Protein AF-0000000078757217 (afdb_homodimer)

Organism: Turneriella parva (strain ATCC BAA-1111 / DSM 21527 / NCTC 11395 / H) (NCBI:txid869212)

Radius of gyration: 24.9 Å; Cα contacts (8 Å, |Δi|>4): 1033; chains: 2; bounding box: 66×59×60 Å

InterPro domains:
  IPR000847 LysR, HTH, N-terminal domain [PF00126] (3-62)
  IPR000847 LysR, HTH, N-terminal domain [PR00039] (18-29)
  IPR000847 LysR, HTH, N-terminal domain [PR00039] (29-39)
  IPR000847 LysR, HTH, N-terminal domain [PR00039] (39-50)
  IPR000847 LysR, HTH, N-terminal domain [PS50931] (1-58)
  IPR005119 LysR, substrate-binding [PF03466] (87-271)
  IPR036388 Winged helix-like DNA-binding domain superfamily [G3DSA:1.10.10.10] (1-87)
  IPR036390 Winged helix DNA-binding domain superfamily [SSF46785] (1-83)

Foldseek 3Di:
DDLVLLVLLQLCAVVLALCVSCVVVVHHSVVSVVSQVVVCVVVVHHQWDQDPSGTDGDPVVVVCNVVSVVVNVVVVLVCLLVVDDDDVQEAEEEEEQLCVPQPVVVLVVQCCVVRVSHHYHYHYDAQVVRLVCQVSVSHQKYWFQDDDPDPQKDKAFAAKWKKFKKAFPPPPCLVPPDPVVQLPKEEAEEDPSHPNNVVQVVLCCQVPVPGDHNYPHYHHHLVVSQVCRLVGRTMYIDIPSSDDPRMHTDDDPSGMDMITIIIMGGPPSPVCVVVRVSSRVCSPPPNSPPPD/DDLVLLVLLQLCAVVLALCVSCVVVVHHSVVSVVSQVVVCVVVVHHQWDQDPVGTDGDPVVVVCNVVSVVVNVVVCLVCLLVVDDDDVAEAEEEEEDLCVPQPVVVLVVQCCVVRVRHHYHYDYDAQVVRLVCQVSVSHQKYWFQDDDPDPQKDKAFAAKWKKFKKAFPPPPCLVPPDPVVQLPKEEAEEDPSHPNNVVQVVLCCQVPVPGDHNYPHYHHHLVVSQVCRLVGRTMYIDIPSSDDPRMHTDDDPSGMDMITIIIMGGPPSPVCVVVRVSSRVCSPPPNSPPVD

pLDDT: mean 82.75, std 15.13, range [28.22, 97.44]

Structure (mmCIF, N/CA/C/O backbone):
data_AF-0000000078757217-model_v1
#
loop_
_entity.id
_entity.type
_entity.pdbx_description
1 polymer 'Transcriptional regulator, LysR family'
#
loop_
_atom_site.group_PDB
_atom_site.id
_atom_site.type_symbol
_atom_site.label_atom_id
_atom_site.label_alt_id
_atom_site.label_comp_id
_atom_site.label_asym_id
_atom_site.label_entity_id
_atom_site.label_seq_id
_atom_site.pdbx_PDB_ins_code
_atom_site.Cartn_x
_atom_site.Cartn_y
_atom_site.Cartn_z
_atom_site.occupancy
_atom_site.B_iso_or_equiv
_atom_site.auth_seq_id
_atom_site.auth_comp_id
_atom_site.auth_asym_id
_atom_site.auth_atom_id
_atom_site.pdbx_PDB_model_num
ATOM 1 N N . MET A 1 1 ? 4.246 -20.891 25.094 1 53.34 1 MET A N 1
ATOM 2 C CA . MET A 1 1 ? 3.188 -20.312 24.281 1 53.34 1 MET A CA 1
ATOM 3 C C . MET A 1 1 ? 3.205 -20.906 22.875 1 53.34 1 MET A C 1
ATOM 5 O O . MET A 1 1 ? 4.27 -21.031 22.266 1 53.34 1 MET A O 1
ATOM 9 N N . GLU A 1 2 ? 2.156 -21.547 22.547 1 60.56 2 GLU A N 1
ATOM 10 C CA . GLU A 1 2 ? 2.002 -22.219 21.266 1 60.56 2 GLU A CA 1
ATOM 11 C C . GLU A 1 2 ? 1.123 -21.406 20.312 1 60.56 2 GLU A C 1
ATOM 13 O O . GLU A 1 2 ? 0.221 -20.688 20.75 1 60.56 2 GLU A O 1
ATOM 18 N N . ILE A 1 3 ? 1.379 -21.609 19.094 1 61.88 3 ILE A N 1
ATOM 19 C CA . ILE A 1 3 ? 0.658 -20.891 18.047 1 61.88 3 ILE A CA 1
ATOM 20 C C . ILE A 1 3 ? -0.843 -21.125 18.203 1 61.88 3 ILE A C 1
ATOM 22 O O . ILE A 1 3 ? -1.646 -20.203 18.016 1 61.88 3 ILE A O 1
ATOM 26 N N . ARG A 1 4 ? -1.171 -22.328 18.453 1 67.62 4 ARG A N 1
ATOM 27 C CA . ARG A 1 4 ? -2.588 -22.656 18.562 1 67.62 4 ARG A CA 1
ATOM 28 C C . ARG A 1 4 ? -3.268 -21.828 19.641 1 67.62 4 ARG A C 1
ATOM 30 O O . ARG A 1 4 ? -4.457 -21.531 19.547 1 67.62 4 ARG A O 1
ATOM 37 N N . GLN A 1 5 ? -2.504 -21.406 20.641 1 76.06 5 GLN A N 1
ATOM 38 C CA . GLN A 1 5 ? -3.08 -20.641 21.734 1 76.06 5 GLN A CA 1
ATOM 39 C C . GLN A 1 5 ? -3.463 -19.234 21.281 1 76.06 5 GLN A C 1
ATOM 41 O O . GLN A 1 5 ? -4.41 -18.656 21.812 1 76.06 5 GLN A O 1
ATOM 46 N N . PHE A 1 6 ? -2.752 -18.797 20.391 1 74.69 6 PHE A N 1
ATOM 47 C CA . PHE A 1 6 ? -3.107 -17.5 19.828 1 74.69 6 PHE A CA 1
ATOM 48 C C . PHE A 1 6 ? -4.41 -17.578 19.047 1 74.69 6 PHE A C 1
ATOM 50 O O . PHE A 1 6 ? -5.238 -16.672 19.094 1 74.69 6 PHE A O 1
ATOM 57 N N . ARG A 1 7 ? -4.531 -18.656 18.312 1 75.81 7 ARG A N 1
ATOM 58 C CA . ARG A 1 7 ? -5.773 -18.906 17.594 1 75.81 7 ARG A CA 1
ATOM 59 C C . ARG A 1 7 ? -6.949 -19.031 18.547 1 75.81 7 ARG A C 1
ATOM 61 O O . ARG A 1 7 ? -8.031 -18.516 18.297 1 75.81 7 ARG A O 1
ATOM 68 N N . TYR A 1 8 ? -6.707 -19.672 19.609 1 83.06 8 TYR A N 1
ATOM 69 C CA . TYR A 1 8 ? -7.734 -19.875 20.625 1 83.06 8 TYR A CA 1
ATOM 70 C C . TYR A 1 8 ? -8.148 -18.547 21.25 1 83.06 8 TYR A C 1
ATOM 72 O O . TYR A 1 8 ? -9.344 -18.266 21.375 1 83.06 8 TYR A O 1
ATOM 80 N N . PHE A 1 9 ? -7.164 -17.812 21.609 1 86.06 9 PHE A N 1
ATOM 81 C CA . PHE A 1 9 ? -7.426 -16.484 22.172 1 86.06 9 PHE A CA 1
ATOM 82 C C . PHE A 1 9 ? -8.258 -15.641 21.219 1 86.06 9 PHE A C 1
ATOM 84 O O . PHE A 1 9 ? -9.25 -15.039 21.609 1 86.06 9 PHE A O 1
ATOM 91 N N . ALA A 1 10 ? -7.797 -15.688 20 1 80.75 10 ALA A N 1
ATOM 92 C CA . ALA A 1 10 ? -8.438 -14.836 19 1 80.75 10 ALA A CA 1
ATOM 93 C C . ALA A 1 10 ? -9.906 -15.227 18.828 1 80.75 10 ALA A C 1
ATOM 95 O O . ALA A 1 10 ? -10.766 -14.352 18.672 1 80.75 10 ALA A O 1
ATOM 96 N N . GLU A 1 11 ? -10.242 -16.469 18.812 1 81.94 11 GLU A N 1
ATOM 97 C CA . GLU A 1 11 ? -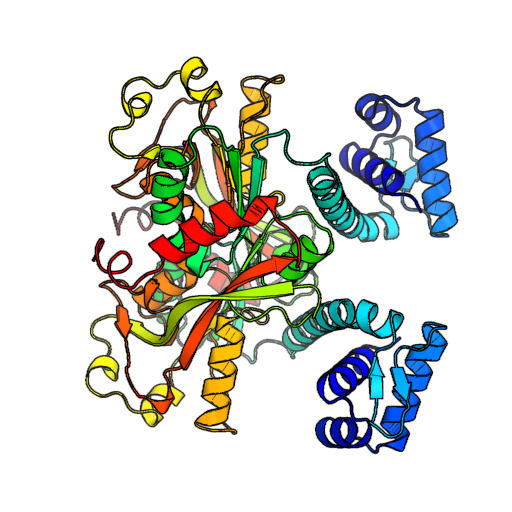11.617 -16.938 18.641 1 81.94 11 GLU A CA 1
ATOM 98 C C . GLU A 1 11 ? -12.477 -16.578 19.844 1 81.94 11 GLU A C 1
ATOM 100 O O . GLU A 1 11 ? -13.625 -16.156 19.688 1 81.94 11 GLU A O 1
ATOM 105 N N . VAL A 1 12 ? -11.93 -16.641 20.938 1 88.5 12 VAL A N 1
ATOM 106 C CA . VAL A 1 12 ? -12.664 -16.266 22.141 1 88.5 12 VAL A CA 1
ATOM 107 C C . VAL A 1 12 ? -12.898 -14.766 22.172 1 88.5 12 VAL A C 1
ATOM 109 O O . VAL A 1 12 ? -13.984 -14.305 22.547 1 88.5 12 VAL A O 1
ATOM 112 N N . TYR A 1 13 ? -11.883 -14.125 21.812 1 84.06 13 TYR A N 1
ATOM 113 C CA . TYR A 1 13 ? -11.977 -12.672 21.75 1 84.06 13 TYR A CA 1
ATOM 114 C C . TYR A 1 13 ? -13.047 -12.227 20.766 1 84.06 13 TYR A C 1
ATOM 116 O O . TYR A 1 13 ? -13.82 -11.312 21.047 1 84.06 13 TYR A O 1
ATOM 124 N N . ARG A 1 14 ? -13.078 -12.867 19.734 1 78.12 14 ARG A N 1
ATOM 125 C CA . ARG A 1 14 ? -14.008 -12.547 18.656 1 78.12 14 ARG A CA 1
ATOM 126 C C . ARG A 1 14 ? -15.438 -12.891 19.047 1 78.12 14 ARG A C 1
ATOM 128 O O . ARG A 1 14 ? -16.359 -12.094 18.828 1 78.12 14 ARG A O 1
ATOM 135 N N . THR A 1 15 ? -15.68 -14.039 19.656 1 79.56 15 THR A N 1
ATOM 136 C CA . THR A 1 15 ? -17.016 -14.547 19.922 1 79.56 15 THR A CA 1
ATOM 137 C C . THR A 1 15 ? -17.531 -14.047 21.266 1 79.56 15 THR A C 1
ATOM 139 O O . THR A 1 15 ? -18.734 -14.023 21.516 1 79.56 15 THR A O 1
ATOM 142 N N . GLY A 1 16 ? -16.562 -13.742 22.094 1 85.19 16 GLY A N 1
ATOM 143 C CA . GLY A 1 16 ? -16.938 -13.367 23.438 1 85.19 16 GLY A CA 1
ATOM 144 C C . GLY A 1 16 ? -17.5 -14.516 24.25 1 85.19 16 GLY A C 1
ATOM 145 O O . GLY A 1 16 ? -18.156 -14.297 25.281 1 85.19 16 GLY A O 1
ATOM 146 N N . SER A 1 17 ? -17.453 -15.617 23.719 1 87.5 17 SER A N 1
ATOM 147 C CA . SER A 1 17 ? -18 -16.812 24.344 1 87.5 17 SER A CA 1
ATOM 148 C C . SER A 1 17 ? -17.047 -18 24.219 1 87.5 17 SER A C 1
ATOM 150 O O . SER A 1 17 ? -16.547 -18.281 23.141 1 87.5 17 SER A O 1
ATOM 152 N N . LEU A 1 18 ? -16.766 -18.625 25.359 1 88.5 18 LEU A N 1
ATOM 153 C CA . LEU A 1 18 ? -15.898 -19.797 25.359 1 88.5 18 LEU A CA 1
ATOM 154 C C . LEU A 1 18 ? -16.562 -20.969 24.641 1 88.5 18 LEU A C 1
ATOM 156 O O . LEU A 1 18 ? -15.906 -21.688 23.906 1 88.5 18 LEU A O 1
ATOM 160 N N . SER A 1 19 ? -17.875 -21.109 24.906 1 88.62 19 SER A N 1
ATOM 161 C CA . SER A 1 19 ? -18.594 -22.219 24.312 1 88.62 19 SER A CA 1
ATOM 162 C C . SER A 1 19 ? -18.688 -22.078 22.797 1 88.62 19 SER A C 1
ATOM 164 O O . SER A 1 19 ? -18.422 -23.016 22.047 1 88.62 19 SER A O 1
ATOM 166 N N . LEU A 1 20 ? -19.031 -20.969 22.391 1 83.31 20 LEU A N 1
ATOM 167 C CA . LEU A 1 20 ? -19.125 -20.719 20.953 1 83.31 20 LEU A CA 1
ATOM 168 C C . LEU A 1 20 ? -17.766 -20.828 20.281 1 83.31 20 LEU A C 1
ATOM 170 O O . LEU A 1 20 ? -17.656 -21.375 19.188 1 83.31 20 LEU A O 1
ATOM 174 N N . ALA A 1 21 ? -16.797 -20.344 20.906 1 86.06 21 ALA A N 1
ATOM 175 C CA . ALA A 1 21 ? -15.445 -20.438 20.375 1 86.06 21 ALA A CA 1
ATOM 176 C C . ALA A 1 21 ? -15 -21.891 20.266 1 86.06 21 ALA A C 1
ATOM 178 O O . ALA A 1 21 ? -14.391 -22.281 19.266 1 86.06 21 ALA A O 1
ATOM 179 N N . ALA A 1 22 ? -15.281 -22.609 21.188 1 88 22 ALA A N 1
ATOM 180 C CA . ALA A 1 22 ? -14.922 -24.031 21.188 1 88 22 ALA A CA 1
ATOM 181 C C . ALA A 1 22 ? -15.594 -24.75 20.016 1 88 22 ALA A C 1
ATOM 183 O O . ALA A 1 22 ? -14.961 -25.547 19.328 1 88 22 ALA A O 1
ATOM 184 N N . GLU A 1 23 ? -16.781 -24.422 19.844 1 82.06 23 GLU A N 1
ATOM 185 C CA . GLU A 1 23 ? -17.516 -25.016 18.719 1 82.06 23 GLU A CA 1
ATOM 186 C C . GLU A 1 23 ? -16.875 -24.641 17.391 1 82.06 23 GLU A C 1
ATOM 188 O O . GLU A 1 23 ? -16.656 -25.5 16.531 1 82.06 23 GLU A O 1
ATOM 193 N N . ASN A 1 24 ? -16.516 -23.5 17.297 1 77.69 24 ASN A N 1
ATOM 194 C CA . ASN A 1 24 ? -15.914 -23 16.062 1 77.69 24 ASN A CA 1
ATOM 195 C C . ASN A 1 24 ? -14.547 -23.625 15.812 1 77.69 24 ASN A C 1
ATOM 197 O O . ASN A 1 24 ? -14.141 -23.797 14.656 1 77.69 24 ASN A O 1
ATOM 201 N N . LEU A 1 25 ? -13.898 -23.969 16.812 1 77.62 25 LEU A N 1
ATOM 202 C CA . LEU A 1 25 ? -12.547 -24.484 16.734 1 77.62 25 LEU A CA 1
ATOM 203 C C . LEU A 1 25 ? -12.547 -26.016 16.781 1 77.62 25 LEU A C 1
ATOM 205 O O . LEU A 1 25 ? -11.484 -26.641 16.797 1 77.62 25 LEU A O 1
ATOM 209 N N . SER A 1 26 ? -13.75 -26.578 16.875 1 81.75 26 SER A N 1
ATOM 210 C CA . SER A 1 26 ? -13.93 -28.016 16.969 1 81.75 26 SER A CA 1
ATOM 211 C C . SER A 1 26 ? -13.188 -28.594 18.156 1 81.75 26 SER A C 1
ATOM 213 O O . SER A 1 26 ? -12.484 -29.609 18.031 1 81.75 26 SER A O 1
ATOM 215 N N . MET A 1 27 ? -13.359 -27.828 19.203 1 82.75 27 MET A N 1
ATOM 216 C CA . MET A 1 27 ? -12.789 -28.25 20.469 1 82.75 27 MET A CA 1
ATOM 217 C C . MET A 1 27 ? -13.875 -28.328 21.547 1 82.75 27 MET A C 1
ATOM 219 O O . MET A 1 27 ? -14.969 -27.797 21.375 1 82.75 27 MET A O 1
ATOM 223 N N . THR A 1 28 ? -13.656 -29.109 22.547 1 84.88 28 THR A N 1
ATOM 224 C CA . THR A 1 28 ? -14.539 -29.062 23.719 1 84.88 28 THR A CA 1
ATOM 225 C C . THR A 1 28 ? -14.273 -27.812 24.547 1 84.88 28 THR A C 1
ATOM 227 O O . THR A 1 28 ? -13.156 -27.297 24.562 1 84.88 28 THR A O 1
ATOM 230 N N . GLN A 1 29 ? -15.297 -27.344 25.062 1 88.56 29 GLN A N 1
ATOM 231 C CA . GLN A 1 29 ? -15.188 -26.125 25.875 1 88.56 29 GLN A CA 1
ATOM 232 C C . GLN A 1 29 ? -14.156 -26.297 26.984 1 88.56 29 GLN A C 1
ATOM 234 O O . GLN A 1 29 ? -13.344 -25.406 27.234 1 88.56 29 GLN A O 1
ATOM 239 N N . PRO A 1 30 ? -14.086 -27.469 27.734 1 88.88 30 PRO A N 1
ATOM 240 C CA . PRO A 1 30 ? -13.055 -27.609 28.75 1 88.88 30 PRO A CA 1
ATOM 241 C C . PRO A 1 30 ? -11.641 -27.562 28.188 1 88.88 30 PRO A C 1
ATOM 243 O O . PRO A 1 30 ? -10.742 -26.969 28.797 1 88.88 30 PRO A O 1
ATOM 246 N N . ALA A 1 31 ? -11.453 -28.141 27.078 1 84 31 ALA A N 1
ATOM 247 C CA . ALA A 1 31 ? -10.148 -28.125 26.422 1 84 31 ALA A CA 1
ATOM 248 C C . ALA A 1 31 ? -9.727 -26.703 26.062 1 84 31 ALA A C 1
ATOM 250 O O . ALA A 1 31 ? -8.586 -26.312 26.297 1 84 31 ALA A O 1
ATOM 251 N N . LEU A 1 32 ? -10.641 -26 25.484 1 89.81 32 LEU A N 1
ATOM 252 C CA . LEU A 1 32 ? -10.352 -24.609 25.125 1 89.81 32 LEU A CA 1
ATOM 253 C C . LEU A 1 32 ? -10.086 -23.766 26.359 1 89.81 32 LEU A C 1
ATOM 255 O O . LEU A 1 32 ? -9.164 -22.953 26.375 1 89.81 32 LEU A O 1
ATOM 259 N N . SER A 1 33 ? -10.898 -23.938 27.359 1 88.94 33 SER A N 1
ATOM 260 C CA . SER A 1 33 ? -10.719 -23.234 28.625 1 88.94 33 SER A CA 1
ATOM 261 C C . SER A 1 33 ? -9.336 -23.484 29.203 1 88.94 33 SER A C 1
ATOM 263 O O . SER A 1 33 ? -8.664 -22.562 29.672 1 88.94 33 SER A O 1
ATOM 265 N N . GLN A 1 34 ? -8.945 -24.703 29.156 1 87.31 34 GLN A N 1
ATOM 266 C CA . GLN A 1 34 ? -7.633 -25.078 29.656 1 87.31 34 GLN A CA 1
ATOM 267 C C . GLN A 1 34 ? -6.523 -24.391 28.875 1 87.31 34 GLN A C 1
ATOM 269 O O . GLN A 1 34 ? -5.523 -23.953 29.438 1 87.31 34 GLN A O 1
ATOM 274 N N . GLN A 1 35 ? -6.695 -24.375 27.609 1 85.69 35 GLN A N 1
ATOM 275 C CA . GLN A 1 35 ? -5.688 -23.75 26.766 1 85.69 35 GLN A CA 1
ATOM 276 C C . GLN A 1 35 ? -5.586 -22.25 27.031 1 85.69 35 GLN A C 1
ATOM 278 O O . GLN A 1 35 ? -4.484 -21.703 27.031 1 85.69 35 GLN A O 1
ATOM 283 N N . ILE A 1 36 ? -6.664 -21.625 27.219 1 88.94 36 ILE A N 1
ATOM 284 C CA . ILE A 1 36 ? -6.676 -20.203 27.531 1 88.94 36 ILE A CA 1
ATOM 285 C C . ILE A 1 36 ? -6.008 -19.969 28.891 1 88.94 36 ILE A C 1
ATOM 287 O O . ILE A 1 36 ? -5.211 -19.047 29.047 1 88.94 36 ILE A O 1
ATOM 291 N N . ALA A 1 37 ? -6.379 -20.797 29.828 1 87.06 37 ALA A N 1
ATOM 292 C CA . ALA A 1 37 ? -5.773 -20.719 31.156 1 87.06 37 ALA A CA 1
ATOM 293 C C . ALA A 1 37 ? -4.262 -20.906 31.078 1 87.06 37 ALA A C 1
ATOM 295 O O . ALA A 1 37 ? -3.508 -20.219 31.766 1 87.06 37 ALA A O 1
ATOM 296 N N . LEU A 1 38 ? -3.867 -21.859 30.312 1 80.62 38 LEU A N 1
ATOM 297 C CA . LEU A 1 38 ? -2.441 -22.094 30.109 1 80.62 38 LEU A CA 1
ATOM 298 C C . LEU A 1 38 ? -1.754 -20.875 29.531 1 80.62 38 LEU A C 1
ATOM 300 O O . LEU A 1 38 ? -0.656 -20.5 29.953 1 80.62 38 LEU A O 1
ATOM 304 N N . LEU A 1 39 ? -2.334 -20.312 28.516 1 80.56 39 LEU A N 1
ATOM 305 C CA . LEU A 1 39 ? -1.81 -19.109 27.906 1 80.56 39 LEU A CA 1
ATOM 306 C C . LEU A 1 39 ? -1.688 -17.984 28.938 1 80.56 39 LEU A C 1
ATOM 308 O O . LEU A 1 39 ? -0.66 -17.312 29 1 80.56 39 LEU A O 1
ATOM 312 N N . GLU A 1 40 ? -2.725 -17.797 29.734 1 84.5 40 GLU A N 1
ATOM 313 C CA . GLU A 1 40 ? -2.734 -16.781 30.781 1 84.5 40 GLU A CA 1
ATOM 314 C C . GLU A 1 40 ? -1.667 -17.047 31.844 1 84.5 40 GLU A C 1
ATOM 316 O O . GLU A 1 40 ? -1.013 -16.125 32.312 1 84.5 40 GLU A O 1
ATOM 321 N N . ARG A 1 41 ? -1.496 -18.266 32.188 1 80 41 ARG A N 1
ATOM 322 C CA . ARG A 1 41 ? -0.464 -18.656 33.156 1 80 41 ARG A CA 1
ATOM 323 C C . ARG A 1 41 ? 0.928 -18.344 32.594 1 80 41 ARG A C 1
ATOM 325 O O . ARG A 1 41 ? 1.779 -17.812 33.312 1 80 41 ARG A O 1
ATOM 332 N N . GLU A 1 42 ? 1.066 -18.719 31.391 1 75.88 42 GLU A N 1
ATOM 333 C CA . GLU A 1 42 ? 2.363 -18.484 30.766 1 75.88 42 GLU A CA 1
ATOM 334 C C . GLU A 1 42 ? 2.67 -16.984 30.703 1 75.88 42 GLU A C 1
ATOM 336 O O . GLU A 1 42 ? 3.822 -16.578 30.859 1 75.88 42 GLU A O 1
ATOM 341 N N . LEU A 1 43 ? 1.617 -16.266 30.516 1 74.56 43 LEU A N 1
ATOM 342 C CA . LEU A 1 43 ? 1.749 -14.82 30.391 1 74.56 43 LEU A CA 1
ATOM 343 C C . LEU A 1 43 ? 1.677 -14.148 31.766 1 74.56 43 LEU A C 1
ATOM 345 O O . LEU A 1 43 ? 1.927 -12.953 31.875 1 74.56 43 LEU A O 1
ATOM 349 N N . LYS A 1 44 ? 1.345 -14.938 32.719 1 76.88 44 LYS A N 1
ATOM 350 C CA . LYS A 1 44 ? 1.192 -14.492 34.125 1 76.88 44 LYS A CA 1
ATOM 351 C C . LYS A 1 44 ? 0.2 -13.336 34.219 1 76.88 44 LYS A C 1
ATOM 353 O O . LYS A 1 44 ? 0.399 -12.406 35 1 76.88 44 LYS A O 1
ATOM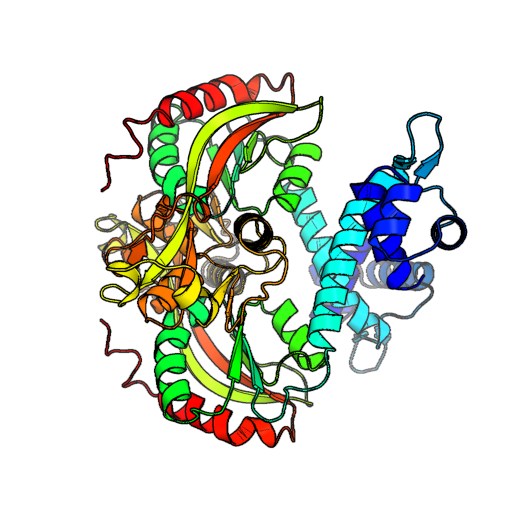 358 N N . THR A 1 45 ? -0.747 -13.312 33.344 1 80.31 45 THR A N 1
ATOM 359 C CA . THR A 1 45 ? -1.804 -12.312 33.344 1 80.31 45 THR A CA 1
ATOM 360 C C . THR A 1 45 ? -3.113 -12.898 32.844 1 80.31 45 THR A C 1
ATOM 362 O O . THR A 1 45 ? -3.105 -13.805 32 1 80.31 45 THR A O 1
ATOM 365 N N . ARG A 1 46 ? -4.188 -12.359 33.312 1 87.19 46 ARG A N 1
ATOM 366 C CA . ARG A 1 46 ? -5.5 -12.75 32.812 1 87.19 46 ARG A CA 1
ATOM 367 C C . ARG A 1 46 ? -5.863 -11.953 31.562 1 87.19 46 ARG A C 1
ATOM 369 O O . ARG A 1 46 ? -5.699 -10.734 31.531 1 87.19 46 ARG A O 1
ATOM 376 N N . LEU A 1 47 ? -6.203 -12.711 30.594 1 87.69 47 LEU A N 1
ATOM 377 C CA . LEU A 1 47 ? -6.559 -12.07 29.328 1 87.69 47 LEU A CA 1
ATOM 378 C C . LEU A 1 47 ? -8.07 -11.883 29.234 1 87.69 47 LEU A C 1
ATOM 380 O O . LEU A 1 47 ? -8.539 -11.016 28.5 1 87.69 47 LEU A O 1
ATOM 384 N N . PHE A 1 48 ? -8.789 -12.711 29.906 1 90.62 48 PHE A N 1
ATOM 385 C CA . PHE A 1 48 ? -10.242 -12.648 29.875 1 90.62 48 PHE A CA 1
ATOM 386 C C . PHE A 1 48 ? -10.82 -12.633 31.281 1 90.62 48 PHE A C 1
ATOM 388 O O . PHE A 1 48 ? -10.258 -13.25 32.188 1 90.62 48 PHE A O 1
ATOM 395 N N . ASP A 1 49 ? -11.906 -11.836 31.391 1 88.75 49 ASP A N 1
ATOM 396 C CA . ASP A 1 49 ? -12.758 -11.922 32.562 1 88.75 49 ASP A CA 1
ATOM 397 C C . ASP A 1 49 ? -14.016 -12.742 32.281 1 88.75 49 ASP A C 1
ATOM 399 O O . ASP A 1 49 ? -14.664 -12.539 31.266 1 88.75 49 ASP A O 1
ATOM 403 N N . ARG A 1 50 ? -14.18 -13.711 33.094 1 81.31 50 ARG A N 1
ATOM 404 C CA . ARG A 1 50 ? -15.367 -14.555 32.969 1 81.31 50 ARG A CA 1
ATOM 405 C C . ARG A 1 50 ? -16.516 -14.008 33.812 1 81.31 50 ARG A C 1
ATOM 407 O O . ARG A 1 50 ? -16.344 -13.688 35 1 81.31 50 ARG A O 1
ATOM 414 N N . SER A 1 51 ? -17.578 -13.57 33.094 1 78.19 51 SER A N 1
ATOM 415 C CA . SER A 1 51 ? -18.781 -13.125 33.781 1 78.19 51 SER A CA 1
ATOM 416 C C . SER A 1 51 ? -20.031 -13.836 33.25 1 78.19 51 SER A C 1
ATOM 418 O O . SER A 1 51 ? -19.938 -14.672 32.344 1 78.19 51 SER A O 1
ATOM 420 N N . ARG A 1 52 ? -21.234 -13.562 33.875 1 71.88 52 ARG A N 1
ATOM 421 C CA . ARG A 1 52 ? -22.516 -14.086 33.406 1 71.88 52 ARG A CA 1
ATOM 422 C C . ARG A 1 52 ? -22.781 -13.688 31.969 1 71.88 52 ARG A C 1
ATOM 424 O O . ARG A 1 52 ? -23.516 -14.375 31.25 1 71.88 52 ARG A O 1
ATOM 431 N N . LYS A 1 53 ? -22.094 -12.734 31.453 1 67.88 53 LYS A N 1
ATOM 432 C CA . LYS A 1 53 ? -22.297 -12.188 30.125 1 67.88 53 LYS A CA 1
ATOM 433 C C . LYS A 1 53 ? -21.359 -12.836 29.109 1 67.88 53 LYS A C 1
ATOM 435 O O . LYS A 1 53 ? -21.484 -12.602 27.906 1 67.88 53 LYS A O 1
ATOM 440 N N . GLY A 1 54 ? -20.516 -13.664 29.641 1 81.31 54 GLY A N 1
ATOM 441 C CA . GLY A 1 54 ? -19.578 -14.352 28.766 1 81.31 54 GLY A CA 1
ATOM 442 C C . GLY A 1 54 ? -18.125 -14.016 29.062 1 81.31 54 GLY A C 1
ATOM 443 O O . GLY A 1 54 ? -17.75 -13.82 30.219 1 81.31 54 GLY A O 1
ATOM 444 N N . MET A 1 55 ? -17.328 -14.086 28.047 1 83.31 55 MET A N 1
ATOM 445 C CA . MET A 1 55 ? -15.898 -13.797 28.141 1 83.31 55 MET A CA 1
ATOM 446 C C . MET A 1 55 ? -15.602 -12.383 27.656 1 83.31 55 MET A C 1
ATOM 448 O O . MET A 1 55 ? -15.836 -12.07 26.484 1 83.31 55 MET A O 1
ATOM 452 N N . THR A 1 56 ? -15.148 -11.555 28.594 1 84.69 56 THR A N 1
ATOM 453 C CA . THR A 1 56 ? -14.766 -10.195 28.219 1 84.69 56 THR A CA 1
ATOM 454 C C . THR A 1 56 ? -13.258 -10 28.375 1 84.69 56 THR A C 1
ATOM 456 O O . THR A 1 56 ? -12.664 -10.453 29.359 1 84.69 56 THR A O 1
ATOM 459 N N . ALA A 1 57 ? -12.688 -9.391 27.359 1 82.88 57 ALA A N 1
ATOM 460 C CA . ALA A 1 57 ? -11.242 -9.164 27.391 1 82.88 57 ALA A CA 1
ATOM 461 C C . ALA A 1 57 ? -10.867 -8.211 28.516 1 82.88 57 ALA A C 1
ATOM 463 O O . ALA A 1 57 ? -11.555 -7.211 28.75 1 82.88 57 ALA A O 1
ATOM 464 N N . THR A 1 58 ? -9.859 -8.562 29.344 1 82.31 58 THR A N 1
ATOM 465 C CA . THR A 1 58 ? -9.242 -7.637 30.281 1 82.31 58 THR A CA 1
ATOM 466 C C . THR A 1 58 ? -8.461 -6.555 29.547 1 82.31 58 THR A C 1
ATOM 468 O O . THR A 1 58 ? -8.375 -6.574 28.312 1 82.31 58 THR A O 1
ATOM 471 N N . GLU A 1 59 ? -7.934 -5.699 30.344 1 75.38 59 GLU A N 1
ATOM 472 C CA . GLU A 1 59 ? -7.051 -4.707 29.734 1 75.38 59 GLU A CA 1
ATOM 473 C C . GLU A 1 59 ? -5.887 -5.371 29.016 1 75.38 59 GLU A C 1
ATOM 475 O O . GLU A 1 59 ? -5.527 -4.969 27.906 1 75.38 59 GLU A O 1
ATOM 480 N N . ALA A 1 60 ? -5.449 -6.34 29.688 1 77.5 60 ALA A N 1
ATOM 481 C CA . ALA A 1 60 ? -4.363 -7.109 29.094 1 77.5 60 ALA A CA 1
ATOM 482 C C . ALA A 1 60 ? -4.836 -7.852 27.844 1 77.5 60 ALA A C 1
ATOM 484 O O . ALA A 1 60 ? -4.105 -7.953 26.859 1 77.5 60 ALA A O 1
ATOM 485 N N . GLY A 1 61 ? -6.047 -8.344 27.938 1 80.31 61 GLY A N 1
ATOM 486 C CA . GLY A 1 61 ? -6.613 -9.023 26.781 1 80.31 61 GLY A CA 1
ATOM 487 C C . GLY A 1 61 ? -6.789 -8.117 25.578 1 80.31 61 GLY A C 1
ATOM 488 O O . GLY A 1 61 ? -6.488 -8.508 24.453 1 80.31 61 GLY A O 1
ATOM 489 N N . GLU A 1 62 ? -7.164 -7.004 25.891 1 74.5 62 GLU A N 1
ATOM 490 C CA . GLU A 1 62 ? -7.367 -6.016 24.828 1 74.5 62 GLU A CA 1
ATOM 491 C C . GLU A 1 62 ? -6.043 -5.621 24.188 1 74.5 62 GLU A C 1
ATOM 493 O O . GLU A 1 62 ? -5.977 -5.402 22.969 1 74.5 62 GLU A O 1
ATOM 498 N N . ALA A 1 63 ? -5.117 -5.59 25 1 68.88 63 ALA A N 1
ATOM 499 C CA . ALA A 1 63 ? -3.781 -5.262 24.516 1 68.88 63 ALA A CA 1
ATOM 500 C C . ALA A 1 63 ? -3.184 -6.422 23.734 1 68.88 63 ALA A C 1
ATOM 502 O O . ALA A 1 63 ? -2.43 -6.215 22.781 1 68.88 63 ALA A O 1
ATOM 503 N N . PHE A 1 64 ? -3.537 -7.566 24.125 1 72.62 64 PHE A N 1
ATOM 504 C CA . PHE A 1 64 ? -2.994 -8.789 23.547 1 72.62 64 PHE A CA 1
ATOM 505 C C . PHE A 1 64 ? -3.621 -9.07 22.188 1 72.62 64 PHE A C 1
ATOM 507 O O . PHE A 1 64 ? -2.957 -9.586 21.281 1 72.62 64 PHE A O 1
ATOM 514 N N . ALA A 1 65 ? -4.773 -8.641 21.969 1 74.69 65 ALA A N 1
ATOM 515 C CA . ALA A 1 65 ? -5.578 -9.047 20.828 1 74.69 65 ALA A CA 1
ATOM 516 C C . ALA A 1 65 ? -4.93 -8.586 19.516 1 74.69 65 ALA A C 1
ATOM 518 O O . ALA A 1 65 ? -4.723 -9.391 18.609 1 74.69 65 ALA A O 1
ATOM 519 N N . PRO A 1 66 ? -4.629 -7.43 19.453 1 61.12 66 PRO A N 1
ATOM 520 C CA . PRO A 1 66 ? -4.012 -7.023 18.188 1 61.12 66 PRO A CA 1
ATOM 521 C C . PRO A 1 66 ? -2.674 -7.715 17.938 1 61.12 66 PRO A C 1
ATOM 523 O O . PRO A 1 66 ? -2.35 -8.039 16.797 1 61.12 66 PRO A O 1
ATOM 526 N N . ARG A 1 67 ? -1.988 -7.984 18.906 1 58.84 67 ARG A N 1
ATOM 527 C CA . ARG A 1 67 ? -0.711 -8.68 18.797 1 58.84 67 ARG A CA 1
ATOM 528 C C . ARG A 1 67 ? -0.917 -10.141 18.406 1 58.84 67 ARG A C 1
ATOM 530 O O . ARG A 1 67 ? -0.183 -10.672 17.562 1 58.84 67 ARG A O 1
ATOM 537 N N . ALA A 1 68 ? -1.838 -10.695 19.016 1 64.81 68 ALA A N 1
ATOM 538 C CA . ALA A 1 68 ? -2.18 -12.07 18.656 1 64.81 68 ALA A CA 1
ATOM 539 C C . ALA A 1 68 ? -2.605 -12.18 17.203 1 64.81 68 ALA A C 1
ATOM 541 O O . ALA A 1 68 ? -2.195 -13.102 16.5 1 64.81 68 ALA A O 1
ATOM 542 N N . ALA A 1 69 ? -3.32 -11.242 16.812 1 62 69 ALA A N 1
ATOM 543 C CA . ALA A 1 69 ? -3.775 -11.234 15.43 1 62 69 ALA A CA 1
ATOM 544 C C . ALA A 1 69 ? -2.598 -11.102 14.469 1 62 69 ALA A C 1
ATOM 546 O O . ALA A 1 69 ? -2.543 -11.781 13.445 1 62 69 ALA A O 1
ATOM 547 N N . LEU A 1 70 ? -1.77 -10.328 14.781 1 55.12 70 LEU A N 1
ATOM 548 C CA . LEU A 1 70 ? -0.576 -10.141 13.961 1 55.12 70 LEU A CA 1
ATOM 549 C C . LEU A 1 70 ? 0.262 -11.414 13.922 1 55.12 70 LEU A C 1
ATOM 551 O O . LEU A 1 70 ? 0.751 -11.805 12.859 1 55.12 70 LEU A O 1
ATOM 555 N N . ILE A 1 71 ? 0.367 -11.984 15.031 1 55.09 71 ILE A N 1
ATOM 556 C CA . ILE A 1 71 ? 1.123 -13.234 15.133 1 55.09 71 ILE A CA 1
ATOM 557 C C . ILE A 1 71 ? 0.413 -14.328 14.344 1 55.09 71 ILE A C 1
ATOM 559 O O . ILE A 1 71 ? 1.048 -15.07 13.586 1 55.09 71 ILE A O 1
ATOM 563 N N . LEU A 1 72 ? -0.83 -14.367 14.5 1 59 72 LEU A N 1
ATOM 564 C CA . LEU A 1 72 ? -1.584 -15.391 13.781 1 59 72 LEU A CA 1
ATOM 565 C C . LEU A 1 72 ? -1.55 -15.133 12.273 1 59 72 LEU A C 1
ATOM 567 O O . LEU A 1 72 ? -1.448 -16.078 11.484 1 59 72 LEU A O 1
ATOM 571 N N . ALA A 1 73 ? -1.67 -13.906 12.023 1 53.28 73 ALA A N 1
ATOM 572 C CA . ALA A 1 73 ? -1.533 -13.57 10.609 1 53.28 73 ALA A CA 1
ATOM 573 C C . ALA A 1 73 ? -0.164 -13.984 10.078 1 53.28 73 ALA A C 1
ATOM 575 O O . ALA A 1 73 ? -0.057 -14.508 8.969 1 53.28 73 ALA A O 1
ATOM 576 N N . GLN A 1 74 ? 0.723 -13.836 10.891 1 46.44 74 GLN A N 1
ATOM 577 C CA . GLN A 1 74 ? 2.072 -14.258 10.523 1 46.44 74 GLN A CA 1
ATOM 578 C C . GLN A 1 74 ? 2.184 -15.773 10.477 1 46.44 74 GLN A C 1
ATOM 580 O O . GLN A 1 74 ? 2.863 -16.328 9.602 1 46.44 74 GLN A O 1
ATOM 585 N N . ILE A 1 75 ? 1.555 -16.406 11.367 1 45.56 75 ILE A N 1
ATOM 586 C CA . ILE A 1 75 ? 1.548 -17.859 11.391 1 45.56 75 ILE A CA 1
ATOM 587 C C . ILE A 1 75 ? 0.742 -18.391 10.211 1 45.56 75 ILE A C 1
ATOM 589 O O . ILE A 1 75 ? 1.16 -19.344 9.547 1 45.56 75 ILE A O 1
ATOM 593 N N . THR A 1 76 ? -0.4 -17.844 10.141 1 46.78 76 THR A N 1
ATOM 594 C CA . THR A 1 76 ? -1.177 -18.25 8.977 1 46.78 76 THR A CA 1
ATOM 595 C C . THR A 1 76 ? -0.374 -18.031 7.695 1 46.78 76 THR A C 1
ATOM 597 O O . THR A 1 76 ? -0.382 -18.875 6.801 1 46.78 76 THR A O 1
ATOM 600 N N . ASP A 1 77 ? 0.151 -16.906 7.762 1 43.12 77 ASP A N 1
ATOM 601 C CA . ASP A 1 77 ? 1.061 -16.656 6.652 1 43.12 77 ASP A CA 1
ATOM 602 C C . ASP A 1 77 ? 2.164 -17.703 6.586 1 43.12 77 ASP A C 1
ATOM 604 O O . ASP A 1 77 ? 2.516 -18.172 5.5 1 43.12 77 ASP A O 1
ATOM 608 N N . LEU A 1 78 ? 2.629 -17.969 7.738 1 39.78 78 LEU A N 1
ATOM 609 C CA . LEU A 1 78 ? 3.627 -19.031 7.84 1 39.78 78 LEU A CA 1
ATOM 610 C C . LEU A 1 78 ? 3.041 -20.375 7.414 1 39.78 78 LEU A C 1
ATOM 612 O O . LEU A 1 78 ? 3.691 -21.141 6.707 1 39.78 78 LEU A O 1
ATOM 616 N N . GLU A 1 79 ? 1.945 -20.672 8.047 1 40.5 79 GLU A N 1
ATOM 617 C CA . GLU A 1 79 ? 1.289 -21.938 7.695 1 40.5 79 GLU A CA 1
ATOM 618 C C . GLU A 1 79 ? 0.929 -21.969 6.211 1 40.5 79 GLU A C 1
ATOM 620 O O . GLU A 1 79 ? 1.055 -23 5.562 1 40.5 79 GLU A O 1
ATOM 625 N N . THR A 1 80 ? 0.323 -20.938 5.898 1 38.91 80 THR A N 1
ATOM 626 C CA . THR A 1 80 ? 0.068 -20.844 4.465 1 38.91 80 THR A CA 1
ATOM 627 C C . THR A 1 80 ? 1.371 -20.953 3.678 1 38.91 80 THR A C 1
ATOM 629 O O . THR A 1 80 ? 1.404 -21.547 2.598 1 38.91 80 THR A O 1
ATOM 632 N N . THR A 1 81 ? 2.225 -20.25 4.375 1 35.97 81 THR A N 1
ATOM 633 C CA . THR A 1 81 ? 3.547 -20.344 3.766 1 35.97 81 THR A CA 1
ATOM 634 C C . THR A 1 81 ? 4.105 -21.75 3.92 1 35.97 81 THR A C 1
ATOM 636 O O . THR A 1 81 ? 4.848 -22.234 3.059 1 35.97 81 THR A O 1
ATOM 639 N N . LEU A 1 82 ? 3.906 -22.25 5.199 1 33.72 82 LEU A N 1
ATOM 640 C CA . LEU A 1 82 ? 4.398 -23.609 5.387 1 33.72 82 LEU A CA 1
ATOM 641 C C . LEU A 1 82 ? 3.492 -24.609 4.688 1 33.72 82 LEU A C 1
ATOM 643 O O . LEU A 1 82 ? 3.662 -25.828 4.848 1 33.72 82 LEU A O 1
ATOM 647 N N . ARG A 1 83 ? 2.355 -24.266 4.363 1 37.5 83 ARG A N 1
ATOM 648 C CA . ARG A 1 83 ? 1.72 -25.297 3.543 1 37.5 83 ARG A CA 1
ATOM 649 C C . ARG A 1 83 ? 2.74 -26 2.65 1 37.5 83 ARG A C 1
ATOM 651 O O . ARG A 1 83 ? 3.67 -25.359 2.146 1 37.5 83 ARG A O 1
ATOM 658 N N . PRO A 1 84 ? 2.66 -27.312 2.795 1 35.72 84 PRO A N 1
ATOM 659 C CA . PRO A 1 84 ? 3.568 -28.094 1.96 1 35.72 84 PRO A CA 1
ATOM 660 C C . PRO A 1 84 ? 3.873 -27.422 0.622 1 35.72 84 PRO A C 1
ATOM 662 O O . PRO A 1 84 ? 3.084 -26.609 0.147 1 35.72 84 PRO A O 1
ATOM 665 N N . LYS A 1 85 ? 5.105 -27.609 0.216 1 37.81 85 LYS A N 1
ATOM 666 C CA . LYS A 1 85 ? 5.652 -27.391 -1.118 1 37.81 85 LYS A CA 1
ATOM 667 C C . LYS A 1 85 ? 4.551 -27.391 -2.174 1 37.81 85 LYS A C 1
ATOM 669 O O . LYS A 1 85 ? 3.551 -28.094 -2.037 1 37.81 85 LYS A O 1
ATOM 674 N N . ALA A 1 86 ? 4.621 -26.25 -3.053 1 41.12 86 ALA A N 1
ATOM 675 C CA . ALA A 1 86 ? 3.902 -26.203 -4.324 1 41.12 86 ALA A CA 1
ATOM 676 C C . ALA A 1 86 ? 3.602 -27.594 -4.848 1 41.12 86 ALA A C 1
ATOM 678 O O . ALA A 1 86 ? 4.422 -28.516 -4.711 1 41.12 86 ALA A O 1
ATOM 679 N N . GLU A 1 87 ? 2.373 -28.016 -4.656 1 45.41 87 GLU A N 1
ATOM 680 C CA . GLU A 1 87 ? 2.105 -29.125 -5.566 1 45.41 87 GLU A CA 1
ATOM 681 C C . GLU A 1 87 ? 3.041 -29.078 -6.77 1 45.41 87 GLU A C 1
ATOM 683 O O . GLU A 1 87 ? 3.541 -28.016 -7.145 1 45.41 87 GLU A O 1
ATOM 688 N N . PRO A 1 88 ? 3.475 -30.172 -7.168 1 53.81 88 PRO A N 1
ATOM 689 C CA . PRO A 1 88 ? 4.172 -30.203 -8.453 1 53.81 88 PRO A CA 1
ATOM 690 C C . PRO A 1 88 ? 3.527 -29.297 -9.5 1 53.81 88 PRO A C 1
ATOM 692 O O . PRO A 1 88 ? 2.307 -29.328 -9.672 1 53.81 88 PRO A O 1
ATOM 695 N N . GLY A 1 89 ? 4.117 -27.984 -9.68 1 76.88 89 GLY A N 1
ATOM 696 C CA . GLY A 1 89 ? 3.637 -27.109 -10.727 1 76.88 89 GLY A CA 1
ATOM 697 C C . GLY A 1 89 ? 3.32 -25.703 -10.227 1 76.88 89 GLY A C 1
ATOM 698 O O . GLY A 1 89 ? 2.926 -24.844 -11.016 1 76.88 89 GLY A O 1
ATOM 699 N N . GLU A 1 90 ? 3.574 -25.562 -8.789 1 85.25 90 GLU A N 1
ATOM 700 C CA . GLU A 1 90 ? 3.285 -24.203 -8.305 1 85.25 90 GLU A CA 1
ATOM 701 C C . GLU A 1 90 ? 4.57 -23.438 -8.031 1 85.25 90 GLU A C 1
ATOM 703 O O . GLU A 1 90 ? 5.531 -23.984 -7.492 1 85.25 90 GLU A O 1
ATOM 708 N N . VAL A 1 91 ? 4.602 -22.203 -8.422 1 88.88 91 VAL A N 1
ATOM 709 C CA . VAL A 1 91 ? 5.719 -21.297 -8.172 1 88.88 91 VAL A CA 1
ATOM 710 C C . VAL A 1 91 ? 5.211 -20.016 -7.52 1 88.88 91 VAL A C 1
ATOM 712 O O . VAL A 1 91 ? 4.309 -19.359 -8.047 1 88.88 91 VAL A O 1
ATOM 715 N N . THR A 1 92 ? 5.77 -19.688 -6.332 1 92.12 92 THR A N 1
ATOM 716 C CA . THR A 1 92 ? 5.402 -18.484 -5.602 1 92.12 92 THR A CA 1
ATOM 717 C C . THR A 1 92 ? 6.57 -17.5 -5.555 1 92.12 92 THR A C 1
ATOM 719 O O . THR A 1 92 ? 7.707 -17.891 -5.289 1 92.12 92 THR A O 1
ATOM 722 N N . PHE A 1 93 ? 6.242 -16.219 -5.879 1 93.69 93 PHE A N 1
ATOM 723 C CA . PHE A 1 93 ? 7.336 -15.266 -5.754 1 93.69 93 PHE A CA 1
ATOM 724 C C . PHE A 1 93 ? 6.844 -13.945 -5.164 1 93.69 93 PHE A C 1
ATOM 726 O O . PHE A 1 93 ? 5.66 -13.617 -5.273 1 93.69 93 PHE A O 1
ATOM 733 N N . ALA A 1 94 ? 7.785 -13.25 -4.488 1 95.25 94 ALA A N 1
ATOM 734 C CA . ALA A 1 94 ? 7.52 -11.953 -3.863 1 95.25 94 ALA A CA 1
ATOM 735 C C . ALA A 1 94 ? 7.965 -10.812 -4.77 1 95.25 94 ALA A C 1
ATOM 737 O O . ALA A 1 94 ? 8.961 -10.93 -5.488 1 95.25 94 ALA A O 1
ATOM 738 N N . VAL A 1 95 ? 7.152 -9.75 -4.688 1 94.94 95 VAL A N 1
ATOM 739 C CA . VAL A 1 95 ? 7.469 -8.594 -5.516 1 94.94 95 VAL A CA 1
ATOM 740 C C . VAL A 1 95 ? 7.074 -7.309 -4.785 1 94.94 95 VAL A C 1
ATOM 742 O O . VAL A 1 95 ? 6.133 -7.309 -3.986 1 94.94 95 VAL A O 1
ATOM 745 N N . GLY A 1 96 ? 7.855 -6.293 -5.02 1 91.5 96 GLY A N 1
ATOM 746 C CA . GLY A 1 96 ? 7.488 -5 -4.469 1 91.5 96 GLY A CA 1
ATOM 747 C C . GLY A 1 96 ? 6.359 -4.324 -5.23 1 91.5 96 GLY A C 1
ATOM 748 O O . GLY A 1 96 ? 6.008 -4.746 -6.332 1 91.5 96 GLY A O 1
ATOM 749 N N . GLU A 1 97 ? 5.895 -3.217 -4.668 1 89.12 97 GLU A N 1
ATOM 750 C CA . GLU A 1 97 ? 4.719 -2.543 -5.207 1 89.12 97 GLU A CA 1
ATOM 751 C C . GLU A 1 97 ? 4.977 -2.016 -6.613 1 89.12 97 GLU A C 1
ATOM 753 O O . GLU A 1 97 ? 4.141 -2.172 -7.504 1 89.12 97 GLU A O 1
ATOM 758 N N . THR A 1 98 ? 6.125 -1.375 -6.777 1 89.38 98 THR A N 1
ATOM 759 C CA . THR A 1 98 ? 6.422 -0.771 -8.07 1 89.38 98 THR A CA 1
ATOM 760 C C . THR A 1 98 ? 6.395 -1.821 -9.18 1 89.38 98 THR A C 1
ATOM 762 O O . THR A 1 98 ? 5.727 -1.641 -10.195 1 89.38 98 THR A O 1
ATOM 765 N N . LEU A 1 99 ? 7.012 -2.91 -8.969 1 92.19 99 LEU A N 1
ATOM 766 C CA . LEU A 1 99 ? 7.09 -3.943 -9.992 1 92.19 99 LEU A CA 1
ATOM 767 C C . LEU A 1 99 ? 5.758 -4.676 -10.133 1 92.19 99 LEU A C 1
ATOM 769 O O . LEU A 1 99 ? 5.387 -5.094 -11.234 1 92.19 99 LEU A O 1
ATOM 773 N N . ALA A 1 100 ? 5.082 -4.816 -9.039 1 92.62 100 ALA A N 1
ATOM 774 C CA . ALA A 1 100 ? 3.771 -5.457 -9.102 1 92.62 100 ALA A CA 1
ATOM 775 C C . ALA A 1 100 ? 2.838 -4.703 -10.047 1 92.62 100 ALA A C 1
ATOM 777 O O . ALA A 1 100 ? 2.051 -5.312 -10.773 1 92.62 100 ALA A O 1
ATOM 778 N N . ALA A 1 101 ? 3.002 -3.441 -10.047 1 89.75 101 ALA A N 1
ATOM 779 C CA . ALA A 1 101 ? 2.086 -2.615 -10.828 1 89.75 101 ALA A CA 1
ATOM 780 C C . ALA A 1 101 ? 2.584 -2.449 -12.266 1 89.75 101 ALA A C 1
ATOM 782 O O . ALA A 1 101 ? 1.784 -2.352 -13.195 1 89.75 101 ALA A O 1
ATOM 783 N N . HIS A 1 102 ? 3.867 -2.51 -12.469 1 90.12 102 HIS A N 1
ATOM 784 C CA . HIS A 1 102 ? 4.328 -1.986 -13.75 1 90.12 102 HIS A CA 1
ATOM 785 C C . HIS A 1 102 ? 5.113 -3.041 -14.523 1 90.12 102 HIS A C 1
ATOM 787 O O . HIS A 1 102 ? 5.391 -2.867 -15.711 1 90.12 102 HIS A O 1
ATOM 793 N N . PHE A 1 103 ? 5.469 -4.043 -13.898 1 91.62 103 PHE A N 1
ATOM 794 C CA . PHE A 1 103 ? 6.277 -5.062 -14.555 1 91.62 103 PHE A CA 1
ATOM 795 C C . PHE A 1 103 ? 5.555 -6.406 -14.562 1 91.62 103 PHE A C 1
ATOM 797 O O . PHE A 1 103 ? 5.516 -7.086 -15.586 1 91.62 103 PHE A O 1
ATOM 804 N N . VAL A 1 104 ? 4.941 -6.758 -13.508 1 94.06 104 VAL A N 1
ATOM 805 C CA . VAL A 1 104 ? 4.395 -8.086 -13.273 1 94.06 104 VAL A CA 1
ATOM 806 C C . VAL A 1 104 ? 3.248 -8.359 -14.242 1 94.06 104 VAL A C 1
ATOM 808 O O . VAL A 1 104 ? 3.117 -9.461 -14.773 1 94.06 104 VAL A O 1
ATOM 811 N N . PRO A 1 105 ? 2.4 -7.395 -14.539 1 93.06 105 PRO A N 1
ATOM 812 C CA . PRO A 1 105 ? 1.292 -7.691 -15.453 1 93.06 105 PRO A CA 1
ATOM 813 C C . PRO A 1 105 ? 1.765 -8.25 -16.797 1 93.06 105 PRO A C 1
ATOM 815 O O . PRO A 1 105 ? 1.297 -9.312 -17.219 1 93.06 105 PRO A O 1
ATOM 818 N N . ALA A 1 106 ? 2.684 -7.633 -17.406 1 91.81 106 ALA A N 1
ATOM 819 C CA . ALA A 1 106 ? 3.207 -8.109 -18.688 1 91.81 106 ALA A CA 1
ATOM 820 C C . ALA A 1 106 ? 3.986 -9.414 -18.5 1 91.81 106 ALA A C 1
ATOM 822 O O . ALA A 1 106 ? 3.895 -10.32 -19.328 1 91.81 106 ALA A O 1
ATOM 823 N N . LEU A 1 107 ? 4.723 -9.508 -17.469 1 93.69 107 LEU A N 1
ATOM 824 C CA . LEU A 1 107 ? 5.516 -10.695 -17.188 1 93.69 107 LEU A CA 1
ATOM 825 C C . LEU A 1 107 ? 4.617 -11.922 -17.047 1 93.69 107 LEU A C 1
ATOM 827 O O . LEU A 1 107 ? 4.914 -12.977 -17.609 1 93.69 107 LEU A O 1
ATOM 831 N N . MET A 1 108 ? 3.57 -11.789 -16.297 1 93.5 108 MET A N 1
ATOM 832 C CA . MET A 1 108 ? 2.693 -12.922 -16.016 1 93.5 108 MET A CA 1
ATOM 833 C C . MET A 1 108 ? 2.02 -13.422 -17.281 1 93.5 108 MET A C 1
ATOM 835 O O . MET A 1 108 ? 1.79 -14.625 -17.438 1 93.5 108 MET A O 1
ATOM 839 N N . LYS A 1 109 ? 1.665 -12.539 -18.172 1 90.31 109 LYS A N 1
ATOM 840 C CA . LYS A 1 109 ? 1.103 -12.953 -19.453 1 90.31 109 LYS A CA 1
ATOM 841 C C . LYS A 1 109 ? 2.066 -13.867 -20.203 1 90.31 109 LYS A C 1
ATOM 843 O O . LYS A 1 109 ? 1.66 -14.898 -20.75 1 90.31 109 LYS A O 1
ATOM 848 N N . LYS A 1 110 ? 3.291 -13.5 -20.172 1 89.62 110 LYS A N 1
ATOM 849 C CA . LYS A 1 110 ? 4.312 -14.266 -20.875 1 89.62 110 LYS A CA 1
ATOM 850 C C . LYS A 1 110 ? 4.594 -15.586 -20.156 1 89.62 110 LYS A C 1
ATOM 852 O O . LYS A 1 110 ? 4.758 -16.625 -20.812 1 89.62 110 LYS A O 1
ATOM 857 N N . LEU A 1 111 ? 4.656 -15.555 -18.875 1 91 111 LEU A N 1
ATOM 858 C CA . LEU A 1 111 ? 4.957 -16.766 -18.109 1 91 111 LEU A CA 1
ATOM 859 C C . LEU A 1 111 ? 3.834 -17.781 -18.25 1 91 111 LEU A C 1
ATOM 861 O O . LEU A 1 111 ? 4.09 -18.984 -18.312 1 91 111 LEU A O 1
ATOM 865 N N . LYS A 1 112 ? 2.645 -17.344 -18.266 1 88.25 112 LYS A N 1
ATOM 866 C CA . LYS A 1 112 ? 1.502 -18.234 -18.391 1 88.25 112 LYS A CA 1
ATOM 867 C C . LYS A 1 112 ? 1.512 -18.969 -19.734 1 88.25 112 LYS A C 1
ATOM 869 O O . LYS A 1 112 ? 1.084 -20.125 -19.812 1 88.25 112 LYS A O 1
ATOM 874 N N . VAL A 1 113 ? 1.958 -18.344 -20.766 1 87.19 113 VAL A N 1
ATOM 875 C CA . VAL A 1 113 ? 2.059 -18.953 -22.078 1 87.19 113 VAL A CA 1
ATOM 876 C C . VAL A 1 113 ? 3.213 -19.953 -22.109 1 87.19 113 VAL A C 1
ATOM 878 O O . VAL A 1 113 ? 3.062 -21.062 -22.609 1 87.19 113 VAL A O 1
ATOM 881 N N . ARG A 1 114 ? 4.297 -19.562 -21.547 1 86.62 114 ARG A N 1
ATOM 882 C CA . ARG A 1 114 ? 5.508 -20.375 -21.594 1 86.62 114 ARG A CA 1
ATOM 883 C C . ARG A 1 114 ? 5.406 -21.578 -20.672 1 86.62 114 ARG A C 1
ATOM 885 O O . ARG A 1 114 ? 5.941 -22.656 -20.969 1 86.62 114 ARG A O 1
ATOM 892 N N . PHE A 1 115 ? 4.762 -21.359 -19.578 1 87.75 115 PHE A N 1
ATOM 893 C CA . PHE A 1 115 ? 4.605 -22.406 -18.578 1 87.75 115 PHE A CA 1
ATOM 894 C C . PHE A 1 115 ? 3.133 -22.625 -18.234 1 87.75 115 PHE A C 1
ATOM 896 O O . PHE A 1 115 ? 2.711 -22.406 -17.109 1 87.75 115 PHE A O 1
ATOM 903 N N . PRO A 1 116 ? 2.385 -23.219 -19.094 1 85.38 116 PRO A N 1
ATOM 904 C CA . PRO A 1 116 ? 0.93 -23.312 -18.953 1 85.38 116 PRO A CA 1
ATOM 905 C C . PRO A 1 116 ? 0.509 -24.234 -17.797 1 85.38 116 PRO A C 1
ATOM 907 O O . PRO A 1 116 ? -0.601 -24.109 -17.281 1 85.38 116 PRO A O 1
ATOM 910 N N . GLU A 1 117 ? 1.417 -25.062 -17.375 1 82.81 117 GLU A N 1
ATOM 911 C CA . GLU A 1 117 ? 1.054 -26.016 -16.328 1 82.81 117 GLU A CA 1
ATOM 912 C C . GLU A 1 117 ? 1.478 -25.516 -14.953 1 82.81 117 GLU A C 1
ATOM 914 O O . GLU A 1 117 ? 1.174 -26.141 -13.93 1 82.81 117 GLU A O 1
ATOM 919 N N . THR A 1 118 ? 2.186 -24.469 -15.008 1 84.31 118 THR A N 1
ATOM 920 C CA . THR A 1 118 ? 2.674 -23.922 -13.742 1 84.31 118 THR A CA 1
ATOM 921 C C . THR A 1 118 ? 1.648 -22.969 -13.125 1 84.31 118 THR A C 1
ATOM 923 O O . THR A 1 118 ? 1.094 -22.125 -13.82 1 84.31 118 THR A O 1
ATOM 926 N N . ARG A 1 119 ? 1.398 -23.234 -11.906 1 86.38 119 ARG A N 1
ATOM 927 C CA . ARG A 1 119 ? 0.555 -22.312 -11.156 1 86.38 119 ARG A CA 1
ATOM 928 C C . ARG A 1 119 ? 1.397 -21.25 -10.445 1 86.38 119 ARG A C 1
ATOM 930 O O . ARG A 1 119 ? 2.115 -21.562 -9.492 1 86.38 119 ARG A O 1
ATOM 937 N N . PHE A 1 120 ? 1.25 -20.016 -10.906 1 88.81 120 PHE A N 1
ATOM 938 C CA . PHE A 1 120 ? 2.021 -18.922 -10.328 1 88.81 120 PHE A CA 1
ATOM 939 C C . PHE A 1 120 ? 1.227 -18.219 -9.234 1 88.81 120 PHE A C 1
ATOM 941 O O . PHE A 1 120 ? 0.026 -17.984 -9.391 1 88.81 120 PHE A O 1
ATOM 948 N N . ARG A 1 121 ? 1.952 -17.953 -8.172 1 90.94 121 ARG A N 1
ATOM 949 C CA . ARG A 1 121 ? 1.401 -17.141 -7.102 1 90.94 121 ARG A CA 1
ATOM 950 C C . ARG A 1 121 ? 2.299 -15.938 -6.812 1 90.94 121 ARG A C 1
ATOM 952 O O . ARG A 1 121 ? 3.508 -16.094 -6.625 1 90.94 121 ARG A O 1
ATOM 959 N N . VAL A 1 122 ? 1.651 -14.773 -6.816 1 94.44 122 VAL A N 1
ATOM 960 C CA . VAL A 1 122 ? 2.387 -13.531 -6.594 1 94.44 122 VAL A CA 1
ATOM 961 C C . VAL A 1 122 ? 2.004 -12.945 -5.238 1 94.44 122 VAL A C 1
ATOM 963 O O . VAL A 1 122 ? 0.819 -12.82 -4.922 1 94.44 122 VAL A O 1
ATOM 966 N N . ARG A 1 123 ? 3.012 -12.562 -4.566 1 92.94 123 ARG A N 1
ATOM 967 C CA . ARG A 1 123 ? 2.807 -11.898 -3.279 1 92.94 123 ARG A CA 1
ATOM 968 C C . ARG A 1 123 ? 3.504 -10.547 -3.242 1 92.94 123 ARG A C 1
ATOM 970 O O . ARG A 1 123 ? 4.734 -10.477 -3.26 1 92.94 123 ARG A O 1
ATOM 977 N N . GLU A 1 124 ? 2.686 -9.547 -3.188 1 91.75 124 GLU A N 1
ATOM 978 C CA . GLU A 1 124 ? 3.281 -8.234 -2.998 1 91.75 124 GLU A CA 1
ATOM 979 C C . GLU A 1 124 ? 3.768 -8.047 -1.563 1 91.75 124 GLU A C 1
ATOM 981 O O . GLU A 1 124 ? 3.072 -8.414 -0.615 1 91.75 124 GLU A O 1
ATOM 986 N N . SER A 1 125 ? 4.992 -7.527 -1.515 1 86.56 125 SER A N 1
ATOM 987 C CA . SER A 1 125 ? 5.633 -7.434 -0.207 1 86.56 125 SER A CA 1
ATOM 988 C C . SER A 1 125 ? 6.57 -6.234 -0.138 1 86.56 125 SER A C 1
ATOM 990 O O . SER A 1 125 ? 7.121 -5.809 -1.157 1 86.56 125 SER A O 1
ATOM 992 N N . ASN A 1 126 ? 6.652 -5.684 1.118 1 78.81 126 ASN A N 1
ATOM 993 C CA . ASN A 1 126 ? 7.785 -4.781 1.317 1 78.81 126 ASN A CA 1
ATOM 994 C C . ASN A 1 126 ? 9.094 -5.555 1.469 1 78.81 126 ASN A C 1
ATOM 996 O O . ASN A 1 126 ? 9.094 -6.785 1.468 1 78.81 126 ASN A O 1
ATOM 1000 N N . LEU A 1 127 ? 10.156 -4.836 1.583 1 79.44 127 LEU A N 1
ATOM 1001 C CA . LEU A 1 127 ? 11.469 -5.465 1.558 1 79.44 127 LEU A CA 1
ATOM 1002 C C . LEU A 1 127 ? 11.641 -6.414 2.738 1 79.44 127 LEU A C 1
ATOM 1004 O O . LEU A 1 127 ? 12.156 -7.523 2.58 1 79.44 127 LEU A O 1
ATOM 1008 N N . THR A 1 128 ? 11.234 -5.996 3.877 1 75.31 128 THR A N 1
ATOM 1009 C CA . THR A 1 128 ? 11.375 -6.816 5.074 1 75.31 128 THR A CA 1
ATOM 1010 C C . THR A 1 128 ? 10.578 -8.109 4.938 1 75.31 128 THR A C 1
ATOM 1012 O O . THR A 1 128 ? 11.086 -9.195 5.227 1 75.31 128 THR A O 1
ATOM 1015 N N . GLU A 1 129 ? 9.391 -7.98 4.543 1 76.81 129 GLU A N 1
ATOM 1016 C CA . GLU A 1 129 ? 8.531 -9.141 4.324 1 76.81 129 GLU A CA 1
ATOM 1017 C C . GLU A 1 129 ? 9.125 -10.07 3.271 1 76.81 129 GLU A C 1
ATOM 1019 O O . GLU A 1 129 ? 9.062 -11.297 3.408 1 76.81 129 GLU A O 1
ATOM 1024 N N . MET A 1 130 ? 9.641 -9.477 2.283 1 87.25 130 MET A N 1
ATOM 1025 C CA . MET A 1 130 ? 10.242 -10.227 1.18 1 87.25 130 MET A CA 1
ATOM 1026 C C . MET A 1 130 ? 11.414 -11.07 1.67 1 87.25 130 MET A C 1
ATOM 1028 O O . MET A 1 130 ? 11.508 -12.25 1.341 1 87.25 130 MET A O 1
ATOM 1032 N N . LYS A 1 131 ? 12.281 -10.492 2.426 1 83.19 131 LYS A N 1
ATOM 1033 C CA . LYS A 1 131 ? 13.445 -11.195 2.961 1 83.19 131 LYS A CA 1
ATOM 1034 C C . LYS A 1 131 ? 13.016 -12.344 3.871 1 83.19 131 LYS A C 1
ATOM 1036 O O . LYS A 1 131 ? 13.57 -13.445 3.791 1 83.19 131 LYS A O 1
ATOM 1041 N N . THR A 1 132 ? 12.086 -12.047 4.652 1 79.31 132 THR A N 1
ATOM 1042 C CA . THR A 1 132 ? 11.562 -13.07 5.551 1 79.31 132 THR A CA 1
ATOM 1043 C C . THR A 1 132 ? 10.961 -14.234 4.762 1 79.31 132 THR A C 1
ATOM 1045 O O . THR A 1 132 ? 11.227 -15.398 5.059 1 79.31 132 THR A O 1
ATOM 1048 N N . ALA A 1 133 ? 10.188 -13.922 3.775 1 83.56 133 ALA A N 1
ATOM 1049 C CA . ALA A 1 133 ? 9.547 -14.945 2.951 1 83.56 133 ALA A CA 1
ATOM 1050 C C . ALA A 1 133 ? 10.586 -15.812 2.252 1 83.56 133 ALA A C 1
ATOM 1052 O O . ALA A 1 133 ? 10.414 -17.031 2.143 1 83.56 133 ALA A O 1
ATOM 1053 N N . LEU A 1 134 ? 11.609 -15.219 1.805 1 85.94 134 LEU A N 1
ATOM 1054 C CA . LEU A 1 134 ? 12.703 -15.953 1.174 1 85.94 134 LEU A CA 1
ATOM 1055 C C . LEU A 1 134 ? 13.391 -16.875 2.178 1 85.94 134 LEU A C 1
ATOM 1057 O O . LEU A 1 134 ? 13.578 -18.062 1.912 1 85.94 134 LEU A O 1
ATOM 1061 N N . ARG A 1 135 ? 13.688 -16.312 3.262 1 80.5 135 ARG A N 1
ATOM 1062 C CA . ARG A 1 135 ? 14.414 -17.062 4.293 1 80.5 135 ARG A CA 1
ATOM 1063 C C . ARG A 1 135 ? 13.609 -18.266 4.766 1 80.5 135 ARG A C 1
ATOM 1065 O O . ARG A 1 135 ? 14.172 -19.328 5.012 1 80.5 135 ARG A O 1
ATOM 1072 N N . GLU A 1 136 ? 12.391 -18.047 4.871 1 76.75 136 GLU A N 1
ATOM 1073 C CA . GLU A 1 136 ? 11.523 -19.094 5.398 1 76.75 136 GLU A CA 1
ATOM 1074 C C . GLU A 1 136 ? 11.039 -20.031 4.289 1 76.75 136 GLU A C 1
ATOM 1076 O O . GLU A 1 136 ? 10.297 -20.969 4.547 1 76.75 136 GLU A O 1
ATOM 1081 N N . GLY A 1 137 ? 11.391 -19.75 3.156 1 81.81 137 GLY A N 1
ATOM 1082 C CA . GLY A 1 137 ? 11.031 -20.594 2.037 1 81.81 137 GLY A CA 1
ATOM 1083 C C . GLY A 1 137 ? 9.578 -20.484 1.631 1 81.81 137 GLY A C 1
ATOM 1084 O O . GLY A 1 137 ? 9 -21.406 1.07 1 81.81 137 GLY A O 1
ATOM 1085 N N . GLN A 1 138 ? 9.023 -19.359 1.922 1 83.38 138 GLN A N 1
ATOM 1086 C CA . GLN A 1 138 ? 7.625 -19.109 1.59 1 83.38 138 GLN A CA 1
ATOM 1087 C C . GLN A 1 138 ? 7.465 -18.719 0.125 1 83.38 138 GLN A C 1
ATOM 1089 O O . GLN A 1 138 ? 6.371 -18.797 -0.432 1 83.38 138 GLN A O 1
ATOM 1094 N N . VAL A 1 139 ? 8.508 -18.266 -0.396 1 90.75 139 VAL A N 1
ATOM 1095 C CA . VAL A 1 139 ? 8.539 -17.938 -1.816 1 90.75 139 VAL A CA 1
ATOM 1096 C C . VAL A 1 139 ? 9.758 -18.578 -2.473 1 90.75 139 VAL A C 1
ATOM 1098 O O . VAL A 1 139 ? 10.773 -18.828 -1.81 1 90.75 139 VAL A O 1
ATOM 1101 N N . ASP A 1 140 ? 9.555 -18.859 -3.748 1 89.5 140 ASP A N 1
ATOM 1102 C CA . ASP A 1 140 ? 10.633 -19.5 -4.504 1 89.5 140 ASP A CA 1
ATOM 1103 C C . ASP A 1 140 ? 11.695 -18.484 -4.898 1 89.5 140 ASP A C 1
ATOM 1105 O O . ASP A 1 140 ? 12.883 -18.812 -4.973 1 89.5 140 ASP A O 1
ATOM 1109 N N . PHE A 1 141 ? 11.312 -17.297 -5.203 1 93.44 141 PHE A N 1
ATOM 1110 C CA . PHE A 1 141 ? 12.219 -16.203 -5.512 1 93.44 141 PHE A CA 1
ATOM 1111 C C . PHE A 1 141 ? 11.531 -14.859 -5.293 1 93.44 141 PHE A C 1
ATOM 1113 O O . PHE A 1 141 ? 10.344 -14.812 -4.965 1 93.44 141 PHE A O 1
ATOM 1120 N N . ALA A 1 142 ? 12.352 -13.82 -5.375 1 95.75 142 ALA A N 1
ATOM 1121 C CA . ALA A 1 142 ? 11.82 -12.469 -5.195 1 95.75 142 ALA A CA 1
ATOM 1122 C C . ALA A 1 142 ? 12.344 -11.523 -6.277 1 95.75 142 ALA A C 1
ATOM 1124 O O . ALA A 1 142 ? 13.469 -11.672 -6.75 1 95.75 142 ALA A O 1
ATOM 1125 N N . LEU A 1 143 ? 11.438 -10.672 -6.719 1 95.62 143 LEU A N 1
ATOM 1126 C CA . LEU A 1 143 ? 11.875 -9.508 -7.477 1 95.62 143 LEU A CA 1
ATOM 1127 C C . LEU A 1 143 ? 12.133 -8.328 -6.551 1 95.62 143 LEU A C 1
ATOM 1129 O O . LEU A 1 143 ? 11.211 -7.586 -6.203 1 95.62 143 LEU A O 1
ATOM 1133 N N . SER A 1 144 ? 13.383 -8.156 -6.215 1 92.19 144 SER A N 1
ATOM 1134 C CA . SER A 1 144 ? 13.766 -7.309 -5.09 1 92.19 144 SER A CA 1
ATOM 1135 C C . SER A 1 144 ? 14.359 -5.988 -5.57 1 92.19 144 SER A C 1
ATOM 1137 O O . SER A 1 144 ? 15.078 -5.953 -6.57 1 92.19 144 SER A O 1
ATOM 1139 N N . PRO A 1 145 ? 14.055 -4.922 -4.754 1 89.12 145 PRO A N 1
ATOM 1140 C CA . PRO A 1 145 ? 14.609 -3.617 -5.125 1 89.12 145 PRO A CA 1
ATOM 1141 C C . PRO A 1 145 ? 16.062 -3.443 -4.684 1 89.12 145 PRO A C 1
ATOM 1143 O O . PRO A 1 145 ? 16.656 -2.379 -4.891 1 89.12 145 PRO A O 1
ATOM 1146 N N . GLU A 1 146 ? 16.578 -4.32 -4.043 1 86.88 146 GLU A N 1
ATOM 1147 C CA . GLU A 1 146 ? 18 -4.371 -3.676 1 86.88 146 GLU A CA 1
ATOM 1148 C C . GLU A 1 146 ? 18.5 -5.812 -3.605 1 86.88 146 GLU A C 1
ATOM 1150 O O . GLU A 1 146 ? 17.703 -6.754 -3.607 1 86.88 146 GLU A O 1
ATOM 1155 N N . MET A 1 147 ? 19.797 -5.938 -3.557 1 89.94 147 MET A N 1
ATOM 1156 C CA . MET A 1 147 ? 20.375 -7.27 -3.389 1 89.94 147 MET A CA 1
ATOM 1157 C C . MET A 1 147 ? 20.078 -7.816 -1.996 1 89.94 147 MET A C 1
ATOM 1159 O O . MET A 1 147 ? 20.141 -7.082 -1.01 1 89.94 147 MET A O 1
ATOM 1163 N N . ILE A 1 148 ? 19.719 -9.055 -2.008 1 87.19 148 ILE A N 1
ATOM 1164 C CA . ILE A 1 148 ? 19.625 -9.758 -0.729 1 87.19 148 ILE A CA 1
ATOM 1165 C C . ILE A 1 148 ? 21.031 -10.117 -0.238 1 87.19 148 ILE A C 1
ATOM 1167 O O . ILE A 1 148 ? 21.703 -10.938 -0.848 1 87.19 148 ILE A O 1
ATOM 1171 N N . ASP A 1 149 ? 21.312 -9.43 0.841 1 83.06 149 ASP A N 1
ATOM 1172 C CA . ASP A 1 149 ? 22.672 -9.57 1.348 1 83.06 149 ASP A CA 1
ATOM 1173 C C . ASP A 1 149 ? 22.812 -10.82 2.207 1 83.06 149 ASP A C 1
ATOM 1175 O O . ASP A 1 149 ? 22.922 -10.734 3.432 1 83.06 149 ASP A O 1
ATOM 1179 N N . ASP A 1 150 ? 22.812 -11.844 1.726 1 81.31 150 ASP A N 1
ATOM 1180 C CA . ASP A 1 150 ? 22.969 -13.164 2.334 1 81.31 150 ASP A CA 1
ATOM 1181 C C . ASP A 1 150 ? 23.594 -14.156 1.354 1 81.31 150 ASP A C 1
ATOM 1183 O O . ASP A 1 150 ? 23.156 -14.25 0.202 1 81.31 150 ASP A O 1
ATOM 1187 N N . ARG A 1 151 ? 24.609 -14.82 1.788 1 82.19 151 ARG A N 1
ATOM 1188 C CA . ARG A 1 151 ? 25.391 -15.727 0.949 1 82.19 151 ARG A CA 1
ATOM 1189 C C . ARG A 1 151 ? 24.547 -16.891 0.467 1 82.19 151 ARG A C 1
ATOM 1191 O O . ARG A 1 151 ? 24.891 -17.562 -0.508 1 82.19 151 ARG A O 1
ATOM 1198 N N . ALA A 1 152 ? 23.547 -17.109 1.121 1 86.81 152 ALA A N 1
ATOM 1199 C CA . ALA A 1 152 ? 22.672 -18.234 0.759 1 86.81 152 ALA A CA 1
ATOM 1200 C C . ALA A 1 152 ? 21.844 -17.891 -0.475 1 86.81 152 ALA A C 1
ATOM 1202 O O . ALA A 1 152 ? 21.219 -18.781 -1.066 1 86.81 152 ALA A O 1
ATOM 1203 N N . TYR A 1 153 ? 21.984 -16.641 -0.886 1 91.44 153 TYR A N 1
ATOM 1204 C CA . TYR A 1 153 ? 21.094 -16.234 -1.977 1 91.44 153 TYR A CA 1
ATOM 1205 C C . TYR A 1 153 ? 21.906 -15.734 -3.168 1 91.44 153 TYR A C 1
ATOM 1207 O O . TYR A 1 153 ? 23.016 -15.195 -2.998 1 91.44 153 TYR A O 1
ATOM 1215 N N . THR A 1 154 ? 21.391 -16.016 -4.363 1 91.75 154 THR A N 1
ATOM 1216 C CA . THR A 1 154 ? 21.875 -15.469 -5.621 1 91.75 154 THR A CA 1
ATOM 1217 C C . THR A 1 154 ? 21.031 -14.281 -6.059 1 91.75 154 THR A C 1
ATOM 1219 O O . THR A 1 154 ? 19.797 -14.312 -5.953 1 91.75 154 THR A O 1
ATOM 1222 N N . ASN A 1 155 ? 21.641 -13.273 -6.43 1 94.81 155 ASN A N 1
ATOM 1223 C CA . ASN A 1 155 ? 20.984 -12.086 -6.984 1 94.81 155 ASN A CA 1
ATOM 1224 C C . ASN A 1 155 ? 21.344 -11.891 -8.453 1 94.81 155 ASN A C 1
ATOM 1226 O O . ASN A 1 155 ? 22.531 -11.742 -8.797 1 94.81 155 ASN A O 1
ATOM 1230 N N . ARG A 1 156 ? 20.359 -11.867 -9.32 1 93.69 156 ARG A N 1
ATOM 1231 C CA . ARG A 1 156 ? 20.578 -11.586 -10.734 1 93.69 156 ARG A CA 1
ATOM 1232 C C . ARG A 1 156 ? 19.906 -10.273 -11.141 1 93.69 156 ARG A C 1
ATOM 1234 O O . ARG A 1 156 ? 18.734 -10.039 -10.82 1 93.69 156 ARG A O 1
ATOM 1241 N N . TYR A 1 157 ? 20.672 -9.531 -11.844 1 94.12 157 TYR A N 1
ATOM 1242 C CA . TYR A 1 157 ? 20.172 -8.234 -12.289 1 94.12 157 TYR A CA 1
ATOM 1243 C C . TYR A 1 157 ? 18.938 -8.398 -13.164 1 94.12 157 TYR A C 1
ATOM 1245 O O . TYR A 1 157 ? 18.938 -9.211 -14.094 1 94.12 157 TYR A O 1
ATOM 1253 N N . LEU A 1 158 ? 17.922 -7.656 -12.836 1 94.56 158 LEU A N 1
ATOM 1254 C CA . LEU A 1 158 ? 16.672 -7.734 -13.578 1 94.56 158 LEU A CA 1
ATOM 1255 C C . LEU A 1 158 ? 16.484 -6.504 -14.461 1 94.56 158 LEU A C 1
ATOM 1257 O O . LEU A 1 158 ? 16.5 -6.605 -15.695 1 94.56 158 LEU A O 1
ATOM 1261 N N . LEU A 1 159 ? 16.344 -5.355 -13.844 1 92.69 159 LEU A N 1
ATOM 1262 C CA . LEU A 1 159 ? 16.141 -4.109 -14.57 1 92.69 159 LEU A CA 1
ATOM 1263 C C . LEU A 1 159 ? 16.5 -2.904 -13.711 1 92.69 159 LEU A C 1
ATOM 1265 O O . LEU A 1 159 ? 16.812 -3.055 -12.523 1 92.69 159 LEU A O 1
ATOM 1269 N N . GLU A 1 160 ? 16.516 -1.771 -14.336 1 92.94 160 GLU A N 1
ATOM 1270 C CA . GLU A 1 160 ? 16.844 -0.516 -13.664 1 92.94 160 GLU A CA 1
ATOM 1271 C C . GLU A 1 160 ? 15.68 0.464 -13.734 1 92.94 160 GLU A C 1
ATOM 1273 O O . GLU A 1 160 ? 14.906 0.457 -14.695 1 92.94 160 GLU A O 1
ATOM 1278 N N . ASP A 1 161 ? 15.562 1.206 -12.711 1 92.38 161 ASP A N 1
ATOM 1279 C CA . ASP A 1 161 ? 14.547 2.24 -12.562 1 92.38 161 ASP A CA 1
ATOM 1280 C C . ASP A 1 161 ? 15.164 3.547 -12.062 1 92.38 161 ASP A C 1
ATOM 1282 O O . ASP A 1 161 ? 16.344 3.59 -11.703 1 92.38 161 ASP A O 1
ATOM 1286 N N . GLU A 1 162 ? 14.406 4.605 -12.297 1 95.19 162 GLU A N 1
ATOM 1287 C CA . GLU A 1 162 ? 14.82 5.902 -11.773 1 95.19 162 GLU A CA 1
ATOM 1288 C C . GLU A 1 162 ? 13.797 6.453 -10.789 1 95.19 162 GLU A C 1
ATOM 1290 O O . GLU A 1 162 ? 12.594 6.344 -11.008 1 95.19 162 GLU A O 1
ATOM 1295 N N . ILE A 1 163 ? 14.359 6.906 -9.734 1 96.25 163 ILE A N 1
ATOM 1296 C CA . ILE A 1 163 ? 13.57 7.68 -8.789 1 96.25 163 ILE A CA 1
ATOM 1297 C C . ILE A 1 163 ? 13.859 9.172 -8.961 1 96.25 163 ILE A C 1
ATOM 1299 O O . ILE A 1 163 ? 15.023 9.586 -8.938 1 96.25 163 ILE A O 1
ATOM 1303 N N . LEU A 1 164 ? 12.781 9.961 -9.156 1 95.94 164 LEU A N 1
ATOM 1304 C CA . LEU A 1 164 ? 12.984 11.367 -9.484 1 95.94 164 LEU A CA 1
ATOM 1305 C C . LEU A 1 164 ? 11.852 12.227 -8.922 1 95.94 164 LEU A C 1
ATOM 1307 O O . LEU A 1 164 ? 10.75 11.719 -8.68 1 95.94 164 LEU A O 1
ATOM 1311 N N . PRO A 1 165 ? 12.172 13.477 -8.664 1 96.88 165 PRO A N 1
ATOM 1312 C CA . PRO A 1 165 ? 11.086 14.375 -8.242 1 96.88 165 PRO A CA 1
ATOM 1313 C C . PRO A 1 165 ? 10.125 14.711 -9.383 1 96.88 165 PRO A C 1
ATOM 1315 O O . PRO A 1 165 ? 10.547 14.812 -10.539 1 96.88 165 PRO A O 1
ATOM 1318 N N . VAL A 1 166 ? 8.836 14.867 -8.977 1 97.31 166 VAL A N 1
ATOM 1319 C CA . VAL A 1 166 ? 7.824 15.219 -9.961 1 97.31 166 VAL A CA 1
ATOM 1320 C C . VAL A 1 166 ? 6.922 16.312 -9.398 1 97.31 166 VAL A C 1
ATOM 1322 O O . VAL A 1 166 ? 6.785 16.453 -8.18 1 97.31 166 VAL A O 1
ATOM 1325 N N . VAL A 1 167 ? 6.41 17.062 -10.289 1 96.19 167 VAL A N 1
ATOM 1326 C CA . VAL A 1 167 ? 5.41 18.078 -9.992 1 96.19 167 VAL A CA 1
ATOM 1327 C C . VAL A 1 167 ? 4.242 17.969 -10.961 1 96.19 167 VAL A C 1
ATOM 1329 O O . VAL A 1 167 ? 4.316 17.219 -11.945 1 96.19 167 VAL A O 1
ATOM 1332 N N . GLN A 1 168 ? 3.096 18.578 -10.547 1 95.75 168 GLN A N 1
ATOM 1333 C CA . GLN A 1 168 ? 1.961 18.625 -11.461 1 95.75 168 GLN A CA 1
ATOM 1334 C C . GLN A 1 168 ? 2.367 19.219 -12.812 1 95.75 168 GLN A C 1
ATOM 1336 O O . GLN A 1 168 ? 3.277 20.047 -12.883 1 95.75 168 GLN A O 1
ATOM 1341 N N . ALA A 1 169 ? 1.479 18.797 -13.75 1 90.88 169 ALA A N 1
ATOM 1342 C CA . ALA A 1 169 ? 1.717 19.344 -15.078 1 90.88 169 ALA A CA 1
ATOM 1343 C C . ALA A 1 169 ? 1.583 20.859 -15.078 1 90.88 169 ALA A C 1
ATOM 1345 O O . ALA A 1 169 ? 0.714 21.406 -14.398 1 90.88 169 ALA A O 1
ATOM 1346 N N . ASN A 1 170 ? 2.451 21.641 -15.523 1 87.06 170 ASN A N 1
ATOM 1347 C CA . ASN A 1 170 ? 2.412 23.094 -15.703 1 87.06 170 ASN A CA 1
ATOM 1348 C C . ASN A 1 170 ? 2.988 23.812 -14.492 1 87.06 170 ASN A C 1
ATOM 1350 O O . ASN A 1 170 ? 2.91 25.047 -14.398 1 87.06 170 ASN A O 1
ATOM 1354 N N . ASP A 1 171 ? 3.332 23.062 -13.516 1 92.62 171 ASP A N 1
ATOM 1355 C CA . ASP A 1 171 ? 4.023 23.688 -12.391 1 92.62 171 ASP A CA 1
ATOM 1356 C C . ASP A 1 171 ? 5.23 24.5 -12.875 1 92.62 171 ASP A C 1
ATOM 1358 O O . ASP A 1 171 ? 5.945 24.062 -13.781 1 92.62 171 ASP A O 1
ATOM 1362 N N . ALA A 1 172 ? 5.484 25.594 -12.312 1 88.94 172 ALA A N 1
ATOM 1363 C CA . ALA A 1 172 ? 6.574 26.484 -12.695 1 88.94 172 ALA A CA 1
ATOM 1364 C C . ALA A 1 172 ? 7.922 25.766 -12.586 1 88.94 172 ALA A C 1
ATOM 1366 O O . ALA A 1 172 ? 8.852 26.062 -13.344 1 88.94 172 ALA A O 1
ATOM 1367 N N . LEU A 1 173 ? 8.023 24.891 -11.703 1 90.75 173 LEU A N 1
ATOM 1368 C CA . LEU A 1 173 ? 9.273 24.172 -11.5 1 90.75 173 LEU A CA 1
ATOM 1369 C C . LEU A 1 173 ? 9.609 23.281 -12.695 1 90.75 173 LEU A C 1
ATOM 1371 O O . LEU A 1 173 ? 10.75 22.875 -12.867 1 90.75 173 LEU A O 1
ATOM 1375 N N . ALA A 1 174 ? 8.641 22.938 -13.445 1 85.12 174 ALA A N 1
ATOM 1376 C CA . ALA A 1 174 ? 8.859 22.078 -14.617 1 85.12 174 ALA A CA 1
ATOM 1377 C C . ALA A 1 174 ? 9.711 22.812 -15.664 1 85.12 174 ALA A C 1
ATOM 1379 O O . ALA A 1 174 ? 10.508 22.172 -16.359 1 85.12 174 ALA A O 1
ATOM 1380 N N . THR A 1 175 ? 9.586 24.047 -15.75 1 84.69 175 THR A N 1
ATOM 1381 C CA . THR A 1 175 ? 10.281 24.844 -16.75 1 84.69 175 THR A CA 1
ATOM 1382 C C . THR A 1 175 ? 11.633 25.328 -16.219 1 84.69 175 THR A C 1
ATOM 1384 O O . THR A 1 175 ? 12.594 25.438 -16.984 1 84.69 175 THR A O 1
ATOM 1387 N N . ARG A 1 176 ? 11.688 25.641 -14.961 1 85.62 176 ARG A N 1
ATOM 1388 C CA . ARG A 1 176 ? 12.906 26.125 -14.328 1 85.62 176 ARG A CA 1
ATOM 1389 C C . ARG A 1 176 ? 13.188 25.375 -13.023 1 85.62 176 ARG A C 1
ATOM 1391 O O . ARG A 1 176 ? 12.977 25.922 -11.938 1 85.62 176 ARG A O 1
ATOM 1398 N N . PRO A 1 177 ? 13.781 24.203 -13.227 1 86.38 177 PRO A N 1
ATOM 1399 C CA . PRO A 1 177 ? 14.039 23.422 -12.016 1 86.38 177 PRO A CA 1
ATOM 1400 C C . PRO A 1 177 ? 15.242 23.938 -11.227 1 86.38 177 PRO A C 1
ATOM 1402 O O . PRO A 1 177 ? 16.359 23.984 -11.75 1 86.38 177 PRO A O 1
ATOM 1405 N N . GLU A 1 178 ? 14.992 24.547 -10.094 1 87.5 178 GLU A N 1
ATOM 1406 C CA . GLU A 1 178 ? 16.016 25.047 -9.172 1 87.5 178 GLU A CA 1
ATOM 1407 C C . GLU A 1 178 ? 15.789 24.516 -7.762 1 87.5 178 GLU A C 1
ATOM 1409 O O . GLU A 1 178 ? 14.68 24.609 -7.227 1 87.5 178 GLU A O 1
ATOM 1414 N N . TRP A 1 179 ? 16.828 24.031 -7.223 1 88.38 179 TRP A N 1
ATOM 1415 C CA . TRP A 1 179 ? 16.75 23.469 -5.879 1 88.38 179 TRP A CA 1
ATOM 1416 C C . TRP A 1 179 ? 16.234 24.5 -4.887 1 88.38 179 TRP A C 1
ATOM 1418 O O . TRP A 1 179 ? 15.406 24.188 -4.027 1 88.38 179 TRP A O 1
ATOM 1428 N N . GLU A 1 180 ? 16.656 25.719 -5.074 1 88 180 GLU A N 1
ATOM 1429 C CA . GLU A 1 180 ? 16.297 26.781 -4.141 1 88 180 GLU A CA 1
ATOM 1430 C C . GLU A 1 180 ? 14.789 27.031 -4.141 1 88 180 GLU A C 1
ATOM 1432 O O . GLU A 1 180 ? 14.211 27.375 -3.111 1 88 180 GLU A O 1
ATOM 1437 N N . LYS A 1 181 ? 14.227 26.797 -5.246 1 89.25 181 LYS A N 1
ATOM 1438 C CA . LYS A 1 181 ? 12.773 26.953 -5.34 1 89.25 181 LYS A CA 1
ATOM 1439 C C . LYS A 1 181 ? 12.062 25.719 -4.773 1 89.25 181 LYS A C 1
ATOM 1441 O O . LYS A 1 181 ? 10.984 25.844 -4.191 1 89.25 181 LYS A O 1
ATOM 1446 N N . MET A 1 182 ? 12.672 24.594 -4.863 1 92.38 182 MET A N 1
ATOM 1447 C CA . MET A 1 182 ? 12.078 23.344 -4.434 1 92.38 182 MET A CA 1
ATOM 1448 C C . MET A 1 182 ? 12.086 23.219 -2.91 1 92.38 182 MET A C 1
ATOM 1450 O O . MET A 1 182 ? 11.172 22.641 -2.32 1 92.38 182 MET A O 1
ATOM 1454 N N . ARG A 1 183 ? 13.062 23.797 -2.33 1 90.31 183 ARG A N 1
ATOM 1455 C CA . ARG A 1 183 ? 13.266 23.625 -0.896 1 90.31 183 ARG A CA 1
ATOM 1456 C C . ARG A 1 183 ? 12.117 24.234 -0.099 1 90.31 183 ARG A C 1
ATOM 1458 O O . ARG A 1 183 ? 11.883 23.859 1.048 1 90.31 183 ARG A O 1
ATOM 1465 N N . HIS A 1 184 ? 11.352 25.156 -0.655 1 89.75 184 HIS A N 1
ATOM 1466 C CA . HIS A 1 184 ? 10.281 25.844 0.057 1 89.75 184 HIS A CA 1
ATOM 1467 C C . HIS A 1 184 ? 8.922 25.25 -0.281 1 89.75 184 HIS A C 1
ATOM 1469 O O . HIS A 1 184 ? 7.895 25.703 0.24 1 89.75 184 HIS A O 1
ATOM 1475 N N . ARG A 1 185 ? 8.969 24.219 -1.019 1 93.31 185 ARG A N 1
ATOM 1476 C CA . ARG A 1 185 ? 7.715 23.609 -1.438 1 93.31 185 ARG A CA 1
ATOM 1477 C C . ARG A 1 185 ? 7.23 22.594 -0.402 1 93.31 185 ARG A C 1
ATOM 1479 O O . ARG A 1 185 ? 7.996 22.172 0.467 1 93.31 185 ARG A O 1
ATOM 1486 N N . ASP A 1 186 ? 5.91 22.281 -0.472 1 94 186 ASP A N 1
ATOM 1487 C CA . ASP A 1 186 ? 5.344 21.156 0.271 1 94 186 ASP A CA 1
ATOM 1488 C C . ASP A 1 186 ? 5.754 19.828 -0.35 1 94 186 ASP A C 1
ATOM 1490 O O . ASP A 1 186 ? 5.727 19.672 -1.572 1 94 186 ASP A O 1
ATOM 1494 N N . TRP A 1 187 ? 6.156 18.938 0.545 1 96.44 187 TRP A N 1
ATOM 1495 C CA . TRP A 1 187 ? 6.629 17.641 0.042 1 96.44 187 TRP A CA 1
ATOM 1496 C C . TRP A 1 187 ? 5.641 16.531 0.371 1 96.44 187 TRP A C 1
ATOM 1498 O O . TRP A 1 187 ? 5.121 16.469 1.488 1 96.44 187 TRP A O 1
ATOM 1508 N N . ILE A 1 188 ? 5.344 15.781 -0.613 1 96.44 188 ILE A N 1
ATOM 1509 C CA . ILE A 1 188 ? 4.602 14.531 -0.494 1 96.44 188 ILE A CA 1
ATOM 1510 C C . ILE A 1 188 ? 5.566 13.352 -0.579 1 96.44 188 ILE A C 1
ATOM 1512 O O . ILE A 1 188 ? 6.113 13.062 -1.646 1 96.44 188 ILE A O 1
ATOM 1516 N N . LEU A 1 189 ? 5.73 12.672 0.555 1 95.5 189 LEU A N 1
ATOM 1517 C CA . LEU A 1 189 ? 6.723 11.609 0.621 1 95.5 189 LEU A CA 1
ATOM 1518 C C . LEU A 1 189 ? 6.082 10.289 1.039 1 95.5 189 LEU A C 1
ATOM 1520 O O . LEU A 1 189 ? 4.969 10.273 1.567 1 95.5 189 LEU A O 1
ATOM 1524 N N . PHE A 1 190 ? 6.758 9.234 0.698 1 91.38 190 PHE A N 1
ATOM 1525 C CA . PHE A 1 190 ? 6.34 7.93 1.194 1 91.38 190 PHE A CA 1
ATOM 1526 C C . PHE A 1 190 ? 6.684 7.773 2.67 1 91.38 190 PHE A C 1
ATOM 1528 O O . PHE A 1 190 ? 7.52 8.508 3.197 1 91.38 190 PHE A O 1
ATOM 1535 N N . GLN A 1 191 ? 6.031 6.844 3.219 1 85.06 191 GLN A N 1
ATOM 1536 C CA . GLN A 1 191 ? 6.246 6.59 4.637 1 85.06 191 GLN A CA 1
ATOM 1537 C C . GLN A 1 191 ? 7.637 6.016 4.891 1 85.06 191 GLN A C 1
ATOM 1539 O O . GLN A 1 191 ? 8.219 5.371 4.016 1 85.06 191 GLN A O 1
ATOM 1544 N N . PRO A 1 192 ? 8.094 6.293 6.082 1 76.94 192 PRO A N 1
ATOM 1545 C CA . PRO A 1 192 ? 9.359 5.652 6.453 1 76.94 192 PRO A CA 1
ATOM 1546 C C . PRO A 1 192 ? 9.312 4.133 6.309 1 76.94 192 PRO A C 1
ATOM 1548 O O . PRO A 1 192 ? 8.289 3.512 6.605 1 76.94 192 PRO A O 1
ATOM 1551 N N . GLY A 1 193 ? 10.445 3.578 5.875 1 70.25 193 GLY A N 1
ATOM 1552 C CA . GLY A 1 193 ? 10.508 2.145 5.633 1 70.25 193 GLY A CA 1
ATOM 1553 C C . GLY A 1 193 ? 10.344 1.775 4.172 1 70.25 193 GLY A C 1
ATOM 1554 O O . GLY A 1 193 ? 10.719 0.679 3.756 1 70.25 193 GLY A O 1
ATOM 1555 N N . SER A 1 194 ? 9.766 2.689 3.508 1 79 194 SER A N 1
ATOM 1556 C CA . SER A 1 194 ? 9.648 2.482 2.066 1 79 194 SER A CA 1
ATOM 1557 C C . SER A 1 194 ? 11 2.648 1.375 1 79 194 SER A C 1
ATOM 1559 O O . SER A 1 194 ? 11.82 3.463 1.797 1 79 194 SER A O 1
ATOM 1561 N N . ALA A 1 195 ? 11.203 1.888 0.292 1 82.94 195 ALA A N 1
ATOM 1562 C CA . ALA A 1 195 ? 12.43 2.006 -0.496 1 82.94 195 ALA A CA 1
ATOM 1563 C C . ALA A 1 195 ? 12.555 3.4 -1.103 1 82.94 195 ALA A C 1
ATOM 1565 O O . ALA A 1 195 ? 13.648 3.975 -1.125 1 82.94 195 ALA A O 1
ATOM 1566 N N . ILE A 1 196 ? 11.438 3.947 -1.519 1 90.31 196 ILE A N 1
ATOM 1567 C CA . ILE A 1 196 ? 11.484 5.258 -2.158 1 90.31 196 ILE A CA 1
ATOM 1568 C C . ILE A 1 196 ? 11.75 6.336 -1.108 1 90.31 196 ILE A C 1
ATOM 1570 O O . ILE A 1 196 ? 12.453 7.312 -1.379 1 90.31 196 ILE A O 1
ATOM 1574 N N . ARG A 1 197 ? 11.156 6.152 0.052 1 89 197 ARG A N 1
ATOM 1575 C CA . ARG A 1 197 ? 11.453 7.09 1.131 1 89 197 ARG A CA 1
ATOM 1576 C C . ARG A 1 197 ? 12.938 7.102 1.462 1 89 197 ARG A C 1
ATOM 1578 O O . ARG A 1 197 ? 13.531 8.164 1.646 1 89 197 ARG A O 1
ATOM 1585 N N . LYS A 1 198 ? 13.539 5.945 1.534 1 85 198 LYS A N 1
ATOM 1586 C CA . LYS A 1 198 ? 14.977 5.84 1.8 1 85 198 LYS A CA 1
ATOM 1587 C C . LYS A 1 198 ? 15.781 6.594 0.751 1 85 198 LYS A C 1
ATOM 1589 O O . LYS A 1 198 ? 16.719 7.324 1.089 1 85 198 LYS A O 1
ATOM 1594 N N . ILE A 1 199 ? 15.422 6.445 -0.393 1 91.81 199 ILE A N 1
ATOM 1595 C CA . ILE A 1 199 ? 16.125 7.09 -1.498 1 91.81 199 ILE A CA 1
ATOM 1596 C C . ILE A 1 199 ? 15.93 8.602 -1.423 1 91.81 199 ILE A C 1
ATOM 1598 O O . ILE A 1 199 ? 16.891 9.367 -1.59 1 91.81 199 ILE A O 1
ATOM 1602 N N . SER A 1 200 ? 14.695 9.039 -1.193 1 95 200 SER A N 1
ATOM 1603 C CA . SER A 1 200 ? 14.43 10.469 -1.094 1 95 200 SER A CA 1
ATOM 1604 C C . SER A 1 200 ? 15.242 11.109 0.029 1 95 200 SER A C 1
ATOM 1606 O O . SER A 1 200 ? 15.805 12.188 -0.142 1 95 200 SER A O 1
ATOM 1608 N N . ASP A 1 201 ? 15.273 10.406 1.126 1 91.69 201 ASP A N 1
ATOM 1609 C CA . ASP A 1 201 ? 16.047 10.914 2.252 1 91.69 201 ASP A CA 1
ATOM 1610 C C . ASP A 1 201 ? 17.531 11.031 1.893 1 91.69 201 ASP A C 1
ATOM 1612 O O . ASP A 1 201 ? 18.188 12.016 2.258 1 91.69 201 ASP A O 1
ATOM 1616 N N . ALA A 1 202 ? 18.031 10.062 1.229 1 91.62 202 ALA A N 1
ATOM 1617 C CA . ALA A 1 202 ? 19.422 10.086 0.792 1 91.62 202 ALA A CA 1
ATOM 1618 C C . ALA A 1 202 ? 19.672 11.25 -0.168 1 91.62 202 ALA A C 1
ATOM 1620 O O . ALA A 1 202 ? 20.719 11.891 -0.116 1 91.62 202 ALA A O 1
ATOM 1621 N N . ILE A 1 203 ? 18.75 11.508 -0.995 1 93.5 203 ILE A N 1
ATOM 1622 C CA . ILE A 1 203 ? 18.859 12.617 -1.942 1 93.5 203 ILE A CA 1
ATOM 1623 C C . ILE A 1 203 ? 18.922 13.938 -1.187 1 93.5 203 ILE A C 1
ATOM 1625 O O . ILE A 1 203 ? 19.797 14.773 -1.442 1 93.5 203 ILE A O 1
ATOM 1629 N N . PHE A 1 204 ? 18.016 14.102 -0.242 1 93.69 204 PHE A N 1
ATOM 1630 C CA . PHE A 1 204 ? 17.984 15.328 0.543 1 93.69 204 PHE A CA 1
ATOM 1631 C C . PHE A 1 204 ? 19.328 15.547 1.252 1 93.69 204 PHE A C 1
ATOM 1633 O O . PHE A 1 204 ? 19.891 16.641 1.206 1 93.69 204 PHE A O 1
ATOM 1640 N N . SER A 1 205 ? 19.781 14.492 1.838 1 92.06 205 SER A N 1
ATOM 1641 C CA . SER A 1 205 ? 21.031 14.586 2.59 1 92.06 205 SER A CA 1
ATOM 1642 C C . SER A 1 205 ? 22.203 14.883 1.67 1 92.06 205 SER A C 1
ATOM 1644 O O . SER A 1 205 ? 23.172 15.539 2.078 1 92.06 205 SER A O 1
ATOM 1646 N N . GLY A 1 206 ? 22.188 14.391 0.487 1 90.88 206 GLY A N 1
ATOM 1647 C CA . GLY A 1 206 ? 23.25 14.602 -0.487 1 90.88 206 GLY A CA 1
ATOM 1648 C C . GLY A 1 206 ? 23.281 16.016 -1.048 1 90.88 206 GLY A C 1
ATOM 1649 O O . GLY A 1 206 ? 24.359 16.547 -1.343 1 90.88 206 GLY A O 1
ATOM 1650 N N . VAL A 1 207 ? 22.188 16.609 -1.223 1 90 207 VAL A N 1
ATOM 1651 C CA . VAL A 1 207 ? 22.109 17.938 -1.826 1 90 207 VAL A CA 1
ATOM 1652 C C . VAL A 1 207 ? 22.344 19 -0.762 1 90 207 VAL A C 1
ATOM 1654 O O . VAL A 1 207 ? 23.031 20 -1.018 1 90 207 VAL A O 1
ATOM 1657 N N . ASP A 1 208 ? 21.734 18.828 0.372 1 89.31 208 ASP A N 1
ATOM 1658 C CA . ASP A 1 208 ? 21.859 19.766 1.49 1 89.31 208 ASP A CA 1
ATOM 1659 C C . ASP A 1 208 ? 21.656 19.047 2.824 1 89.31 208 ASP A C 1
ATOM 1661 O O . ASP A 1 208 ? 20.516 18.781 3.213 1 89.31 208 ASP A O 1
ATOM 1665 N N . ARG A 1 209 ? 22.594 18.938 3.582 1 85.69 209 ARG A N 1
ATOM 1666 C CA . ARG A 1 209 ? 22.578 18.172 4.832 1 85.69 209 ARG A CA 1
ATOM 1667 C C . ARG A 1 209 ? 21.703 18.859 5.875 1 85.69 209 ARG A C 1
ATOM 1669 O O . ARG A 1 209 ? 21.219 18.219 6.809 1 85.69 209 ARG A O 1
ATOM 1676 N N . LYS A 1 210 ? 21.484 20.109 5.703 1 88.12 210 LYS A N 1
ATOM 1677 C CA . LYS A 1 210 ? 20.719 20.859 6.695 1 88.12 210 LYS A CA 1
ATOM 1678 C C . LYS A 1 210 ? 19.25 20.984 6.293 1 88.12 210 LYS A C 1
ATOM 1680 O O . LYS A 1 210 ? 18.438 21.484 7.055 1 88.12 210 LYS A O 1
ATOM 1685 N N . PHE A 1 211 ? 18.969 20.469 5.152 1 90.38 211 PHE A N 1
ATOM 1686 C CA . PHE A 1 211 ? 17.609 20.609 4.645 1 90.38 211 PHE A CA 1
ATOM 1687 C C . PHE A 1 211 ? 16.656 19.656 5.352 1 90.38 211 PHE A C 1
ATOM 1689 O O . PHE A 1 211 ? 16.953 18.469 5.48 1 90.38 211 PHE A O 1
ATOM 1696 N N . THR A 1 212 ? 15.547 20.25 5.762 1 88.56 212 THR A N 1
ATOM 1697 C CA . THR A 1 212 ? 14.422 19.469 6.254 1 88.56 212 THR A CA 1
ATOM 1698 C C . THR A 1 212 ? 13.172 19.734 5.422 1 88.56 212 THR A C 1
ATOM 1700 O O . THR A 1 212 ? 12.633 20.844 5.43 1 88.56 212 THR A O 1
ATOM 1703 N N . PRO A 1 213 ? 12.695 18.719 4.805 1 91.81 213 PRO A N 1
ATOM 1704 C CA . PRO A 1 213 ? 11.516 18.953 3.967 1 91.81 213 PRO A CA 1
ATOM 1705 C C . PRO A 1 213 ? 10.258 19.25 4.781 1 91.81 213 PRO A C 1
ATOM 1707 O O . PRO A 1 213 ? 10.062 18.656 5.852 1 91.81 213 PRO A O 1
ATOM 1710 N N . ARG A 1 214 ? 9.5 20.156 4.312 1 90 214 ARG A N 1
ATOM 1711 C CA . ARG A 1 214 ? 8.148 20.344 4.84 1 90 214 ARG A CA 1
ATOM 1712 C C . ARG A 1 214 ? 7.207 19.266 4.32 1 90 214 ARG A C 1
ATOM 1714 O O . ARG A 1 214 ? 6.613 19.422 3.252 1 90 214 ARG A O 1
ATOM 1721 N N . ILE A 1 215 ? 7.023 18.25 5.113 1 91 215 ILE A N 1
ATOM 1722 C CA . ILE A 1 215 ? 6.23 17.109 4.688 1 91 215 ILE A CA 1
ATOM 1723 C C . ILE A 1 215 ? 4.758 17.344 5.008 1 91 215 ILE A C 1
ATOM 1725 O O . ILE A 1 215 ? 4.379 17.438 6.18 1 91 215 ILE A O 1
ATOM 1729 N N . VAL A 1 216 ? 3.936 17.359 3.951 1 90.88 216 VAL A N 1
ATOM 1730 C CA . VAL A 1 216 ? 2.52 17.641 4.16 1 90.88 216 VAL A CA 1
ATOM 1731 C C . VAL A 1 216 ? 1.717 16.344 4.047 1 90.88 216 VAL A C 1
ATOM 1733 O O . VAL A 1 216 ? 0.583 16.266 4.527 1 90.88 216 VAL A O 1
ATOM 1736 N N . MET A 1 217 ? 2.316 15.398 3.369 1 92.81 217 MET A N 1
ATOM 1737 C CA . MET A 1 217 ? 1.684 14.094 3.242 1 92.81 217 MET A CA 1
ATOM 1738 C C . MET A 1 217 ? 2.721 12.977 3.316 1 92.81 217 MET A C 1
ATOM 1740 O O . MET A 1 217 ? 3.787 13.07 2.705 1 92.81 217 MET A O 1
ATOM 1744 N N . GLU A 1 218 ? 2.375 11.992 4.051 1 92.06 218 GLU A N 1
ATOM 1745 C CA . GLU A 1 218 ? 3.119 10.742 4.074 1 92.06 218 GLU A CA 1
ATOM 1746 C C . GLU A 1 218 ? 2.234 9.57 3.66 1 92.06 218 GLU A C 1
ATOM 1748 O O . GLU A 1 218 ? 1.303 9.195 4.379 1 92.06 218 GLU A O 1
ATOM 1753 N N . LEU A 1 219 ? 2.611 9.062 2.582 1 90.94 219 LEU A N 1
ATOM 1754 C CA . LEU A 1 219 ? 1.729 8.07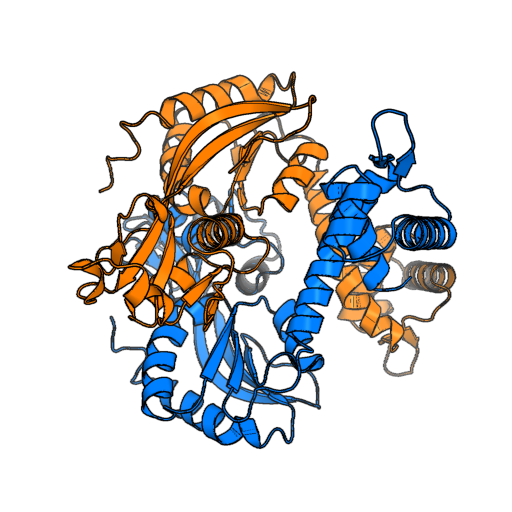8 1.959 1 90.94 219 LEU A CA 1
ATOM 1755 C C . LEU A 1 219 ? 2.426 6.727 1.828 1 90.94 219 LEU A C 1
ATOM 1757 O O . LEU A 1 219 ? 3.656 6.66 1.811 1 90.94 219 LEU A O 1
ATOM 1761 N N . SER A 1 220 ? 1.618 5.707 1.74 1 85.88 220 SER A N 1
ATOM 1762 C CA . SER A 1 220 ? 2.168 4.359 1.651 1 85.88 220 SER A CA 1
ATOM 1763 C C . SER A 1 220 ? 1.951 3.764 0.264 1 85.88 220 SER A C 1
ATOM 1765 O O . SER A 1 220 ? 2.596 2.779 -0.103 1 85.88 220 SER A O 1
ATOM 1767 N N . SER A 1 221 ? 1.095 4.328 -0.454 1 88.81 221 SER A N 1
ATOM 1768 C CA . SER A 1 221 ? 0.739 3.742 -1.741 1 88.81 221 SER A CA 1
ATOM 1769 C C . SER A 1 221 ? 1.2 4.625 -2.898 1 88.81 221 SER A C 1
ATOM 1771 O O . SER A 1 221 ? 1.177 5.852 -2.797 1 88.81 221 SER A O 1
ATOM 1773 N N . VAL A 1 222 ? 1.556 3.982 -3.939 1 88.75 222 VAL A N 1
ATOM 1774 C CA . VAL A 1 222 ? 1.957 4.684 -5.152 1 88.75 222 VAL A CA 1
ATOM 1775 C C . VAL A 1 222 ? 0.761 5.43 -5.742 1 88.75 222 VAL A C 1
ATOM 1777 O O . VAL A 1 222 ? 0.888 6.578 -6.172 1 88.75 222 VAL A O 1
ATOM 1780 N N . ALA A 1 223 ? -0.376 4.82 -5.715 1 88.12 223 ALA A N 1
ATOM 1781 C CA . ALA A 1 223 ? -1.575 5.461 -6.25 1 88.12 223 ALA A CA 1
ATOM 1782 C C . ALA A 1 223 ? -1.879 6.758 -5.504 1 88.12 223 ALA A C 1
ATOM 1784 O O . ALA A 1 223 ? -2.158 7.789 -6.125 1 88.12 223 ALA A O 1
ATOM 1785 N N . GLY A 1 224 ? -1.839 6.664 -4.223 1 91.31 224 GLY A N 1
ATOM 1786 C CA . GLY A 1 224 ? -2.055 7.867 -3.436 1 91.31 224 GLY A CA 1
ATOM 1787 C C . GLY A 1 224 ? -1.062 8.969 -3.752 1 91.31 224 GLY A C 1
ATOM 1788 O O . GLY A 1 224 ? -1.45 10.125 -3.939 1 91.31 224 GLY A O 1
ATOM 1789 N N . ALA A 1 225 ? 0.164 8.609 -3.828 1 93.88 225 ALA A N 1
ATOM 1790 C CA . ALA A 1 225 ? 1.21 9.594 -4.113 1 93.88 225 ALA A CA 1
ATOM 1791 C C . ALA A 1 225 ? 0.999 10.234 -5.48 1 93.88 225 ALA A C 1
ATOM 1793 O O . ALA A 1 225 ? 1.012 11.461 -5.605 1 93.88 225 ALA A O 1
ATOM 1794 N N . VAL A 1 226 ? 0.742 9.484 -6.434 1 93.25 226 VAL A N 1
ATOM 1795 C CA . VAL A 1 226 ? 0.607 9.961 -7.805 1 93.25 226 VAL A CA 1
ATOM 1796 C C . VAL A 1 226 ? -0.608 10.883 -7.914 1 93.25 226 VAL A C 1
ATOM 1798 O O . VAL A 1 226 ? -0.517 11.977 -8.469 1 93.25 226 VAL A O 1
ATOM 1801 N N . HIS A 1 227 ? -1.694 10.492 -7.359 1 93 227 HIS A N 1
ATOM 1802 C CA . HIS A 1 227 ? -2.916 11.281 -7.477 1 93 227 HIS A CA 1
ATOM 1803 C C . HIS A 1 227 ? -2.789 12.609 -6.734 1 93 227 HIS A C 1
ATOM 1805 O O . HIS A 1 227 ? -3.27 13.641 -7.211 1 93 227 HIS A O 1
ATOM 1811 N N . CYS A 1 228 ? -2.168 12.562 -5.629 1 94.62 228 CYS A N 1
ATOM 1812 C CA . CYS A 1 228 ? -1.978 13.789 -4.867 1 94.62 228 CYS A CA 1
ATOM 1813 C C . CYS A 1 228 ? -1.02 14.734 -5.586 1 94.62 228 CYS A C 1
ATOM 1815 O O . CYS A 1 228 ? -1.229 15.945 -5.602 1 94.62 228 CYS A O 1
ATOM 1817 N N . LEU A 1 229 ? -0.024 14.195 -6.168 1 96.25 229 LEU A N 1
ATOM 1818 C CA . LEU A 1 229 ? 0.926 15 -6.93 1 96.25 229 LEU A CA 1
ATOM 1819 C C . LEU A 1 229 ? 0.267 15.578 -8.172 1 96.25 229 LEU A C 1
ATOM 1821 O O . LEU A 1 229 ? 0.481 16.75 -8.508 1 96.25 229 LEU A O 1
ATOM 1825 N N . GLU A 1 230 ? -0.559 14.766 -8.828 1 94.94 230 GLU A N 1
ATOM 1826 C CA . GLU A 1 230 ? -1.28 15.234 -10.008 1 94.94 230 GLU A CA 1
ATOM 1827 C C . GLU A 1 230 ? -2.223 16.391 -9.656 1 94.94 230 GLU A C 1
ATOM 1829 O O . GLU A 1 230 ? -2.484 17.25 -10.492 1 94.94 230 GLU A O 1
ATOM 1834 N N . ALA A 1 231 ? -2.658 16.359 -8.477 1 92.75 231 ALA A N 1
ATOM 1835 C CA . ALA A 1 231 ? -3.588 17.391 -8.016 1 92.75 231 ALA A CA 1
ATOM 1836 C C . ALA A 1 231 ? -2.85 18.672 -7.656 1 92.75 231 ALA A C 1
ATOM 1838 O O . ALA A 1 231 ? -3.473 19.672 -7.305 1 92.75 231 ALA A O 1
ATOM 1839 N N . GLY A 1 232 ? -1.549 18.609 -7.688 1 93.81 232 GLY A N 1
ATOM 1840 C CA . GLY A 1 232 ? -0.755 19.812 -7.453 1 93.81 232 GLY A CA 1
ATOM 1841 C C . GLY A 1 232 ? -0.585 20.125 -5.98 1 93.81 232 GLY A C 1
ATOM 1842 O O . GLY A 1 232 ? -0.427 21.297 -5.609 1 93.81 232 GLY A O 1
ATOM 1843 N N . LEU A 1 233 ? -0.565 19.125 -5.156 1 94.06 233 LEU A N 1
ATOM 1844 C CA . LEU A 1 233 ? -0.563 19.359 -3.715 1 94.06 233 LEU A CA 1
ATOM 1845 C C . LEU A 1 233 ? 0.861 19.5 -3.188 1 94.06 233 LEU A C 1
ATOM 1847 O O . LEU A 1 233 ? 1.064 19.828 -2.018 1 94.06 233 LEU A O 1
ATOM 1851 N N . GLY A 1 234 ? 1.806 19.234 -4.027 1 95.69 234 GLY A N 1
ATOM 1852 C CA . GLY A 1 234 ? 3.201 19.344 -3.633 1 95.69 234 GLY A CA 1
ATOM 1853 C C . GLY A 1 234 ? 4.156 18.734 -4.637 1 95.69 234 GLY A C 1
ATOM 1854 O O . GLY A 1 234 ? 3.793 18.516 -5.797 1 95.69 234 GLY A O 1
ATOM 1855 N N . ILE A 1 235 ? 5.406 18.594 -4.18 1 97 235 ILE A N 1
ATOM 1856 C CA . ILE A 1 235 ? 6.465 17.906 -4.914 1 97 235 ILE A CA 1
ATOM 1857 C C . ILE A 1 235 ? 6.828 16.609 -4.199 1 97 235 ILE A C 1
ATOM 1859 O O . ILE A 1 235 ? 6.727 16.516 -2.975 1 97 235 ILE A O 1
ATOM 1863 N N . GLY A 1 236 ? 7.125 15.594 -4.926 1 97.44 236 GLY A N 1
ATOM 1864 C CA . GLY A 1 236 ? 7.508 14.312 -4.348 1 97.44 236 GLY A CA 1
ATOM 1865 C C . GLY A 1 236 ? 8.336 13.453 -5.285 1 97.44 236 GLY A C 1
ATOM 1866 O O . GLY A 1 236 ? 8.539 13.82 -6.445 1 97.44 236 GLY A O 1
ATOM 1867 N N . PHE A 1 237 ? 8.867 12.383 -4.758 1 97.44 237 PHE A N 1
ATOM 1868 C CA . PHE A 1 237 ? 9.656 11.438 -5.539 1 97.44 237 PHE A CA 1
ATOM 1869 C C . PHE A 1 237 ? 8.836 10.203 -5.891 1 97.44 237 PHE A C 1
ATOM 1871 O O . PHE A 1 237 ? 8.156 9.633 -5.031 1 97.44 237 PHE A O 1
ATOM 1878 N N . ILE A 1 238 ? 8.922 9.82 -7.125 1 96.38 238 ILE A N 1
ATOM 1879 C CA . ILE A 1 238 ? 8.289 8.578 -7.539 1 96.38 238 ILE A CA 1
ATOM 1880 C C . ILE A 1 238 ? 9.203 7.824 -8.508 1 96.38 238 ILE A C 1
ATOM 1882 O O . ILE A 1 238 ? 10.234 8.352 -8.93 1 96.38 238 ILE A O 1
ATOM 1886 N N . SER A 1 239 ? 8.859 6.574 -8.758 1 94.94 239 SER A N 1
ATOM 1887 C CA . SER A 1 239 ? 9.484 5.801 -9.82 1 94.94 239 SER A CA 1
ATOM 1888 C C . SER A 1 239 ? 9.133 6.359 -11.195 1 94.94 239 SER A C 1
ATOM 1890 O O . SER A 1 239 ? 7.988 6.734 -11.445 1 94.94 239 SER A O 1
ATOM 1892 N N . ALA A 1 240 ? 10.102 6.344 -12.109 1 94.75 240 ALA A N 1
ATOM 1893 C CA . ALA A 1 240 ? 9.836 6.746 -13.492 1 94.75 240 ALA A CA 1
ATOM 1894 C C . ALA A 1 240 ? 8.75 5.875 -14.117 1 94.75 240 ALA A C 1
ATOM 1896 O O . ALA A 1 240 ? 7.996 6.336 -14.977 1 94.75 240 ALA A O 1
ATOM 1897 N N . LEU A 1 241 ? 8.625 4.699 -13.625 1 90.88 241 LEU A N 1
ATOM 1898 C CA . LEU A 1 241 ? 7.629 3.76 -14.141 1 90.88 241 LEU A CA 1
ATOM 1899 C C . LEU A 1 241 ? 6.219 4.203 -13.773 1 90.88 241 LEU A C 1
ATOM 1901 O O . LEU A 1 241 ? 5.242 3.734 -14.359 1 90.88 241 LEU A O 1
ATOM 1905 N N . SER A 1 242 ? 6.113 5.105 -12.82 1 92.44 242 SER A N 1
ATOM 1906 C CA . SER A 1 242 ? 4.805 5.535 -12.336 1 92.44 242 SER A CA 1
ATOM 1907 C C . SER A 1 242 ? 4.418 6.891 -12.914 1 92.44 242 SER A C 1
ATOM 1909 O O . SER A 1 242 ? 3.402 7.469 -12.531 1 92.44 242 SER A O 1
ATOM 1911 N N . LEU A 1 243 ? 5.199 7.383 -13.812 1 93.69 243 LEU A N 1
ATOM 1912 C CA . LEU A 1 243 ? 4.914 8.688 -14.398 1 93.69 243 LEU A CA 1
ATOM 1913 C C . LEU A 1 243 ? 3.605 8.656 -15.188 1 93.69 243 LEU A C 1
ATOM 1915 O O . LEU A 1 243 ? 3.324 7.68 -15.891 1 93.69 243 LEU A O 1
ATOM 1919 N N . LYS A 1 244 ? 2.857 9.656 -15.031 1 91.25 244 LYS A N 1
ATOM 1920 C CA . LYS A 1 244 ? 1.603 9.883 -15.742 1 91.25 244 LYS A CA 1
ATOM 1921 C C . LYS A 1 244 ? 1.616 11.227 -16.469 1 91.25 244 LYS A C 1
ATOM 1923 O O . LYS A 1 244 ? 2.41 12.109 -16.125 1 91.25 244 LYS A O 1
ATOM 1928 N N . PRO A 1 245 ? 0.691 11.375 -17.453 1 90.88 245 PRO A N 1
ATOM 1929 C CA . PRO A 1 245 ? 0.66 12.625 -18.203 1 90.88 245 PRO A CA 1
ATOM 1930 C C . PRO A 1 245 ? 0.424 13.852 -17.328 1 90.88 245 PRO A C 1
ATOM 1932 O O . PRO A 1 245 ? 0.872 14.953 -17.656 1 90.88 245 PRO A O 1
ATOM 1935 N N . GLY A 1 246 ? -0.198 13.672 -16.234 1 93.81 246 GLY A N 1
ATOM 1936 C CA . GLY A 1 246 ? -0.482 14.789 -15.352 1 93.81 246 GLY A CA 1
ATOM 1937 C C . GLY A 1 246 ? 0.696 15.172 -14.477 1 93.81 246 GLY A C 1
ATOM 1938 O O . GLY A 1 246 ? 0.606 16.109 -13.68 1 93.81 246 GLY A O 1
ATOM 1939 N N . LEU A 1 247 ? 1.803 14.484 -14.688 1 96.12 247 LEU A N 1
ATOM 1940 C CA . LEU A 1 247 ? 3 14.734 -13.898 1 96.12 247 LEU A CA 1
ATOM 1941 C C . LEU A 1 247 ? 4.176 15.109 -14.797 1 96.12 247 LEU A C 1
ATOM 1943 O O . LEU A 1 247 ? 4.312 14.578 -15.898 1 96.12 247 LEU A O 1
ATOM 1947 N N . THR A 1 248 ? 4.98 16.031 -14.359 1 95.94 248 THR A N 1
ATOM 1948 C CA . THR A 1 248 ? 6.215 16.406 -15.039 1 95.94 248 THR A CA 1
ATOM 1949 C C . THR A 1 248 ? 7.434 16.062 -14.18 1 95.94 248 THR A C 1
ATOM 1951 O O . THR A 1 248 ? 7.555 16.547 -13.055 1 95.94 248 THR A O 1
ATOM 1954 N N . PRO A 1 249 ? 8.32 15.289 -14.727 1 95.62 249 PRO A N 1
ATOM 1955 C CA . PRO A 1 249 ? 9.539 14.977 -13.977 1 95.62 249 PRO A CA 1
ATOM 1956 C C . PRO A 1 249 ? 10.547 16.125 -13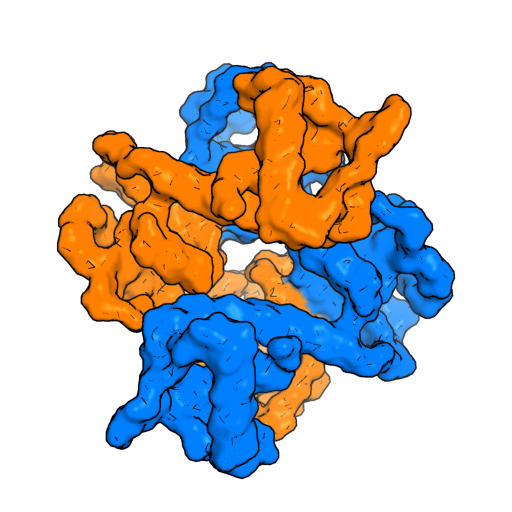.984 1 95.62 249 PRO A C 1
ATOM 1958 O O . PRO A 1 249 ? 10.68 16.828 -14.992 1 95.62 249 PRO A O 1
ATOM 1961 N N . ILE A 1 250 ? 11.203 16.312 -12.891 1 94.12 250 ILE A N 1
ATOM 1962 C CA . ILE A 1 250 ? 12.336 17.234 -12.781 1 94.12 250 ILE A CA 1
ATOM 1963 C C . ILE A 1 250 ? 13.641 16.453 -12.891 1 94.12 250 ILE A C 1
ATOM 1965 O O . ILE A 1 250 ? 14.008 15.711 -11.977 1 94.12 250 ILE A O 1
ATOM 1969 N N . ARG A 1 251 ? 14.281 16.672 -13.984 1 90.12 251 ARG A N 1
ATOM 1970 C CA . ARG A 1 251 ? 15.461 15.859 -14.25 1 90.12 251 ARG A CA 1
ATOM 1971 C C . ARG A 1 251 ? 16.734 16.625 -13.93 1 90.12 251 ARG A C 1
ATOM 1973 O O . ARG A 1 251 ? 17.516 16.953 -14.82 1 90.12 251 ARG A O 1
ATOM 1980 N N . VAL A 1 252 ? 16.984 16.938 -12.734 1 90.25 252 VAL A N 1
ATOM 1981 C CA . VAL A 1 252 ? 18.234 17.453 -12.188 1 90.25 252 VAL A CA 1
ATOM 1982 C C . VAL A 1 252 ? 19.078 16.297 -11.656 1 90.25 252 VAL A C 1
ATOM 1984 O O . VAL A 1 252 ? 18.656 15.562 -10.766 1 90.25 252 VAL A O 1
ATOM 1987 N N . PRO A 1 253 ? 20.203 16.141 -12.211 1 90.56 253 PRO A N 1
ATOM 1988 C CA . PRO A 1 253 ? 21 14.945 -11.906 1 90.56 253 PRO A CA 1
ATOM 1989 C C . PRO A 1 253 ? 21.188 14.727 -10.406 1 90.56 253 PRO A C 1
ATOM 1991 O O . PRO A 1 253 ? 21.109 13.594 -9.93 1 90.56 253 PRO A O 1
ATOM 1994 N N . ALA A 1 254 ? 21.312 15.781 -9.656 1 92.31 254 ALA A N 1
ATOM 1995 C CA . ALA A 1 254 ? 21.547 15.664 -8.219 1 92.31 254 ALA A CA 1
ATOM 1996 C C . ALA A 1 254 ? 20.312 15.117 -7.504 1 92.31 254 ALA A C 1
ATOM 1998 O O . ALA A 1 254 ? 20.406 14.641 -6.367 1 92.31 254 ALA A O 1
ATOM 1999 N N . LEU A 1 255 ? 19.188 15.164 -8.195 1 94.38 255 LEU A N 1
ATOM 2000 C CA . LEU A 1 255 ? 17.938 14.789 -7.543 1 94.38 255 LEU A CA 1
ATOM 2001 C C . LEU A 1 255 ? 17.406 13.477 -8.109 1 94.38 255 LEU A C 1
ATOM 2003 O O . LEU A 1 255 ? 16.297 13.055 -7.762 1 94.38 255 LEU A O 1
ATOM 2007 N N . VAL A 1 256 ? 18.109 12.891 -8.984 1 95.06 256 VAL A N 1
ATOM 2008 C CA . VAL A 1 256 ? 17.703 11.633 -9.602 1 95.06 256 VAL A CA 1
ATOM 2009 C C . VAL A 1 256 ? 18.609 10.5 -9.125 1 95.06 256 VAL A C 1
ATOM 2011 O O . VAL A 1 256 ? 19.828 10.68 -9.031 1 95.06 256 VAL A O 1
ATOM 2014 N N . ARG A 1 257 ? 17.984 9.383 -8.742 1 95.62 257 ARG A N 1
ATOM 2015 C CA . ARG A 1 257 ? 18.734 8.203 -8.344 1 95.62 257 ARG A CA 1
ATOM 2016 C C . ARG A 1 257 ? 18.281 6.973 -9.117 1 95.62 257 ARG A C 1
ATOM 2018 O O . ARG A 1 257 ? 17.094 6.785 -9.352 1 95.62 257 ARG A O 1
ATOM 2025 N N . ARG A 1 258 ? 19.281 6.285 -9.5 1 93.44 258 ARG A N 1
ATOM 2026 C CA . ARG A 1 258 ? 18.984 5.008 -10.141 1 93.44 258 ARG A CA 1
ATOM 2027 C C . ARG A 1 258 ? 18.891 3.891 -9.109 1 93.44 258 ARG A C 1
ATOM 2029 O O . ARG A 1 258 ? 19.625 3.871 -8.133 1 93.44 258 ARG A O 1
ATOM 2036 N N . ARG A 1 259 ? 17.906 3.082 -9.352 1 91.25 259 ARG A N 1
ATOM 2037 C CA . ARG A 1 259 ? 17.781 1.877 -8.531 1 91.25 259 ARG A CA 1
ATOM 2038 C C . ARG A 1 259 ? 17.703 0.629 -9.406 1 91.25 259 ARG A C 1
ATOM 2040 O O . ARG A 1 259 ? 17.188 0.673 -10.523 1 91.25 259 ARG A O 1
ATOM 2047 N N . ARG A 1 260 ? 18.312 -0.398 -8.875 1 92.19 260 ARG A N 1
ATOM 2048 C CA . ARG A 1 260 ? 18.344 -1.673 -9.586 1 92.19 260 ARG A CA 1
ATOM 2049 C C . ARG A 1 260 ? 17.453 -2.697 -8.891 1 92.19 260 ARG A C 1
ATOM 2051 O O . ARG A 1 260 ? 17.391 -2.744 -7.664 1 92.19 260 ARG A O 1
ATOM 2058 N N . PHE A 1 261 ? 16.781 -3.436 -9.75 1 94.56 261 PHE A N 1
ATOM 2059 C CA . PHE A 1 261 ? 16.016 -4.574 -9.25 1 94.56 261 PHE A CA 1
ATOM 2060 C C . PHE A 1 261 ? 16.719 -5.883 -9.57 1 94.56 261 PHE A C 1
ATOM 2062 O O . PHE A 1 261 ? 17.453 -5.977 -10.562 1 94.56 261 PHE A O 1
ATOM 2069 N N . TYR A 1 262 ? 16.438 -6.891 -8.758 1 94.44 262 TYR A N 1
ATOM 2070 C CA . TYR A 1 262 ? 17.078 -8.195 -8.891 1 94.44 262 TYR A CA 1
ATOM 2071 C C . TYR A 1 262 ? 16.062 -9.32 -8.766 1 94.44 262 TYR A C 1
ATOM 2073 O O . TYR A 1 262 ? 15.016 -9.156 -8.133 1 94.44 262 TYR A O 1
ATOM 2081 N N . VAL A 1 263 ? 16.375 -10.375 -9.477 1 95.25 263 VAL A N 1
ATOM 2082 C CA . VAL A 1 263 ? 15.773 -11.648 -9.102 1 95.25 263 VAL A CA 1
ATOM 2083 C C . VAL A 1 263 ? 16.641 -12.344 -8.062 1 95.25 263 VAL A C 1
ATOM 2085 O O . VAL A 1 263 ? 17.812 -12.648 -8.32 1 95.25 263 VAL A O 1
ATOM 2088 N N . SER A 1 264 ? 16.078 -12.508 -6.914 1 95 264 SER A N 1
ATOM 2089 C CA . SER A 1 264 ? 16.812 -13.117 -5.812 1 95 264 SER A CA 1
ATOM 2090 C C . SER A 1 264 ? 16.219 -14.461 -5.422 1 95 264 SER A C 1
ATOM 2092 O O . SER A 1 264 ? 15.008 -14.578 -5.246 1 95 264 SER A O 1
ATOM 2094 N N . TYR A 1 265 ? 17.031 -15.422 -5.305 1 91.56 265 TYR A N 1
ATOM 2095 C CA . TYR A 1 265 ? 16.578 -16.766 -4.961 1 91.56 265 TYR A CA 1
ATOM 2096 C C . TYR A 1 265 ? 17.672 -17.531 -4.234 1 91.56 265 TYR A C 1
ATOM 2098 O O . TYR A 1 265 ? 18.844 -17.141 -4.277 1 91.56 265 TYR A O 1
ATOM 2106 N N . ARG A 1 266 ? 17.234 -18.547 -3.48 1 87.75 266 ARG A N 1
ATOM 2107 C CA . ARG A 1 266 ? 18.188 -19.375 -2.75 1 87.75 266 ARG A CA 1
ATOM 2108 C C . ARG A 1 266 ? 19.109 -20.109 -3.709 1 87.75 266 ARG A C 1
ATOM 2110 O O . ARG A 1 266 ? 18.672 -20.625 -4.738 1 87.75 266 ARG A O 1
ATOM 2117 N N . LYS A 1 267 ? 20.281 -20.203 -3.143 1 83 267 LYS A N 1
ATOM 2118 C CA . LYS A 1 267 ? 21.234 -20.953 -3.941 1 83 267 LYS A CA 1
ATOM 2119 C C . LYS A 1 267 ? 20.828 -22.422 -4.062 1 83 267 LYS A C 1
ATOM 2121 O O . LYS A 1 267 ? 20.234 -22.984 -3.143 1 83 267 LYS A O 1
ATOM 2126 N N . ASN A 1 268 ? 20.859 -23.062 -5.18 1 72.31 268 ASN A N 1
ATOM 2127 C CA . ASN A 1 268 ? 20.594 -24.469 -5.453 1 72.31 268 ASN A CA 1
ATOM 2128 C C . ASN A 1 268 ? 19.109 -24.719 -5.672 1 72.31 268 ASN A C 1
ATOM 2130 O O . ASN A 1 268 ? 18.641 -25.859 -5.555 1 72.31 268 ASN A O 1
ATOM 2134 N N . HIS A 1 269 ? 18.438 -23.641 -5.629 1 74.31 269 HIS A N 1
ATOM 2135 C CA . HIS A 1 269 ? 17.031 -23.812 -5.973 1 74.31 269 HIS A CA 1
ATOM 2136 C C . HIS A 1 269 ? 16.875 -24.094 -7.465 1 74.31 269 HIS A C 1
ATOM 2138 O O . HIS A 1 269 ? 16.375 -23.234 -8.203 1 74.31 269 HIS A O 1
ATOM 2144 N N . GLU A 1 270 ? 17.078 -25.234 -7.871 1 65.81 270 GLU A N 1
ATOM 2145 C CA . GLU A 1 270 ? 17.094 -25.672 -9.266 1 65.81 270 GLU A CA 1
ATOM 2146 C C . GLU A 1 270 ? 15.703 -25.547 -9.891 1 65.81 270 GLU A C 1
ATOM 2148 O O . GLU A 1 270 ? 15.578 -25.203 -11.07 1 65.81 270 GLU A O 1
ATOM 2153 N N . ARG A 1 271 ? 14.727 -25.719 -9.102 1 68.12 271 ARG A N 1
ATOM 2154 C CA . ARG A 1 271 ? 13.359 -25.734 -9.625 1 68.12 271 ARG A CA 1
ATOM 2155 C C . ARG A 1 271 ? 12.945 -24.344 -10.109 1 68.12 271 ARG A C 1
ATOM 2157 O O . ARG A 1 271 ? 12.117 -24.219 -11.016 1 68.12 271 ARG A O 1
ATOM 2164 N N . ALA A 1 272 ? 13.586 -23.422 -9.586 1 76.69 272 ALA A N 1
ATOM 2165 C CA . ALA A 1 272 ? 13.188 -22.062 -9.938 1 76.69 272 ALA A CA 1
ATOM 2166 C C . ALA A 1 272 ? 13.969 -21.547 -11.148 1 76.69 272 ALA A C 1
ATOM 2168 O O . ALA A 1 272 ? 13.57 -20.578 -11.781 1 76.69 272 ALA A O 1
ATOM 2169 N N . LEU A 1 273 ? 14.945 -22.25 -11.609 1 82.06 273 LEU A N 1
ATOM 2170 C CA . LEU A 1 273 ? 15.922 -21.719 -12.547 1 82.06 273 LEU A CA 1
ATOM 2171 C C . LEU A 1 273 ? 15.281 -21.469 -13.914 1 82.06 273 LEU A C 1
ATOM 2173 O O . LEU A 1 273 ? 15.477 -20.406 -14.508 1 82.06 273 LEU A O 1
ATOM 2177 N N . PRO A 1 274 ? 14.469 -22.406 -14.414 1 84.12 274 PRO A N 1
ATOM 2178 C CA . PRO A 1 274 ? 13.852 -22.125 -15.711 1 84.12 274 PRO A CA 1
ATOM 2179 C C . PRO A 1 274 ? 12.945 -20.891 -15.68 1 84.12 274 PRO A C 1
ATOM 2181 O O . PRO A 1 274 ? 12.883 -20.141 -16.656 1 84.12 274 PRO A O 1
ATOM 2184 N N . ILE A 1 275 ? 12.312 -20.719 -14.617 1 89.25 275 ILE A N 1
ATOM 2185 C CA . ILE A 1 275 ? 11.406 -19.578 -14.477 1 89.25 275 ILE A CA 1
ATOM 2186 C C . ILE A 1 275 ? 12.203 -18.297 -14.32 1 89.25 275 ILE A C 1
ATOM 2188 O O . ILE A 1 275 ? 11.883 -17.281 -14.938 1 89.25 275 ILE A O 1
ATOM 2192 N N . VAL A 1 276 ? 13.25 -18.359 -13.555 1 89.56 276 VAL A N 1
ATOM 2193 C CA . VAL A 1 276 ? 14.125 -17.203 -13.359 1 89.56 276 VAL A CA 1
ATOM 2194 C C . VAL A 1 276 ? 14.719 -16.781 -14.695 1 89.56 276 VAL A C 1
ATOM 2196 O O . VAL A 1 276 ? 14.734 -15.586 -15.023 1 89.56 276 VAL A O 1
ATOM 2199 N N . GLU A 1 277 ? 15.102 -17.719 -15.492 1 88.31 277 GLU A N 1
ATOM 2200 C CA . GLU A 1 277 ? 15.664 -17.422 -16.812 1 88.31 277 GLU A CA 1
ATOM 2201 C C . GLU A 1 277 ? 14.617 -16.766 -17.719 1 88.31 277 GLU A C 1
ATOM 2203 O O . GLU A 1 277 ? 14.93 -15.844 -18.453 1 88.31 277 GLU A O 1
ATOM 2208 N N . ALA A 1 278 ? 13.461 -17.266 -17.641 1 89.06 278 ALA A N 1
ATOM 2209 C CA . ALA A 1 278 ? 12.383 -16.688 -18.438 1 89.06 278 ALA A CA 1
ATOM 2210 C C . ALA A 1 278 ? 12.086 -15.25 -18.016 1 89.06 278 ALA A C 1
ATOM 2212 O O . ALA A 1 278 ? 11.812 -14.391 -18.844 1 89.06 278 ALA A O 1
ATOM 2213 N N . ILE A 1 279 ? 12.164 -14.992 -16.719 1 93 279 ILE A N 1
ATOM 2214 C CA . ILE A 1 279 ? 11.922 -13.656 -16.188 1 93 279 ILE A CA 1
ATOM 2215 C C . ILE A 1 279 ? 13.008 -12.703 -16.688 1 93 279 ILE A C 1
ATOM 2217 O O . ILE A 1 279 ? 12.711 -11.602 -17.156 1 93 279 ILE A O 1
ATOM 2221 N N . LEU A 1 280 ? 14.195 -13.156 -16.641 1 91.31 280 LEU A N 1
ATOM 2222 C CA . LEU A 1 280 ? 15.32 -12.328 -17.062 1 91.31 280 LEU A CA 1
ATOM 2223 C C . LEU A 1 280 ? 15.273 -12.039 -18.547 1 91.31 280 LEU A C 1
ATOM 2225 O O . LEU A 1 280 ? 15.656 -10.953 -18.984 1 91.31 280 LEU A O 1
ATOM 2229 N N . ALA A 1 281 ? 14.781 -12.93 -19.297 1 86.12 281 ALA A N 1
ATOM 2230 C CA . ALA A 1 281 ? 14.664 -12.758 -20.734 1 86.12 281 ALA A CA 1
ATOM 2231 C C . ALA A 1 281 ? 13.617 -11.695 -21.078 1 86.12 281 ALA A C 1
ATOM 2233 O O . ALA A 1 281 ? 13.672 -11.078 -22.141 1 86.12 281 ALA A O 1
ATOM 2234 N N . ASN A 1 282 ? 12.641 -11.516 -20.172 1 81.94 282 ASN A N 1
ATOM 2235 C CA . ASN A 1 282 ? 11.562 -10.562 -20.406 1 81.94 282 ASN A CA 1
ATOM 2236 C C . ASN A 1 282 ? 11.922 -9.164 -19.906 1 81.94 282 ASN A C 1
ATOM 2238 O O . ASN A 1 282 ? 11.172 -8.211 -20.109 1 81.94 282 ASN A O 1
ATOM 2242 N N . ALA A 1 283 ? 12.859 -9.055 -18.969 1 79.69 283 ALA A N 1
ATOM 2243 C CA . ALA A 1 283 ? 13.258 -7.766 -18.406 1 79.69 283 ALA A CA 1
ATOM 2244 C C . ALA A 1 283 ? 14.039 -6.945 -19.422 1 79.69 283 ALA A C 1
ATOM 2246 O O . ALA A 1 283 ? 14.188 -5.73 -19.281 1 79.69 283 ALA A O 1
ATOM 2247 N N . THR A 1 284 ? 14.617 -7.457 -20.453 1 59 284 THR A N 1
ATOM 2248 C CA . THR A 1 284 ? 15.477 -6.754 -21.391 1 59 284 THR A CA 1
ATOM 2249 C C . THR A 1 284 ? 14.734 -5.582 -22.031 1 59 284 THR A C 1
ATOM 2251 O O . THR A 1 284 ? 13.516 -5.625 -22.188 1 59 284 THR A O 1
ATOM 2254 N N . PRO A 1 285 ? 15.328 -4.414 -22.062 1 51.66 285 PRO A N 1
ATOM 2255 C CA . PRO A 1 285 ? 14.914 -3.078 -22.5 1 51.66 285 PRO A CA 1
ATOM 2256 C C . PRO A 1 285 ? 13.82 -3.113 -23.562 1 51.66 285 PRO A C 1
ATOM 2258 O O . PRO A 1 285 ? 12.992 -2.199 -23.625 1 51.66 285 PRO A O 1
ATOM 2261 N N . ASP A 1 286 ? 13.68 -3.926 -24.406 1 41.88 286 ASP A N 1
ATOM 2262 C CA . ASP A 1 286 ? 12.672 -3.859 -25.469 1 41.88 286 ASP A CA 1
ATOM 2263 C C . ASP A 1 286 ? 11.266 -3.98 -24.906 1 41.88 286 ASP A C 1
ATOM 2265 O O . ASP A 1 286 ? 10.32 -3.383 -25.422 1 41.88 286 ASP A O 1
ATOM 2269 N N . ALA A 1 287 ? 10.969 -4.676 -24.031 1 40.19 287 ALA A N 1
ATOM 2270 C CA . ALA A 1 287 ? 9.641 -4.984 -23.516 1 40.19 287 ALA A CA 1
ATOM 2271 C C . ALA A 1 287 ? 9.109 -3.838 -22.656 1 40.19 287 ALA A C 1
ATOM 2273 O O . ALA A 1 287 ? 7.898 -3.689 -22.484 1 40.19 287 ALA A O 1
ATOM 2274 N N . GLN A 1 288 ? 9.812 -3.182 -21.844 1 42.38 288 GLN A N 1
ATOM 2275 C CA . GLN A 1 288 ? 9.414 -2.09 -20.969 1 42.38 288 GLN A CA 1
ATOM 2276 C C . GLN A 1 288 ? 8.797 -0.94 -21.75 1 42.38 288 GLN A C 1
ATOM 2278 O O . GLN A 1 288 ? 7.953 -0.208 -21.234 1 42.38 288 GLN A O 1
ATOM 2283 N N . ILE A 1 289 ? 9.328 -0.574 -22.953 1 36.25 289 ILE A N 1
ATOM 2284 C CA . ILE A 1 289 ? 8.938 0.562 -23.797 1 36.25 289 ILE A CA 1
ATOM 2285 C C . ILE A 1 289 ? 7.629 0.251 -24.516 1 36.25 289 ILE A C 1
ATOM 2287 O O . ILE A 1 289 ? 7.055 1.12 -25.172 1 36.25 289 ILE A O 1
ATOM 2291 N N . ALA A 1 290 ? 7.227 -0.894 -24.656 1 34 290 ALA A N 1
ATOM 2292 C CA . ALA A 1 290 ? 6.09 -1.069 -25.562 1 34 290 ALA A CA 1
ATOM 2293 C C . ALA A 1 290 ? 4.844 -0.375 -25.016 1 34 290 ALA A C 1
ATOM 2295 O O . ALA A 1 290 ? 3.91 -0.085 -25.766 1 34 290 ALA A O 1
ATOM 2296 N N . ARG A 1 291 ? 4.383 -0.383 -23.781 1 35 291 ARG A N 1
ATOM 2297 C CA . ARG A 1 291 ? 3.074 0.191 -23.484 1 35 291 ARG A CA 1
ATOM 2298 C C . ARG A 1 291 ? 3.182 1.685 -23.203 1 35 291 ARG A C 1
ATOM 2300 O O . ARG A 1 291 ? 2.916 2.129 -22.078 1 35 291 ARG A O 1
ATOM 2307 N N . ARG A 1 292 ? 4.223 2.467 -23.562 1 28.22 292 ARG A N 1
ATOM 2308 C CA . ARG A 1 292 ? 3.984 3.898 -23.703 1 28.22 292 ARG A CA 1
ATOM 2309 C C . ARG A 1 292 ? 3.035 4.18 -24.859 1 28.22 292 ARG A C 1
ATOM 2311 O O . ARG A 1 292 ? 3.145 3.561 -25.922 1 28.22 292 ARG A O 1
ATOM 2318 N N . MET B 1 1 ? 14.023 -2.035 29.781 1 53.28 1 MET B N 1
ATOM 2319 C CA . MET B 1 1 ? 14.375 -1.722 28.406 1 53.28 1 MET B CA 1
ATOM 2320 C C . MET B 1 1 ? 13.766 -0.39 27.969 1 53.28 1 MET B C 1
ATOM 2322 O O . MET B 1 1 ? 12.594 -0.12 28.25 1 53.28 1 MET B O 1
ATOM 2326 N N . GLU B 1 2 ? 14.617 0.514 27.641 1 60.41 2 GLU B N 1
ATOM 2327 C CA . GLU B 1 2 ? 14.234 1.87 27.266 1 60.41 2 GLU B CA 1
ATOM 2328 C C . GLU B 1 2 ? 14.328 2.062 25.75 1 60.41 2 GLU B C 1
ATOM 2330 O O . GLU B 1 2 ? 15.172 1.443 25.094 1 60.41 2 GLU B O 1
ATOM 2335 N N . ILE B 1 3 ? 13.531 2.936 25.297 1 61.75 3 ILE B N 1
ATOM 2336 C CA . ILE B 1 3 ? 13.469 3.23 23.875 1 61.75 3 ILE B CA 1
ATOM 2337 C C . ILE B 1 3 ? 14.852 3.625 23.359 1 61.75 3 ILE B C 1
ATOM 2339 O O . ILE B 1 3 ? 15.25 3.227 22.266 1 61.75 3 ILE B O 1
ATOM 2343 N N . ARG B 1 4 ? 15.5 4.41 24.141 1 67.38 4 ARG B N 1
ATOM 2344 C CA . ARG B 1 4 ? 16.812 4.891 23.703 1 67.38 4 ARG B CA 1
ATOM 2345 C C . ARG B 1 4 ? 17.766 3.727 23.453 1 67.38 4 ARG B C 1
ATOM 2347 O O . ARG B 1 4 ? 18.656 3.818 22.594 1 67.38 4 ARG B O 1
ATOM 2354 N N . GLN B 1 5 ? 17.531 2.615 24.125 1 75.69 5 GLN B N 1
ATOM 2355 C CA . GLN B 1 5 ? 18.422 1.466 23.969 1 75.69 5 GLN B CA 1
ATOM 2356 C C . GLN B 1 5 ? 18.234 0.799 22.609 1 75.69 5 GLN B C 1
ATOM 2358 O O . GLN B 1 5 ? 19.172 0.227 22.062 1 75.69 5 GLN B O 1
ATOM 2363 N N . PHE B 1 6 ? 17.094 0.895 22.156 1 74.38 6 PHE B N 1
ATOM 2364 C CA . PHE B 1 6 ? 16.844 0.372 20.828 1 74.38 6 PHE B CA 1
ATOM 2365 C C . PHE B 1 6 ? 17.562 1.216 19.766 1 74.38 6 PHE B C 1
ATOM 2367 O O . PHE B 1 6 ? 18.094 0.682 18.797 1 74.38 6 PHE B O 1
ATOM 2374 N N . ARG B 1 7 ? 17.5 2.5 19.984 1 75.56 7 ARG B N 1
ATOM 2375 C CA . ARG B 1 7 ? 18.219 3.414 19.109 1 75.56 7 ARG B CA 1
ATOM 2376 C C . ARG B 1 7 ? 19.719 3.145 19.156 1 75.56 7 ARG B C 1
ATOM 2378 O O . ARG B 1 7 ? 20.391 3.146 18.125 1 75.56 7 ARG B O 1
ATOM 2385 N N . TYR B 1 8 ? 20.188 2.871 20.297 1 83.12 8 TYR B N 1
ATOM 2386 C CA . TYR B 1 8 ? 21.609 2.584 20.5 1 83.12 8 TYR B CA 1
ATOM 2387 C C . TYR B 1 8 ? 22 1.293 19.781 1 83.12 8 TYR B C 1
ATOM 2389 O O . TYR B 1 8 ? 23.016 1.251 19.078 1 83.12 8 TYR B O 1
ATOM 2397 N N . PHE B 1 9 ? 21.219 0.312 20.016 1 86.06 9 PHE B N 1
ATOM 2398 C CA . PHE B 1 9 ? 21.453 -0.968 19.359 1 86.06 9 PHE B CA 1
ATOM 2399 C C . PHE B 1 9 ? 21.484 -0.801 17.844 1 86.06 9 PHE B C 1
ATOM 2401 O O . PHE B 1 9 ? 22.406 -1.294 17.188 1 86.06 9 PHE B O 1
ATOM 2408 N N . ALA B 1 10 ? 20.516 -0.09 17.406 1 80.5 10 ALA B N 1
ATOM 2409 C CA . ALA B 1 10 ? 20.375 0.063 15.969 1 80.5 10 ALA B CA 1
ATOM 2410 C C . ALA B 1 10 ? 21.578 0.773 15.367 1 80.5 10 ALA B C 1
ATOM 2412 O O . ALA B 1 10 ? 22.047 0.408 14.289 1 80.5 10 ALA B O 1
ATOM 2413 N N . GLU B 1 11 ? 22.094 1.773 15.992 1 81.38 11 GLU B N 1
ATOM 2414 C CA . GLU B 1 11 ? 23.25 2.521 15.5 1 81.38 11 GLU B CA 1
ATOM 2415 C C . GLU B 1 11 ? 24.516 1.667 15.531 1 81.38 11 GLU B C 1
ATOM 2417 O O . GLU B 1 11 ? 25.312 1.693 14.594 1 81.38 11 GLU B O 1
ATOM 2422 N N . VAL B 1 12 ? 24.625 0.877 16.469 1 88.38 12 VAL B N 1
ATOM 2423 C CA . VAL B 1 12 ? 25.781 -0.007 16.562 1 88.38 12 VAL B CA 1
ATOM 2424 C C . VAL B 1 12 ? 25.688 -1.089 15.492 1 88.38 12 VAL B C 1
ATOM 2426 O O . VAL B 1 12 ? 26.703 -1.434 14.859 1 88.38 12 VAL B O 1
ATOM 2429 N N . TYR B 1 13 ? 24.531 -1.534 15.359 1 83.81 13 TYR B N 1
ATOM 2430 C CA . TYR B 1 13 ? 24.297 -2.557 14.352 1 83.81 13 TYR B CA 1
ATOM 2431 C C . TYR B 1 13 ? 24.609 -2.023 12.953 1 83.81 13 TYR B C 1
ATOM 2433 O O . TYR B 1 13 ? 25.203 -2.721 12.141 1 83.81 13 TYR B O 1
ATOM 2441 N N . ARG B 1 14 ? 24.234 -0.88 12.781 1 78.25 14 ARG B N 1
ATOM 2442 C CA . ARG B 1 14 ? 24.391 -0.231 11.484 1 78.25 14 ARG B CA 1
ATOM 2443 C C . ARG B 1 14 ? 25.859 0.077 11.211 1 78.25 14 ARG B C 1
ATOM 2445 O O . ARG B 1 14 ? 26.359 -0.177 10.117 1 78.25 14 ARG B O 1
ATOM 2452 N N . THR B 1 15 ? 26.594 0.585 12.188 1 79.38 15 THR B N 1
ATOM 2453 C CA . THR B 1 15 ? 27.953 1.075 12 1 79.38 15 THR B CA 1
ATOM 2454 C C . THR B 1 15 ? 28.969 -0.051 12.195 1 79.38 15 THR B C 1
ATOM 2456 O O . THR B 1 15 ? 30.094 0.03 11.703 1 79.38 15 THR B O 1
ATOM 2459 N N . GLY B 1 16 ? 28.516 -1.003 12.945 1 85.19 16 GLY B N 1
ATOM 2460 C CA . GLY B 1 16 ? 29.422 -2.076 13.297 1 85.19 16 GLY B CA 1
ATOM 2461 C C . GLY B 1 16 ? 30.547 -1.629 14.227 1 85.19 16 GLY B C 1
ATOM 2462 O O . GLY B 1 16 ? 31.562 -2.307 14.344 1 85.19 16 GLY B O 1
ATOM 2463 N N . SER B 1 17 ? 30.438 -0.473 14.656 1 87.38 17 SER B N 1
ATOM 2464 C CA . SER B 1 17 ? 31.469 0.121 15.508 1 87.38 17 SER B CA 1
ATOM 2465 C C . SER B 1 17 ? 30.844 0.864 16.688 1 87.38 17 SER B C 1
ATOM 2467 O O . SER B 1 17 ? 29.938 1.671 16.5 1 87.38 17 SER B O 1
ATOM 2469 N N . LEU B 1 18 ? 31.312 0.542 17.875 1 88.62 18 LEU B N 1
ATOM 2470 C CA . LEU B 1 18 ? 30.828 1.224 19.062 1 88.62 18 LEU B CA 1
ATOM 2471 C C . LEU B 1 18 ? 31.25 2.686 19.078 1 88.62 18 LEU B C 1
ATOM 2473 O O . LEU B 1 18 ? 30.469 3.566 19.438 1 88.62 18 LEU B O 1
ATOM 2477 N N . SER B 1 19 ? 32.531 2.908 18.656 1 88.62 19 SER B N 1
ATOM 2478 C CA . SER B 1 19 ? 33.031 4.27 18.656 1 88.62 19 SER B CA 1
ATOM 2479 C C . SER B 1 19 ? 32.312 5.145 17.641 1 88.62 19 SER B C 1
ATOM 2481 O O . SER B 1 19 ? 31.922 6.266 17.953 1 88.62 19 SER B O 1
ATOM 2483 N N . LEU B 1 20 ? 32.156 4.652 16.531 1 83.25 20 LEU B N 1
ATOM 2484 C CA . LEU B 1 20 ? 31.484 5.406 15.492 1 83.25 20 LEU B CA 1
ATOM 2485 C C . LEU B 1 20 ? 30.016 5.633 15.867 1 83.25 20 LEU B C 1
ATOM 2487 O O . LEU B 1 20 ? 29.484 6.719 15.648 1 83.25 20 LEU B O 1
ATOM 2491 N N . ALA B 1 21 ? 29.438 4.684 16.391 1 85.88 21 ALA B N 1
ATOM 2492 C CA . ALA B 1 21 ? 28.047 4.801 16.844 1 85.88 21 ALA B CA 1
ATOM 2493 C C . ALA B 1 21 ? 27.906 5.855 17.938 1 85.88 21 ALA B C 1
ATOM 2495 O O . ALA B 1 21 ? 26.969 6.656 17.922 1 85.88 21 ALA B O 1
ATOM 2496 N N . ALA B 1 22 ? 28.766 5.852 18.781 1 87.88 22 ALA B N 1
ATOM 2497 C CA . ALA B 1 22 ? 28.75 6.824 19.875 1 87.88 22 ALA B CA 1
ATOM 2498 C C . ALA B 1 22 ? 28.875 8.25 19.344 1 87.88 22 ALA B C 1
ATOM 2500 O O . ALA B 1 22 ? 28.141 9.148 19.781 1 87.88 22 ALA B O 1
ATOM 2501 N N . GLU B 1 23 ? 29.703 8.367 18.422 1 81.94 23 GLU B N 1
ATOM 2502 C CA . GLU B 1 23 ? 29.859 9.672 17.797 1 81.94 23 GLU B CA 1
ATOM 2503 C C . GLU B 1 23 ? 28.578 10.117 17.109 1 81.94 23 GLU B C 1
ATOM 2505 O O . GLU B 1 23 ? 28.141 11.258 17.266 1 81.94 23 GLU B O 1
ATOM 2510 N N . ASN B 1 24 ? 28 9.242 16.5 1 77.75 24 ASN B N 1
ATOM 2511 C CA . ASN B 1 24 ? 26.781 9.539 15.766 1 77.75 24 ASN B CA 1
ATOM 2512 C C . ASN B 1 24 ? 25.625 9.883 16.703 1 77.75 24 ASN B C 1
ATOM 2514 O O . ASN B 1 24 ? 24.734 10.664 16.359 1 77.75 24 ASN B O 1
ATOM 2518 N N . LEU B 1 25 ? 25.656 9.359 17.828 1 77.69 25 LEU B N 1
ATOM 2519 C CA . LEU B 1 25 ? 24.578 9.508 18.797 1 77.69 25 LEU B CA 1
ATOM 2520 C C . LEU B 1 25 ? 24.922 10.602 19.812 1 77.69 25 LEU B C 1
ATOM 2522 O O . LEU B 1 25 ? 24.156 10.836 20.766 1 77.69 25 LEU B O 1
ATOM 2526 N N . SER B 1 26 ? 26.094 11.211 19.609 1 81.31 26 SER B N 1
ATOM 2527 C CA . SER B 1 26 ? 26.578 12.266 20.5 1 81.31 26 SER B CA 1
ATOM 2528 C C . SER B 1 26 ? 26.688 11.766 21.938 1 81.31 26 SER B C 1
ATOM 2530 O O . SER B 1 26 ? 26.234 12.438 22.875 1 81.31 26 SER B O 1
ATOM 2532 N N . MET B 1 27 ? 27.203 10.57 21.953 1 82.75 27 MET B N 1
ATOM 2533 C CA . MET B 1 27 ? 27.453 9.945 23.25 1 82.75 27 MET B CA 1
ATOM 2534 C C . MET B 1 27 ? 28.922 9.539 23.375 1 82.75 27 MET B C 1
ATOM 2536 O O . MET B 1 27 ? 29.641 9.484 22.375 1 82.75 27 MET B O 1
ATOM 2540 N N . THR B 1 28 ? 29.406 9.422 24.562 1 84.88 28 THR B N 1
ATOM 2541 C CA . THR B 1 28 ? 30.719 8.828 24.766 1 84.88 28 THR B CA 1
ATOM 2542 C C . THR B 1 28 ? 30.672 7.316 24.562 1 84.88 28 THR B C 1
ATOM 2544 O O . THR B 1 28 ? 29.625 6.691 24.812 1 84.88 28 THR B O 1
ATOM 2547 N N . GLN B 1 29 ? 31.688 6.852 24.047 1 88.62 29 GLN B N 1
ATOM 2548 C CA . GLN B 1 29 ? 31.75 5.418 23.797 1 88.62 29 GLN B CA 1
ATOM 2549 C C . GLN B 1 29 ? 31.5 4.613 25.062 1 88.62 29 GLN B C 1
ATOM 2551 O O . GLN B 1 29 ? 30.766 3.625 25.031 1 88.62 29 GLN B O 1
ATOM 2556 N N . PRO B 1 30 ? 32.031 4.977 26.281 1 88.94 30 PRO B N 1
ATOM 2557 C CA . PRO B 1 30 ? 31.734 4.207 27.484 1 88.94 30 PRO B CA 1
ATOM 2558 C C . PRO B 1 30 ? 30.234 4.23 27.828 1 88.94 30 PRO B C 1
ATOM 2560 O O . PRO B 1 30 ? 29.688 3.213 28.266 1 88.94 30 PRO B O 1
ATOM 2563 N N . ALA B 1 31 ? 29.641 5.336 27.656 1 84.19 31 ALA B N 1
ATOM 2564 C CA . ALA B 1 31 ? 28.219 5.465 27.938 1 84.19 31 ALA B CA 1
ATOM 2565 C C . ALA B 1 31 ? 27.391 4.559 27.016 1 84.19 31 ALA B C 1
ATOM 2567 O O . ALA B 1 31 ? 26.469 3.875 27.469 1 84.19 31 ALA B O 1
ATOM 2568 N N . LEU B 1 32 ? 27.734 4.59 25.766 1 89.88 32 LEU B N 1
ATOM 2569 C CA . LEU B 1 32 ? 27.016 3.742 24.812 1 89.88 32 LEU B CA 1
ATOM 2570 C C . LEU B 1 32 ? 27.266 2.268 25.125 1 89.88 32 LEU B C 1
ATOM 2572 O O . LEU B 1 32 ? 26.328 1.46 25.062 1 89.88 32 LEU B O 1
ATOM 2576 N N . SER B 1 33 ? 28.484 1.938 25.422 1 89.06 33 SER B N 1
ATOM 2577 C CA . SER B 1 33 ? 28.828 0.567 25.781 1 89.06 33 SER B CA 1
ATOM 2578 C C . SER B 1 33 ? 28.016 0.089 26.969 1 89.06 33 SER B C 1
ATOM 2580 O O . SER B 1 33 ? 27.5 -1.032 26.969 1 89.06 33 SER B O 1
ATOM 2582 N N . GLN B 1 34 ? 27.906 0.939 27.906 1 87.31 34 GLN B N 1
ATOM 2583 C CA . GLN B 1 34 ? 27.125 0.612 29.094 1 87.31 34 GLN B CA 1
ATOM 2584 C C . GLN B 1 34 ? 25.656 0.381 28.75 1 87.31 34 GLN B C 1
ATOM 2586 O O . GLN B 1 34 ? 25.031 -0.522 29.297 1 87.31 34 GLN B O 1
ATOM 2591 N N . GLN B 1 35 ? 25.172 1.215 27.938 1 85.69 35 GLN B N 1
ATOM 2592 C CA . GLN B 1 35 ? 23.766 1.096 27.547 1 85.69 35 GLN B CA 1
ATOM 2593 C C . GLN B 1 35 ? 23.516 -0.204 26.797 1 85.69 35 GLN B C 1
ATOM 2595 O O . GLN B 1 35 ? 22.484 -0.854 26.984 1 85.69 35 GLN B O 1
ATOM 2600 N N . ILE B 1 36 ? 24.391 -0.564 25.938 1 88.94 36 ILE B N 1
ATOM 2601 C CA . ILE B 1 36 ? 24.266 -1.818 25.203 1 88.94 36 ILE B CA 1
ATOM 2602 C C . ILE B 1 36 ? 24.359 -2.996 26.172 1 88.94 36 ILE B C 1
ATOM 2604 O O . ILE B 1 36 ? 23.578 -3.949 26.062 1 88.94 36 ILE B O 1
ATOM 2608 N N . ALA B 1 37 ? 25.297 -2.916 27.078 1 87.25 37 ALA B N 1
ATOM 2609 C CA . ALA B 1 37 ? 25.453 -3.951 28.094 1 87.25 37 ALA B CA 1
ATOM 2610 C C . ALA B 1 37 ? 24.172 -4.082 28.922 1 87.25 37 ALA B C 1
ATOM 2612 O O . ALA B 1 37 ? 23.766 -5.195 29.266 1 87.25 37 ALA B O 1
ATOM 2613 N N . LEU B 1 38 ? 23.656 -2.977 29.297 1 80.62 38 LEU B N 1
ATOM 2614 C CA . LEU B 1 38 ? 22.406 -2.971 30.047 1 80.62 38 LEU B CA 1
ATOM 2615 C C . LEU B 1 38 ? 21.281 -3.643 29.266 1 80.62 38 LEU B C 1
ATOM 2617 O O . LEU B 1 38 ? 20.516 -4.418 29.828 1 80.62 38 LEU B O 1
ATOM 2621 N N . LEU B 1 39 ? 21.156 -3.289 28.047 1 80.44 39 LEU B N 1
ATOM 2622 C CA . LEU B 1 39 ? 20.156 -3.904 27.172 1 80.44 39 LEU B CA 1
ATOM 2623 C C . LEU B 1 39 ? 20.359 -5.414 27.109 1 80.44 39 LEU B C 1
ATOM 2625 O O . LEU B 1 39 ? 19.391 -6.176 27.219 1 80.44 39 LEU B O 1
ATOM 2629 N N . GLU B 1 40 ? 21.594 -5.848 26.922 1 84.38 40 GLU B N 1
ATOM 2630 C CA . GLU B 1 40 ? 21.922 -7.266 26.859 1 84.38 40 GLU B CA 1
ATOM 2631 C C . GLU B 1 40 ? 21.625 -7.961 28.188 1 84.38 40 GLU B C 1
ATOM 2633 O O . GLU B 1 40 ? 21.141 -9.094 28.203 1 84.38 40 GLU B O 1
ATOM 2638 N N . ARG B 1 41 ? 21.891 -7.324 29.25 1 80 41 ARG B N 1
ATOM 2639 C CA . ARG B 1 41 ? 21.594 -7.863 30.578 1 80 41 ARG B CA 1
ATOM 2640 C C . ARG B 1 41 ? 20.094 -8.031 30.766 1 80 41 ARG B C 1
ATOM 2642 O O . ARG B 1 41 ? 19.641 -9.062 31.281 1 80 41 ARG B O 1
ATOM 2649 N N . GLU B 1 42 ? 19.438 -7.012 30.375 1 76 42 GLU B N 1
ATOM 2650 C CA . GLU B 1 42 ? 17.984 -7.062 30.516 1 76 42 GLU B CA 1
ATOM 2651 C C . GLU B 1 42 ? 17.391 -8.18 29.672 1 76 42 GLU B C 1
ATOM 2653 O O . GLU B 1 42 ? 16.422 -8.828 30.078 1 76 42 GLU B O 1
ATOM 2658 N N . LEU B 1 43 ? 18.047 -8.375 28.578 1 74.38 43 LEU B N 1
ATOM 2659 C CA . LEU B 1 43 ? 17.578 -9.391 27.641 1 74.38 43 LEU B CA 1
ATOM 2660 C C . LEU B 1 43 ? 18.203 -10.75 27.969 1 74.38 43 LEU B C 1
ATOM 2662 O O . LEU B 1 43 ? 17.812 -11.766 27.391 1 74.38 43 LEU B O 1
ATOM 2666 N N . LYS B 1 44 ? 19.125 -10.719 28.844 1 77.19 44 LYS B N 1
ATOM 2667 C CA . LYS B 1 44 ? 19.859 -11.906 29.281 1 77.19 44 LYS B CA 1
ATOM 2668 C C . LYS B 1 44 ? 20.516 -12.609 28.094 1 77.19 44 LYS B C 1
ATOM 2670 O O . LYS B 1 44 ? 20.562 -13.844 28.047 1 77.19 44 LYS B O 1
ATOM 2675 N N . THR B 1 45 ? 20.859 -11.875 27.109 1 80.5 45 THR B N 1
ATOM 2676 C CA . THR B 1 45 ? 21.547 -12.398 25.922 1 80.5 45 THR B CA 1
ATOM 2677 C C . THR B 1 45 ? 22.5 -11.359 25.344 1 80.5 45 THR B C 1
ATOM 2679 O O . THR B 1 45 ? 22.266 -10.156 25.453 1 80.5 45 THR B O 1
ATOM 2682 N N . ARG B 1 46 ? 23.547 -11.836 24.75 1 87.12 46 ARG B N 1
ATOM 2683 C CA . ARG B 1 46 ? 24.469 -10.953 24.047 1 87.12 46 ARG B CA 1
ATOM 2684 C C . ARG B 1 46 ? 23.984 -10.664 22.625 1 87.12 46 ARG B C 1
ATOM 2686 O O . ARG B 1 46 ? 23.578 -11.57 21.906 1 87.12 46 ARG B O 1
ATOM 2693 N N . LEU B 1 47 ? 23.938 -9.414 22.391 1 87.5 47 LEU B N 1
ATOM 2694 C CA . LEU B 1 47 ? 23.469 -9 21.078 1 87.5 47 LEU B CA 1
ATOM 2695 C C . LEU B 1 47 ? 24.641 -8.75 20.125 1 87.5 47 LEU B C 1
ATOM 2697 O O . LEU B 1 47 ? 24.5 -8.828 18.906 1 87.5 47 LEU B O 1
ATOM 2701 N N . PHE B 1 48 ? 25.75 -8.422 20.688 1 90.56 48 PHE B N 1
ATOM 2702 C CA . PHE B 1 48 ? 26.938 -8.141 19.891 1 90.56 48 PHE B CA 1
ATOM 2703 C C . PHE B 1 48 ? 28.125 -8.93 20.406 1 90.56 48 PHE B C 1
ATOM 2705 O O . PHE B 1 48 ? 28.234 -9.188 21.609 1 90.56 48 PHE B O 1
ATOM 2712 N N . ASP B 1 49 ? 28.938 -9.359 19.422 1 88.81 49 ASP B N 1
ATOM 2713 C CA . ASP B 1 49 ? 30.266 -9.867 19.719 1 88.81 49 ASP B CA 1
ATOM 2714 C C . ASP B 1 49 ? 31.344 -8.812 19.453 1 88.81 49 ASP B C 1
ATOM 2716 O O . ASP B 1 49 ? 31.344 -8.18 18.391 1 88.81 49 ASP B O 1
ATOM 2720 N N . ARG B 1 50 ? 32.094 -8.586 20.469 1 81.25 50 ARG B N 1
ATOM 2721 C CA . ARG B 1 50 ? 33.188 -7.633 20.328 1 81.25 50 ARG B CA 1
ATOM 2722 C C . ARG B 1 50 ? 34.469 -8.328 19.875 1 81.25 50 ARG B C 1
ATOM 2724 O O . ARG B 1 50 ? 34.844 -9.359 20.438 1 81.25 50 ARG B O 1
ATOM 2731 N N . SER B 1 51 ? 34.906 -7.969 18.656 1 78.25 51 SER B N 1
ATOM 2732 C CA . SER B 1 51 ? 36.188 -8.484 18.156 1 78.25 51 SER B CA 1
ATOM 2733 C C . SER B 1 51 ? 37.094 -7.355 17.688 1 78.25 51 SER B C 1
ATOM 2735 O O . SER B 1 51 ? 36.719 -6.184 17.75 1 78.25 51 SER B O 1
ATOM 2737 N N . ARG B 1 52 ? 38.375 -7.707 17.266 1 71.56 52 ARG B N 1
ATOM 2738 C CA . ARG B 1 52 ? 39.312 -6.75 16.688 1 71.56 52 ARG B CA 1
ATOM 2739 C C . ARG B 1 52 ? 38.719 -6.059 15.469 1 71.56 52 ARG B C 1
ATOM 2741 O O . ARG B 1 52 ? 39.094 -4.938 15.125 1 71.56 52 ARG B O 1
ATOM 2748 N N . LYS B 1 53 ? 37.656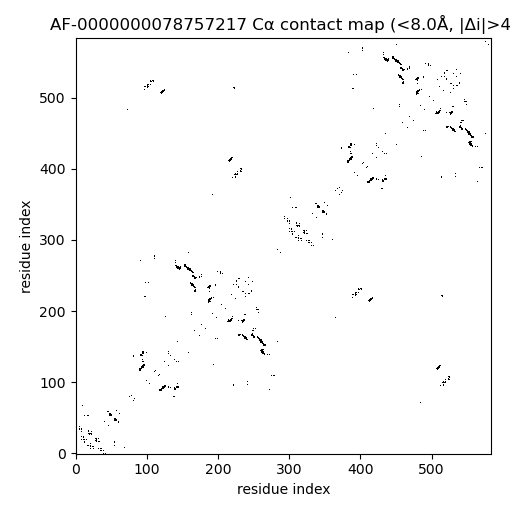 -6.594 14.914 1 67.88 53 LYS B N 1
ATOM 2749 C CA . LYS B 1 53 ? 37.062 -6.098 13.688 1 67.88 53 LYS B CA 1
ATOM 2750 C C . LYS B 1 53 ? 35.906 -5.164 13.992 1 67.88 53 LYS B C 1
ATOM 2752 O O . LYS B 1 53 ? 35.344 -4.539 13.086 1 67.88 53 LYS B O 1
ATOM 2757 N N . GLY B 1 54 ? 35.625 -5.09 15.258 1 81.38 54 GLY B N 1
ATOM 2758 C CA . GLY B 1 54 ? 34.531 -4.215 15.672 1 81.38 54 GLY B CA 1
ATOM 2759 C C . GLY B 1 54 ? 33.406 -4.953 16.359 1 81.38 54 GLY B C 1
ATOM 2760 O O . GLY B 1 54 ? 33.625 -5.918 17.094 1 81.38 54 GLY B O 1
ATOM 2761 N N . MET B 1 55 ? 32.219 -4.418 16.219 1 83.31 55 MET B N 1
ATOM 2762 C CA . MET B 1 55 ? 31.016 -4.996 16.812 1 83.31 55 MET B CA 1
ATOM 2763 C C . MET B 1 55 ? 30.234 -5.781 15.766 1 83.31 55 MET B C 1
ATOM 2765 O O . MET B 1 55 ? 29.766 -5.215 14.773 1 83.31 55 MET B O 1
ATOM 2769 N N . THR B 1 56 ? 30.188 -7.09 15.984 1 84.81 56 THR B N 1
ATOM 2770 C CA . THR B 1 56 ? 29.406 -7.934 15.094 1 84.81 56 THR B CA 1
ATOM 2771 C C . THR B 1 56 ? 28.188 -8.5 15.805 1 84.81 56 THR B C 1
ATOM 2773 O O . THR B 1 56 ? 28.266 -8.922 16.969 1 84.81 56 THR B O 1
ATOM 2776 N N . ALA B 1 57 ? 27.047 -8.406 15.109 1 82.56 57 ALA B N 1
ATOM 2777 C CA . ALA B 1 57 ? 25.812 -8.906 15.719 1 82.56 57 ALA B CA 1
ATOM 2778 C C . ALA B 1 57 ? 25.875 -10.414 15.938 1 82.56 57 ALA B C 1
ATOM 2780 O O . ALA B 1 57 ? 26.375 -11.148 15.078 1 82.56 57 ALA B O 1
ATOM 2781 N N . THR B 1 58 ? 25.516 -10.891 17.156 1 82.31 58 THR B N 1
ATOM 2782 C CA . THR B 1 58 ? 25.297 -12.312 17.406 1 82.31 58 THR B CA 1
ATOM 2783 C C . THR B 1 58 ? 24.047 -12.805 16.672 1 82.31 58 THR B C 1
ATOM 2785 O O . THR B 1 58 ? 23.359 -12.023 16.031 1 82.31 58 THR B O 1
ATOM 2788 N N . GLU B 1 59 ? 23.844 -14.055 16.844 1 75.19 59 GLU B N 1
ATOM 2789 C CA . GLU B 1 59 ? 22.594 -14.594 16.297 1 75.19 59 GLU B CA 1
ATOM 2790 C C . GLU B 1 59 ? 21.391 -13.875 16.891 1 75.19 59 GLU B C 1
ATOM 2792 O O . GLU B 1 59 ? 20.438 -13.539 16.172 1 75.19 59 GLU B O 1
ATOM 2797 N N . ALA B 1 60 ? 21.562 -13.68 18.125 1 77.56 60 ALA B N 1
ATOM 2798 C CA . ALA B 1 60 ? 20.5 -12.961 18.828 1 77.56 60 ALA B CA 1
ATOM 2799 C C . ALA B 1 60 ? 20.422 -11.508 18.344 1 77.56 60 ALA B C 1
ATOM 2801 O O . ALA B 1 60 ? 19.328 -10.953 18.219 1 77.56 60 ALA B O 1
ATOM 2802 N N . GLY B 1 61 ? 21.578 -10.953 18.109 1 80.06 61 GLY B N 1
ATOM 2803 C CA . GLY B 1 61 ? 21.609 -9.594 17.594 1 80.06 61 GLY B CA 1
ATOM 2804 C C . GLY B 1 61 ? 20.953 -9.461 16.234 1 80.06 61 GLY B C 1
ATOM 2805 O O . GLY B 1 61 ? 20.203 -8.516 15.984 1 80.06 61 GLY B O 1
ATOM 2806 N N . GLU B 1 62 ? 21.203 -10.406 15.5 1 74.38 62 GLU B N 1
ATOM 2807 C CA . GLU B 1 62 ? 20.641 -10.414 14.156 1 74.38 62 GLU B CA 1
ATOM 2808 C C . GLU B 1 62 ? 19.125 -10.578 14.203 1 74.38 62 GLU B C 1
ATOM 2810 O O . GLU B 1 62 ? 18.406 -9.977 13.398 1 74.38 62 GLU B O 1
ATOM 2815 N N . ALA B 1 63 ? 18.766 -11.305 15.125 1 68.56 63 ALA B N 1
ATOM 2816 C CA . ALA B 1 63 ? 17.328 -11.523 15.305 1 68.56 63 ALA B CA 1
ATOM 2817 C C . ALA B 1 63 ? 16.656 -10.281 15.898 1 68.56 63 ALA B C 1
ATOM 2819 O O . ALA B 1 63 ? 15.508 -9.984 15.594 1 68.56 63 ALA B O 1
ATOM 2820 N N . PHE B 1 64 ? 17.391 -9.625 16.688 1 72.44 64 PHE B N 1
ATOM 2821 C CA . PHE B 1 64 ? 16.875 -8.461 17.406 1 72.44 64 PHE B CA 1
ATOM 2822 C C . PHE B 1 64 ? 16.766 -7.254 16.484 1 72.44 64 PHE B C 1
ATOM 2824 O O . PHE B 1 64 ? 15.859 -6.438 16.641 1 72.44 64 PHE B O 1
ATOM 2831 N N . ALA B 1 65 ? 17.547 -7.188 15.516 1 74.44 65 ALA B N 1
ATOM 2832 C CA . ALA B 1 65 ? 17.719 -5.98 14.711 1 74.44 65 ALA B CA 1
ATOM 2833 C C . ALA B 1 65 ? 16.422 -5.617 13.984 1 74.44 65 ALA B C 1
ATOM 2835 O O . ALA B 1 65 ? 15.945 -4.484 14.086 1 74.44 65 ALA B O 1
ATOM 2836 N N . PRO B 1 66 ? 15.898 -6.488 13.352 1 61.19 66 PRO B N 1
ATOM 2837 C CA . PRO B 1 66 ? 14.656 -6.105 12.672 1 61.19 66 PRO B CA 1
ATOM 2838 C C . PRO B 1 66 ? 13.547 -5.719 13.641 1 61.19 66 PRO B C 1
ATOM 2840 O O . PRO B 1 66 ? 12.758 -4.809 13.359 1 61.19 66 PRO B O 1
ATOM 2843 N N . ARG B 1 67 ? 13.523 -6.285 14.727 1 58.78 67 ARG B N 1
ATOM 2844 C CA . ARG B 1 67 ? 12.523 -5.965 15.75 1 58.78 67 ARG B CA 1
ATOM 2845 C C . ARG B 1 67 ? 12.789 -4.594 16.359 1 58.78 67 ARG B C 1
ATOM 2847 O O . ARG B 1 67 ? 11.859 -3.82 16.594 1 58.78 67 ARG B O 1
ATOM 2854 N N . ALA B 1 68 ? 13.977 -4.383 16.609 1 64.31 68 ALA B N 1
ATOM 2855 C CA . ALA B 1 68 ? 14.367 -3.074 17.125 1 64.31 68 ALA B CA 1
ATOM 2856 C C . ALA B 1 68 ? 14.008 -1.967 16.141 1 64.31 68 ALA B C 1
ATOM 2858 O O . ALA B 1 68 ? 13.484 -0.92 16.531 1 64.31 68 ALA B O 1
ATOM 2859 N N . ALA B 1 69 ? 14.227 -2.258 14.953 1 61.75 69 ALA B N 1
ATOM 2860 C CA . ALA B 1 69 ? 13.906 -1.278 13.922 1 61.75 69 ALA B CA 1
ATOM 2861 C C . ALA B 1 69 ? 12.406 -1.005 13.875 1 61.75 69 ALA B C 1
ATOM 2863 O O . ALA B 1 69 ? 11.984 0.147 13.75 1 61.75 69 ALA B O 1
ATOM 2864 N N . LEU B 1 70 ? 11.711 -1.945 13.969 1 54.91 70 LEU B N 1
ATOM 2865 C CA . LEU B 1 70 ? 10.258 -1.811 13.977 1 54.91 70 LEU B CA 1
ATOM 2866 C C . LEU B 1 70 ? 9.789 -1.024 15.195 1 54.91 70 LEU B C 1
ATOM 2868 O O . LEU B 1 70 ? 8.922 -0.155 15.086 1 54.91 70 LEU B O 1
ATOM 2872 N N . ILE B 1 71 ? 10.383 -1.333 16.25 1 54.75 71 ILE B N 1
ATOM 2873 C CA . ILE B 1 71 ? 10.047 -0.642 17.484 1 54.75 71 ILE B CA 1
ATOM 2874 C C . ILE B 1 71 ? 10.469 0.823 17.391 1 54.75 71 ILE B C 1
ATOM 2876 O O . ILE B 1 71 ? 9.703 1.72 17.75 1 54.75 71 ILE B O 1
ATOM 2880 N N . LEU B 1 72 ? 11.594 1.014 16.875 1 58.72 72 LEU B N 1
ATOM 2881 C CA . LEU B 1 72 ? 12.07 2.387 16.75 1 58.72 72 LEU B CA 1
ATOM 2882 C C . LEU B 1 72 ? 11.227 3.158 15.734 1 58.72 72 LEU B C 1
ATOM 2884 O O . LEU B 1 72 ? 10.93 4.336 15.945 1 58.72 72 LEU B O 1
ATOM 2888 N N . ALA B 1 73 ? 10.945 2.445 14.742 1 53 73 ALA B N 1
ATOM 2889 C CA . ALA B 1 73 ? 10.047 3.072 13.781 1 53 73 ALA B CA 1
ATOM 2890 C C . ALA B 1 73 ? 8.711 3.426 14.43 1 53 73 ALA B C 1
ATOM 2892 O O . ALA B 1 73 ? 8.164 4.504 14.18 1 53 73 ALA B O 1
ATOM 2893 N N . GLN B 1 74 ? 8.344 2.609 15.242 1 46.28 74 GLN B N 1
ATOM 2894 C CA . GLN B 1 74 ? 7.113 2.863 15.977 1 46.28 74 GLN B CA 1
ATOM 2895 C C . GLN B 1 74 ? 7.297 3.992 16.984 1 46.28 74 GLN B C 1
ATOM 2897 O O . GLN B 1 74 ? 6.395 4.809 17.188 1 46.28 74 GLN B O 1
ATOM 2902 N N . ILE B 1 75 ? 8.398 4.012 17.594 1 45.53 75 ILE B N 1
ATOM 2903 C CA . ILE B 1 75 ? 8.711 5.066 18.547 1 45.53 75 ILE B CA 1
ATOM 2904 C C . ILE B 1 75 ? 8.898 6.391 17.812 1 45.53 75 ILE B C 1
ATOM 2906 O O . ILE B 1 75 ? 8.406 7.43 18.266 1 45.53 75 ILE B O 1
ATOM 2910 N N . THR B 1 76 ? 9.719 6.281 16.859 1 46.66 76 THR B N 1
ATOM 2911 C CA . THR B 1 76 ? 9.859 7.488 16.047 1 46.66 76 THR B CA 1
ATOM 2912 C C . THR B 1 76 ? 8.492 7.984 15.578 1 46.66 76 THR B C 1
ATOM 2914 O O . THR B 1 76 ? 8.219 9.188 15.609 1 46.66 76 THR B O 1
ATOM 2917 N N . ASP B 1 77 ? 7.863 7.004 15.164 1 42.94 77 ASP B N 1
ATOM 2918 C CA . ASP B 1 77 ? 6.484 7.332 14.812 1 42.94 77 ASP B CA 1
ATOM 2919 C C . ASP B 1 77 ? 5.738 7.91 16.016 1 42.94 77 ASP B C 1
ATOM 2921 O O . ASP B 1 77 ? 4.988 8.883 15.875 1 42.94 77 ASP B O 1
ATOM 2925 N N . LEU B 1 78 ? 5.996 7.266 17.062 1 39.81 78 LEU B N 1
ATOM 2926 C CA . LEU B 1 78 ? 5.422 7.762 18.312 1 39.81 78 LEU B CA 1
ATOM 2927 C C . LEU B 1 78 ? 5.973 9.141 18.656 1 39.81 78 LEU B C 1
ATOM 2929 O O . LEU B 1 78 ? 5.227 10.031 19.078 1 39.81 78 LEU B O 1
ATOM 2933 N N . GLU B 1 79 ? 7.273 9.203 18.672 1 40.38 79 GLU B N 1
ATOM 2934 C CA . GLU B 1 79 ? 7.898 10.492 18.969 1 40.38 79 GLU B CA 1
ATOM 2935 C C . GLU B 1 79 ? 7.461 11.547 17.953 1 40.38 79 GLU B C 1
ATOM 2937 O O . GLU B 1 79 ? 7.238 12.703 18.328 1 40.38 79 GLU B O 1
ATOM 2942 N N . THR B 1 80 ? 7.605 11.133 16.797 1 38.69 80 THR B N 1
ATOM 2943 C CA . THR B 1 80 ? 7.078 12.047 15.797 1 38.69 80 THR B CA 1
ATOM 2944 C C . THR B 1 80 ? 5.609 12.352 16.062 1 38.69 80 THR B C 1
ATOM 2946 O O . THR B 1 80 ? 5.152 13.484 15.852 1 38.69 80 THR B O 1
ATOM 2949 N N . THR B 1 81 ? 5.105 11.203 16.438 1 35.62 81 THR B N 1
ATOM 2950 C CA . THR B 1 81 ? 3.711 11.398 16.828 1 35.62 81 THR B CA 1
ATOM 2951 C C . THR B 1 81 ? 3.607 12.211 18.109 1 35.62 81 THR B C 1
ATOM 2953 O O . THR B 1 81 ? 2.65 12.961 18.297 1 35.62 81 THR B O 1
ATOM 2956 N N . LEU B 1 82 ? 4.516 11.789 19.047 1 33.47 82 LEU B N 1
ATOM 2957 C CA . LEU B 1 82 ? 4.48 12.555 20.281 1 33.47 82 LEU B CA 1
ATOM 2958 C C . LEU B 1 82 ? 5.102 13.938 20.094 1 33.47 82 LEU B C 1
ATOM 2960 O O . LEU B 1 82 ? 5.289 14.68 21.047 1 33.47 82 LEU B O 1
ATOM 2964 N N . ARG B 1 83 ? 5.84 14.109 19.125 1 37.41 83 ARG B N 1
ATOM 2965 C CA . ARG B 1 83 ? 6.176 15.523 19 1 37.41 83 ARG B CA 1
ATOM 2966 C C . ARG B 1 83 ? 5.012 16.406 19.438 1 37.41 83 ARG B C 1
ATOM 2968 O O . ARG B 1 83 ? 3.848 16.078 19.188 1 37.41 83 ARG B O 1
ATOM 2975 N N . PRO B 1 84 ? 5.422 17.297 20.328 1 35.31 84 PRO B N 1
ATOM 2976 C CA . PRO B 1 84 ? 4.398 18.219 20.828 1 35.31 84 PRO B CA 1
ATOM 2977 C C . PRO B 1 84 ? 3.324 18.516 19.781 1 35.31 84 PRO B C 1
ATOM 2979 O O . PRO B 1 84 ? 3.572 18.391 18.578 1 35.31 84 PRO B O 1
ATOM 2982 N N . LYS B 1 85 ? 2.131 18.688 20.297 1 37.56 85 LYS B N 1
ATOM 2983 C CA . LYS B 1 85 ? 0.945 19.266 19.672 1 37.56 85 LYS B CA 1
ATOM 2984 C C . LYS B 1 85 ? 1.324 20.172 18.5 1 37.56 85 LYS B C 1
ATOM 2986 O O . LYS B 1 85 ? 2.389 20.797 18.516 1 37.56 85 LYS B O 1
ATOM 2991 N N . ALA B 1 86 ? 0.555 19.906 17.312 1 40.97 86 ALA B N 1
ATOM 2992 C CA . ALA B 1 86 ? 0.479 20.844 16.188 1 40.97 86 ALA B CA 1
ATOM 2993 C C . ALA B 1 86 ? 0.779 22.266 16.641 1 40.97 86 ALA B C 1
ATOM 2995 O O . ALA B 1 86 ? 0.362 22.688 17.719 1 40.97 86 ALA B O 1
ATOM 2996 N N . GLU B 1 87 ? 2.01 22.672 16.406 1 45.22 87 GLU B N 1
ATOM 2997 C CA . GLU B 1 87 ? 2.018 24.125 16.469 1 45.22 87 GLU B CA 1
ATOM 2998 C C . GLU B 1 87 ? 0.623 24.703 16.234 1 45.22 87 GLU B C 1
ATOM 3000 O O . GLU B 1 87 ? -0.208 24.062 15.578 1 45.22 87 GLU B O 1
ATOM 3005 N N . PRO B 1 88 ? 0.287 25.656 16.938 1 53.72 88 PRO B N 1
ATOM 3006 C CA . PRO B 1 88 ? -0.933 26.375 16.562 1 53.72 88 PRO B CA 1
ATOM 3007 C C . PRO B 1 88 ? -1.096 26.531 15.055 1 53.72 88 PRO B C 1
ATOM 3009 O O . PRO B 1 88 ? -0.146 26.906 14.359 1 53.72 88 PRO B O 1
ATOM 3012 N N . GLY B 1 89 ? -1.956 25.562 14.398 1 76.62 89 GLY B N 1
ATOM 3013 C CA . GLY B 1 89 ? -2.254 25.688 12.984 1 76.62 89 GLY B CA 1
ATOM 3014 C C . GLY B 1 89 ? -2.023 24.406 12.195 1 76.62 89 GLY B C 1
ATOM 3015 O O . GLY B 1 89 ? -2.256 24.375 10.992 1 76.62 89 GLY B O 1
ATOM 3016 N N . GLU B 1 90 ? -1.557 23.297 13.055 1 85.19 90 GLU B N 1
ATOM 3017 C CA . GLU B 1 90 ? -1.354 22.062 12.305 1 85.19 90 GLU B CA 1
ATOM 3018 C C . GLU B 1 90 ? -2.463 21.047 12.602 1 85.19 90 GLU B C 1
ATOM 3020 O O . GLU B 1 90 ? -2.889 20.906 13.75 1 85.19 90 GLU B O 1
ATOM 3025 N N . VAL B 1 91 ? -2.934 20.391 11.586 1 88.88 91 VAL B N 1
ATOM 3026 C CA . VAL B 1 91 ? -3.938 19.344 11.703 1 88.88 91 VAL B CA 1
ATOM 3027 C C . VAL B 1 91 ? -3.449 18.078 10.992 1 88.88 91 VAL B C 1
ATOM 3029 O O . VAL B 1 91 ? -3.086 18.125 9.812 1 88.88 91 VAL B O 1
ATOM 3032 N N . THR B 1 92 ? -3.395 16.953 11.734 1 92.06 92 THR B N 1
ATOM 3033 C CA . THR B 1 92 ? -2.971 15.672 11.188 1 92.06 92 THR B CA 1
ATOM 3034 C C . THR B 1 92 ? -4.137 14.688 11.156 1 92.06 92 THR B C 1
ATOM 3036 O O . THR B 1 92 ? -4.883 14.57 12.125 1 92.06 92 THR B O 1
ATOM 3039 N N . PHE B 1 93 ? -4.277 14.031 9.977 1 93.75 93 PHE B N 1
ATOM 3040 C CA . PHE B 1 93 ? -5.336 13.031 9.969 1 93.75 93 PHE B CA 1
ATOM 3041 C C . PHE B 1 93 ? -4.895 11.789 9.203 1 93.75 93 PHE B C 1
ATOM 3043 O O . PHE B 1 93 ? -4.027 11.867 8.328 1 93.75 93 PHE B O 1
ATOM 3050 N N . ALA B 1 94 ? -5.496 10.641 9.609 1 95.31 94 ALA B N 1
ATOM 3051 C CA . ALA B 1 94 ? -5.23 9.344 8.992 1 95.31 94 ALA B CA 1
ATOM 3052 C C . ALA B 1 94 ? -6.293 9.008 7.949 1 95.31 94 ALA B C 1
ATOM 3054 O O . ALA B 1 94 ? -7.465 9.359 8.109 1 95.31 94 ALA B O 1
ATOM 3055 N N . VAL B 1 95 ? -5.789 8.344 6.898 1 94.94 95 VAL B N 1
ATOM 3056 C CA . VAL B 1 95 ? -6.707 7.973 5.824 1 94.94 95 VAL B CA 1
ATOM 3057 C C . VAL B 1 95 ? -6.277 6.641 5.219 1 94.94 95 VAL B C 1
ATOM 3059 O O . VAL B 1 95 ? -5.09 6.309 5.207 1 94.94 95 VAL B O 1
ATOM 3062 N N . GLY B 1 96 ? -7.266 5.895 4.809 1 91.5 96 GLY B N 1
ATOM 3063 C CA . GLY B 1 96 ? -6.953 4.668 4.098 1 91.5 96 GLY B CA 1
ATOM 3064 C C . GLY B 1 96 ? -6.523 4.902 2.662 1 91.5 96 GLY B C 1
ATOM 3065 O O . GLY B 1 96 ? -6.684 6.004 2.133 1 91.5 96 GLY B O 1
ATOM 3066 N N . GLU B 1 97 ? -6.078 3.828 2.023 1 89.12 97 GLU B N 1
ATOM 3067 C CA . GLU B 1 97 ? -5.492 3.932 0.691 1 89.12 97 GLU B CA 1
ATOM 3068 C C . GLU B 1 97 ? -6.52 4.41 -0.329 1 89.12 97 GLU B C 1
ATOM 3070 O O . GLU B 1 97 ? -6.227 5.277 -1.154 1 89.12 97 GLU B O 1
ATOM 3075 N N . THR B 1 98 ? -7.699 3.811 -0.269 1 89.44 98 THR B N 1
ATOM 3076 C CA . THR B 1 98 ? -8.719 4.152 -1.256 1 89.44 98 THR B CA 1
ATOM 3077 C C . THR B 1 98 ? -9.031 5.645 -1.217 1 89.44 98 THR B C 1
ATOM 3079 O O . THR B 1 98 ? -9.016 6.312 -2.252 1 89.44 98 THR B O 1
ATOM 3082 N N . LEU B 1 99 ? -9.211 6.176 -0.078 1 92.12 99 LEU B N 1
ATOM 3083 C CA . LEU B 1 99 ? -9.578 7.586 0.049 1 92.12 99 LEU B CA 1
ATOM 3084 C C . LEU B 1 99 ? -8.375 8.484 -0.215 1 92.12 99 LEU B C 1
ATOM 3086 O O . LEU B 1 99 ? -8.516 9.578 -0.753 1 92.12 99 LEU B O 1
ATOM 3090 N N . ALA B 1 100 ? -7.23 8.008 0.158 1 92.69 100 ALA B N 1
ATOM 3091 C CA . ALA B 1 100 ? -6.023 8.781 -0.116 1 92.69 100 ALA B CA 1
ATOM 3092 C C . ALA B 1 100 ? -5.863 9.039 -1.611 1 92.69 100 ALA B C 1
ATOM 3094 O O . ALA B 1 100 ? -5.43 10.117 -2.021 1 92.69 100 ALA B O 1
ATOM 3095 N N . ALA B 1 101 ? -6.262 8.086 -2.352 1 89.88 101 ALA B N 1
ATOM 3096 C CA . ALA B 1 101 ? -6.051 8.172 -3.793 1 89.88 101 ALA B CA 1
ATOM 3097 C C . ALA B 1 101 ? -7.215 8.883 -4.477 1 89.88 101 ALA B C 1
ATOM 3099 O O . ALA B 1 101 ? -7.023 9.586 -5.477 1 89.88 101 ALA B O 1
ATOM 3100 N N . HIS B 1 102 ? -8.383 8.805 -3.916 1 90.25 102 HIS B N 1
ATOM 3101 C CA . HIS B 1 102 ? -9.523 9.172 -4.758 1 90.25 102 HIS B CA 1
ATOM 3102 C C . HIS B 1 102 ? -10.352 10.281 -4.125 1 90.25 102 HIS B C 1
ATOM 3104 O O . HIS B 1 102 ? -11.219 10.867 -4.773 1 90.25 102 HIS B O 1
ATOM 3110 N N . PHE B 1 103 ? -10.133 10.523 -2.936 1 91.56 103 PHE B N 1
ATOM 3111 C CA . PHE B 1 103 ? -10.93 11.531 -2.24 1 91.56 103 PHE B CA 1
ATOM 3112 C C . PHE B 1 103 ? -10.047 12.664 -1.732 1 91.56 103 PHE B C 1
ATOM 3114 O O . PHE B 1 103 ? -10.391 13.844 -1.893 1 91.56 103 PHE B O 1
ATOM 3121 N N . VAL B 1 104 ? -8.922 12.367 -1.201 1 94.19 104 VAL B N 1
ATOM 3122 C CA . VAL B 1 104 ? -8.07 13.297 -0.472 1 94.19 104 VAL B CA 1
ATOM 3123 C C . VAL B 1 104 ? -7.535 14.359 -1.426 1 94.19 104 VAL B C 1
ATOM 3125 O O . VAL B 1 104 ? -7.457 15.539 -1.068 1 94.19 104 VAL B O 1
ATOM 3128 N N . PRO B 1 105 ? -7.184 14.031 -2.654 1 93.06 105 PRO B N 1
ATOM 3129 C CA . PRO B 1 105 ? -6.645 15.07 -3.537 1 93.06 105 PRO B CA 1
ATOM 3130 C C . PRO B 1 105 ? -7.598 16.25 -3.699 1 93.06 105 PRO B C 1
ATOM 3132 O O . PRO B 1 105 ? -7.199 17.406 -3.488 1 93.06 105 PRO B O 1
ATOM 3135 N N . ALA B 1 106 ? -8.797 16.016 -3.992 1 91.94 106 ALA B N 1
ATOM 3136 C CA . ALA B 1 106 ? -9.781 17.094 -4.148 1 91.94 106 ALA B CA 1
ATOM 3137 C C . ALA B 1 106 ? -10.078 17.75 -2.807 1 91.94 106 ALA B C 1
ATOM 3139 O O . ALA B 1 106 ? -10.227 18.969 -2.734 1 91.94 106 ALA B O 1
ATOM 3140 N N . LEU B 1 107 ? -10.156 17 -1.795 1 93.75 107 LEU B N 1
ATOM 3141 C CA . LEU B 1 107 ? -10.43 17.516 -0.458 1 93.75 107 LEU B CA 1
ATOM 3142 C C . LEU B 1 107 ? -9.352 18.5 -0.027 1 93.75 107 LEU B C 1
ATOM 3144 O O . LEU B 1 107 ? -9.664 19.578 0.487 1 93.75 107 LEU B O 1
ATOM 3148 N N . MET B 1 108 ? -8.125 18.125 -0.207 1 93.56 108 MET B N 1
ATOM 3149 C CA . MET B 1 108 ? -7.012 18.953 0.258 1 93.56 108 MET B CA 1
ATOM 3150 C C . MET B 1 108 ? -6.977 20.281 -0.479 1 93.56 108 MET B C 1
ATOM 3152 O O . MET B 1 108 ? -6.613 21.312 0.103 1 93.56 108 MET B O 1
ATOM 3156 N N . LYS B 1 109 ? -7.305 20.297 -1.734 1 90.38 109 LYS B N 1
ATOM 3157 C CA . LYS B 1 109 ? -7.387 21.547 -2.477 1 90.38 109 LYS B CA 1
ATOM 3158 C C . LYS B 1 109 ? -8.391 22.5 -1.833 1 90.38 109 LYS B C 1
ATOM 3160 O O . LYS B 1 109 ? -8.102 23.688 -1.673 1 90.38 109 LYS B O 1
ATOM 3165 N N . LYS B 1 110 ? -9.469 21.969 -1.449 1 89.69 110 LYS B N 1
ATOM 3166 C CA . LYS B 1 110 ? -10.523 22.766 -0.842 1 89.69 110 LYS B CA 1
ATOM 3167 C C . LYS B 1 110 ? -10.133 23.219 0.565 1 89.69 110 LYS B C 1
ATOM 3169 O O . LYS B 1 110 ? -10.383 24.359 0.953 1 89.69 110 LYS B O 1
ATOM 3174 N N . LEU B 1 111 ? -9.555 22.328 1.312 1 91 111 LEU B N 1
ATOM 3175 C CA . LEU B 1 111 ? -9.18 22.656 2.686 1 91 111 LEU B CA 1
ATOM 3176 C C . LEU B 1 111 ? -8.086 23.719 2.715 1 91 111 LEU B C 1
ATOM 3178 O O . LEU B 1 111 ? -8.086 24.594 3.594 1 91 111 LEU B O 1
ATOM 3182 N N . LYS B 1 112 ? -7.195 23.656 1.817 1 88.31 112 LYS B N 1
ATOM 3183 C CA . LYS B 1 112 ? -6.105 24.625 1.771 1 88.31 112 LYS B CA 1
ATOM 3184 C C . LYS B 1 112 ? -6.633 26.031 1.48 1 88.31 112 LYS B C 1
ATOM 3186 O O . LYS B 1 112 ? -6.082 27.016 1.969 1 88.31 112 LYS B O 1
ATOM 3191 N N . VAL B 1 113 ? -7.645 26.156 0.702 1 87.25 113 VAL B N 1
ATOM 3192 C CA . VAL B 1 113 ? -8.266 27.438 0.384 1 87.25 113 VAL B CA 1
ATOM 3193 C C . VAL B 1 113 ? -9.047 27.953 1.593 1 87.25 113 VAL B C 1
ATOM 3195 O O . VAL B 1 113 ? -8.938 29.125 1.957 1 87.25 113 VAL B O 1
ATOM 3198 N N . ARG B 1 114 ? -9.758 27.078 2.207 1 86.75 114 ARG B N 1
ATOM 3199 C CA . ARG B 1 114 ? -10.633 27.453 3.307 1 86.75 114 ARG B CA 1
ATOM 3200 C C . ARG B 1 114 ? -9.836 27.75 4.57 1 86.75 114 ARG B C 1
ATOM 3202 O O . ARG B 1 114 ? -10.211 28.609 5.363 1 86.75 114 ARG B O 1
ATOM 3209 N N . PHE B 1 115 ? -8.789 27 4.734 1 87.75 115 PHE B N 1
ATOM 3210 C CA . PHE B 1 115 ? -7.945 27.156 5.91 1 87.75 115 PHE B CA 1
ATOM 3211 C C . PHE B 1 115 ? -6.496 27.391 5.504 1 87.75 115 PHE B C 1
ATOM 3213 O O . PHE B 1 115 ? -5.613 26.594 5.812 1 87.75 115 PHE B O 1
ATOM 3220 N N . PRO B 1 116 ? -6.176 28.547 5.027 1 85.38 116 PRO B N 1
ATOM 3221 C CA . PRO B 1 116 ? -4.855 28.812 4.449 1 85.38 116 PRO B CA 1
ATOM 3222 C C . PRO B 1 116 ? -3.744 28.828 5.496 1 85.38 116 PRO B C 1
ATOM 3224 O O . PRO B 1 116 ? -2.574 28.625 5.16 1 85.38 116 PRO B O 1
ATOM 3227 N N . GLU B 1 117 ? -4.113 28.969 6.738 1 82.88 117 GLU B N 1
ATOM 3228 C CA . GLU B 1 117 ? -3.092 29.062 7.777 1 82.88 117 GLU B CA 1
ATOM 3229 C C . GLU B 1 117 ? -2.863 27.719 8.445 1 82.88 117 GLU B C 1
ATOM 3231 O O . GLU B 1 117 ? -1.971 27.578 9.281 1 82.88 117 GLU B O 1
ATOM 3236 N N . THR B 1 118 ? -3.705 26.844 8.094 1 84.31 118 THR B N 1
ATOM 3237 C CA . THR B 1 118 ? -3.596 25.516 8.711 1 84.31 118 THR B CA 1
ATOM 3238 C C . THR B 1 118 ? -2.623 24.641 7.93 1 84.31 118 THR B C 1
ATOM 3240 O O . THR B 1 118 ? -2.676 24.578 6.699 1 84.31 118 THR B O 1
ATOM 3243 N N . ARG B 1 119 ? -1.745 24.078 8.672 1 86.38 119 ARG B N 1
ATOM 3244 C CA . ARG B 1 119 ? -0.859 23.078 8.07 1 86.38 119 ARG B CA 1
ATOM 3245 C C . ARG B 1 119 ? -1.435 21.672 8.211 1 86.38 119 ARG B C 1
ATOM 3247 O O . ARG B 1 119 ? -1.501 21.141 9.32 1 86.38 119 ARG B O 1
ATOM 3254 N N . PHE B 1 120 ? -1.797 21.109 7.078 1 88.75 120 PHE B N 1
ATOM 3255 C CA . PHE B 1 120 ? -2.387 19.766 7.082 1 88.75 120 PHE B CA 1
ATOM 3256 C C . PHE B 1 120 ? -1.32 18.703 6.852 1 88.75 120 PHE B C 1
ATOM 3258 O O . PHE B 1 120 ? -0.432 18.875 6.016 1 88.75 120 PHE B O 1
ATOM 3265 N N . ARG B 1 121 ? -1.454 17.672 7.66 1 91 121 ARG B N 1
ATOM 3266 C CA . ARG B 1 121 ? -0.626 16.484 7.465 1 91 121 ARG B CA 1
ATOM 3267 C C . ARG B 1 121 ? -1.487 15.242 7.297 1 91 121 ARG B C 1
ATOM 3269 O O . ARG B 1 121 ? -2.381 14.984 8.102 1 91 121 ARG B O 1
ATOM 3276 N N . VAL B 1 122 ? -1.182 14.531 6.207 1 94.5 122 VAL B N 1
ATOM 3277 C CA . VAL B 1 122 ? -1.945 13.328 5.898 1 94.5 122 VAL B CA 1
ATOM 3278 C C . VAL B 1 122 ? -1.068 12.094 6.098 1 94.5 122 VAL B C 1
ATOM 3280 O O . VAL B 1 122 ? 0.063 12.039 5.609 1 94.5 122 VAL B O 1
ATOM 3283 N N . ARG B 1 123 ? -1.666 11.172 6.746 1 93 123 ARG B N 1
ATOM 3284 C CA . ARG B 1 123 ? -0.989 9.898 6.949 1 93 123 ARG B CA 1
ATOM 3285 C C . ARG B 1 123 ? -1.837 8.742 6.434 1 93 123 ARG B C 1
ATOM 3287 O O . ARG B 1 123 ? -2.896 8.445 6.992 1 93 123 ARG B O 1
ATOM 3294 N N . GLU B 1 124 ? -1.331 8.141 5.402 1 91.75 124 GLU B N 1
ATOM 3295 C CA . GLU B 1 124 ? -2.01 6.93 4.949 1 91.75 124 GLU B CA 1
ATOM 3296 C C . GLU B 1 124 ? -1.741 5.758 5.891 1 91.75 124 GLU B C 1
ATOM 3298 O O . GLU B 1 124 ? -0.606 5.555 6.328 1 91.75 124 GLU B O 1
ATOM 3303 N N . SER B 1 125 ? -2.857 5.102 6.199 1 86.5 125 SER B N 1
ATOM 3304 C CA . SER B 1 125 ? -2.766 4.047 7.203 1 86.5 125 SER B CA 1
ATOM 3305 C C . SER B 1 125 ? -3.77 2.932 6.93 1 86.5 125 SER B C 1
ATOM 3307 O O . SER B 1 125 ? -4.824 3.172 6.344 1 86.5 125 SER B O 1
ATOM 3309 N N . ASN B 1 126 ? -3.318 1.69 7.332 1 78.62 126 ASN B N 1
ATOM 3310 C CA . ASN B 1 126 ? -4.355 0.67 7.426 1 78.62 126 ASN B CA 1
ATOM 3311 C C . ASN B 1 126 ? -5.227 0.866 8.664 1 78.62 126 ASN B C 1
ATOM 3313 O O . ASN B 1 126 ? -4.973 1.766 9.469 1 78.62 126 ASN B O 1
ATOM 3317 N N . LEU B 1 127 ? -6.211 0.054 8.797 1 79.25 127 LEU B N 1
ATOM 3318 C CA . LEU B 1 127 ? -7.203 0.259 9.852 1 79.25 127 LEU B CA 1
ATOM 3319 C C . LEU B 1 127 ? -6.566 0.149 11.234 1 79.25 127 LEU B C 1
ATOM 3321 O O . LEU B 1 127 ? -6.852 0.956 12.117 1 79.25 127 LEU B O 1
ATOM 3325 N N . THR B 1 128 ? -5.738 -0.818 11.414 1 75.31 128 THR B N 1
ATOM 3326 C CA . THR B 1 128 ? -5.09 -1.024 12.703 1 75.31 128 THR B CA 1
ATOM 3327 C C . THR B 1 128 ? -4.215 0.173 13.07 1 75.31 128 THR B C 1
ATOM 3329 O O . THR B 1 128 ? -4.277 0.672 14.195 1 75.31 128 THR B O 1
ATOM 3332 N N . GLU B 1 129 ? -3.443 0.58 12.172 1 76.81 129 GLU B N 1
ATOM 3333 C CA . GLU B 1 129 ? -2.592 1.748 12.367 1 76.81 129 GLU B CA 1
ATOM 3334 C C . GLU B 1 129 ? -3.424 2.992 12.672 1 76.81 129 GLU B C 1
ATOM 3336 O O . GLU B 1 129 ? -3.047 3.811 13.508 1 76.81 129 GLU B O 1
ATOM 3341 N N . MET B 1 130 ? -4.465 3.096 11.969 1 87.19 130 MET B N 1
ATOM 3342 C CA . MET B 1 130 ? -5.371 4.234 12.117 1 87.19 130 MET B CA 1
ATOM 3343 C C . MET B 1 130 ? -5.938 4.293 13.531 1 87.19 130 MET B C 1
ATOM 3345 O O . MET B 1 130 ? -5.938 5.352 14.164 1 87.19 130 MET B O 1
ATOM 3349 N N . LYS B 1 131 ? -6.41 3.199 14.023 1 83.12 131 LYS B N 1
ATOM 3350 C CA . LYS B 1 131 ? -6.977 3.125 15.367 1 83.12 131 LYS B CA 1
ATOM 3351 C C . LYS B 1 131 ? -5.93 3.459 16.422 1 83.12 131 LYS B C 1
ATOM 3353 O O . LYS B 1 131 ? -6.207 4.199 17.375 1 83.12 131 LYS B O 1
ATOM 3358 N N . THR B 1 132 ? -4.812 2.918 16.219 1 79.38 132 THR B N 1
ATOM 3359 C CA . THR B 1 132 ? -3.713 3.188 17.141 1 79.38 132 THR B CA 1
ATOM 3360 C C . THR B 1 132 ? -3.361 4.672 17.141 1 79.38 132 THR B C 1
ATOM 3362 O O . THR B 1 132 ? -3.195 5.273 18.203 1 79.38 132 THR B O 1
ATOM 3365 N N . ALA B 1 133 ? -3.262 5.258 15.992 1 83.5 133 ALA B N 1
ATOM 3366 C CA . ALA B 1 133 ? -2.922 6.672 15.867 1 83.5 133 ALA B CA 1
ATOM 3367 C C . ALA B 1 133 ? -3.967 7.551 16.547 1 83.5 133 ALA B C 1
ATOM 3369 O O . ALA B 1 133 ? -3.625 8.547 17.188 1 83.5 133 ALA B O 1
ATOM 3370 N N . LEU B 1 134 ? -5.184 7.195 16.422 1 85.88 134 LEU B N 1
ATOM 3371 C CA . LEU B 1 134 ? -6.262 7.918 17.078 1 85.88 134 LEU B CA 1
ATOM 3372 C C . LEU B 1 134 ? -6.152 7.793 18.594 1 85.88 134 LEU B C 1
ATOM 3374 O O . LEU B 1 134 ? -6.195 8.797 19.297 1 85.88 134 LEU B O 1
ATOM 3378 N N . ARG B 1 135 ? -5.98 6.625 19 1 80.62 135 ARG B N 1
ATOM 3379 C CA . ARG B 1 135 ? -5.922 6.348 20.422 1 80.62 135 ARG B CA 1
ATOM 3380 C C . ARG B 1 135 ? -4.762 7.086 21.078 1 80.62 135 ARG B C 1
ATOM 3382 O O . ARG B 1 135 ? -4.895 7.594 22.203 1 80.62 135 ARG B O 1
ATOM 3389 N N . GLU B 1 136 ? -3.723 7.09 20.406 1 77 136 GLU B N 1
ATOM 3390 C CA . GLU B 1 136 ? -2.51 7.691 20.953 1 77 136 GLU B CA 1
ATOM 3391 C C . GLU B 1 136 ? -2.465 9.195 20.688 1 77 136 GLU B C 1
ATOM 3393 O O . GLU B 1 136 ? -1.518 9.875 21.078 1 77 136 GLU B O 1
ATOM 3398 N N . GLY B 1 137 ? -3.371 9.664 20.016 1 81.81 137 GLY B N 1
ATOM 3399 C CA . GLY B 1 137 ? -3.451 11.086 19.75 1 81.81 137 GLY B CA 1
ATOM 3400 C C . GLY B 1 137 ? -2.453 11.562 18.719 1 81.81 137 GLY B C 1
ATOM 3401 O O . GLY B 1 137 ? -2.051 12.727 18.719 1 81.81 137 GLY B O 1
ATOM 3402 N N . GLN B 1 138 ? -2.072 10.672 17.875 1 83.5 138 GLN B N 1
ATOM 3403 C CA . GLN B 1 138 ? -1.108 11 16.828 1 83.5 138 GLN B CA 1
ATOM 3404 C C . GLN B 1 138 ? -1.789 11.703 15.648 1 83.5 138 GLN B C 1
ATOM 3406 O O . GLN B 1 138 ? -1.126 12.352 14.844 1 83.5 138 GLN B O 1
ATOM 3411 N N . VAL B 1 139 ? -3.037 11.492 15.586 1 90.81 139 VAL B N 1
ATOM 3412 C CA . VAL B 1 139 ? -3.84 12.164 14.57 1 90.81 139 VAL B CA 1
ATOM 3413 C C . VAL B 1 139 ? -5.062 12.812 15.227 1 90.81 139 VAL B C 1
ATOM 3415 O O . VAL B 1 139 ? -5.531 12.352 16.266 1 90.81 139 VAL B O 1
ATOM 3418 N N . ASP B 1 140 ? -5.469 13.891 14.562 1 89.56 140 ASP B N 1
ATOM 3419 C CA . ASP B 1 140 ? -6.621 14.625 15.086 1 89.56 140 ASP B CA 1
ATOM 3420 C C . ASP B 1 140 ? -7.926 13.922 14.727 1 89.56 140 ASP B C 1
ATOM 3422 O O . ASP B 1 140 ? -8.891 13.969 15.492 1 89.56 140 ASP B O 1
ATOM 3426 N N . PHE B 1 141 ? -7.977 13.344 13.602 1 93.44 141 PHE B N 1
ATOM 3427 C CA . PHE B 1 141 ? -9.117 12.555 13.156 1 93.44 141 PHE B CA 1
ATOM 3428 C C . PHE B 1 141 ? -8.711 11.57 12.062 1 93.44 141 PHE B C 1
ATOM 3430 O O . PHE B 1 141 ? -7.555 11.562 11.633 1 93.44 141 PHE B O 1
ATOM 3437 N N . ALA B 1 142 ? -9.664 10.695 11.742 1 95.75 142 ALA B N 1
ATOM 3438 C CA . ALA B 1 142 ? -9.406 9.695 10.703 1 95.75 142 ALA B CA 1
ATOM 3439 C C . ALA B 1 142 ? -10.578 9.609 9.727 1 95.75 142 ALA B C 1
ATOM 3441 O O . ALA B 1 142 ? -11.734 9.797 10.117 1 95.75 142 ALA B O 1
ATOM 3442 N N . LEU B 1 143 ? -10.211 9.461 8.477 1 95.69 143 LEU B N 1
ATOM 3443 C CA . LEU B 1 143 ? -11.195 9.016 7.496 1 95.69 143 LEU B CA 1
ATOM 3444 C C . LEU B 1 143 ? -11.195 7.492 7.387 1 95.69 143 LEU B C 1
ATOM 3446 O O . LEU B 1 143 ? -10.398 6.914 6.648 1 95.69 143 LEU B O 1
ATOM 3450 N N . SER B 1 144 ? -12.125 6.895 8.078 1 92.12 144 SER B N 1
ATOM 3451 C CA . SER B 1 144 ? -12.062 5.465 8.367 1 92.12 144 SER B CA 1
ATOM 3452 C C . SER B 1 144 ? -13.07 4.688 7.531 1 92.12 144 SER B C 1
ATOM 3454 O O . SER B 1 144 ? -14.188 5.16 7.297 1 92.12 144 SER B O 1
ATOM 3456 N N . PRO B 1 145 ? -12.625 3.445 7.152 1 89.12 145 PRO B N 1
ATOM 3457 C CA . PRO B 1 145 ? -13.547 2.617 6.363 1 89.12 145 PRO B CA 1
ATOM 3458 C C . PRO B 1 145 ? -14.578 1.897 7.227 1 89.12 145 PRO B C 1
ATOM 3460 O O . PRO B 1 145 ? -15.391 1.124 6.711 1 89.12 145 PRO B O 1
ATOM 3463 N N . GLU B 1 146 ? -14.523 2.023 8.43 1 86.88 146 GLU B N 1
ATOM 3464 C CA . GLU B 1 146 ? -15.523 1.527 9.375 1 86.88 146 GLU B CA 1
ATOM 3465 C C . GLU B 1 146 ? -15.609 2.43 10.602 1 86.88 146 GLU B C 1
ATOM 3467 O O . GLU B 1 146 ? -14.742 3.277 10.82 1 86.88 146 GLU B O 1
ATOM 3472 N N . MET B 1 147 ? -16.656 2.223 11.359 1 90.06 147 MET B N 1
ATOM 3473 C CA . MET B 1 147 ? -16.781 2.967 12.602 1 90.06 147 MET B CA 1
ATOM 3474 C C . MET B 1 147 ? -15.727 2.521 13.617 1 90.06 147 MET B C 1
ATOM 3476 O O . MET B 1 147 ? -15.438 1.33 13.727 1 90.06 147 MET B O 1
ATOM 3480 N N . ILE B 1 148 ? -15.172 3.506 14.234 1 87.31 148 ILE B N 1
ATOM 3481 C CA . ILE B 1 148 ? -14.32 3.201 15.375 1 87.31 148 ILE B CA 1
ATOM 3482 C C . ILE B 1 148 ? -15.18 2.857 16.594 1 87.31 148 ILE B C 1
ATOM 3484 O O . ILE B 1 148 ? -15.883 3.717 17.125 1 87.31 148 ILE B O 1
ATOM 3488 N N . ASP B 1 149 ? -15.023 1.596 16.906 1 83.19 149 ASP B N 1
ATOM 3489 C CA . ASP B 1 149 ? -15.883 1.09 17.969 1 83.19 149 ASP B CA 1
ATOM 3490 C C . ASP B 1 149 ? -15.312 1.413 19.344 1 83.19 149 ASP B C 1
ATOM 3492 O O . ASP B 1 149 ? -14.812 0.525 20.031 1 83.19 149 ASP B O 1
ATOM 3496 N N . ASP B 1 150 ? -15.336 2.465 19.734 1 81.31 150 ASP B N 1
ATOM 3497 C CA . ASP B 1 150 ? -14.883 3 21.016 1 81.31 150 ASP B CA 1
ATOM 3498 C C . ASP B 1 150 ? -15.695 4.23 21.406 1 81.31 150 ASP B C 1
ATOM 3500 O O . ASP B 1 150 ? -15.883 5.145 20.609 1 81.31 150 ASP B O 1
ATOM 3504 N N . ARG B 1 151 ? -16.219 4.223 22.609 1 82.19 151 ARG B N 1
ATOM 3505 C CA . ARG B 1 151 ? -17.094 5.27 23.109 1 82.19 151 ARG B CA 1
ATOM 3506 C C . ARG B 1 151 ? -16.391 6.613 23.172 1 82.19 151 ARG B C 1
ATOM 3508 O O . ARG B 1 151 ? -17.031 7.664 23.219 1 82.19 151 ARG B O 1
ATOM 3515 N N . ALA B 1 152 ? -15.172 6.555 23.172 1 86.88 152 ALA B N 1
ATOM 3516 C CA . ALA B 1 152 ? -14.391 7.785 23.266 1 86.88 152 ALA B CA 1
ATOM 3517 C C . ALA B 1 152 ? -14.375 8.523 21.922 1 86.88 152 ALA B C 1
ATOM 3519 O O . ALA B 1 152 ? -13.961 9.68 21.859 1 86.88 152 ALA B O 1
ATOM 3520 N N . TYR B 1 153 ? -14.953 7.852 20.938 1 91.44 153 TYR B N 1
ATOM 3521 C CA . TYR B 1 153 ? -14.844 8.438 19.609 1 91.44 153 TYR B CA 1
ATOM 3522 C C . TYR B 1 153 ? -16.219 8.688 19 1 91.44 153 TYR B C 1
ATOM 3524 O O . TYR B 1 153 ? -17.172 7.957 19.297 1 91.44 153 TYR B O 1
ATOM 3532 N N . THR B 1 154 ? -16.312 9.781 18.25 1 91.81 154 THR B N 1
ATOM 3533 C CA . THR B 1 154 ? -17.469 10.094 17.422 1 91.81 154 THR B CA 1
ATOM 3534 C C . THR B 1 154 ? -17.219 9.688 15.969 1 91.81 154 THR B C 1
ATOM 3536 O O . THR B 1 154 ? -16.125 9.898 15.445 1 91.81 154 THR B O 1
ATOM 3539 N N . ASN B 1 155 ? -18.125 9.07 15.398 1 94.81 155 ASN B N 1
ATOM 3540 C CA . ASN B 1 155 ? -18.094 8.695 13.992 1 94.81 155 ASN B CA 1
ATOM 3541 C C . ASN B 1 155 ? -19.172 9.438 13.195 1 94.81 155 ASN B C 1
ATOM 3543 O O . ASN B 1 155 ? -20.359 9.312 13.484 1 94.81 155 ASN B O 1
ATOM 3547 N N . ARG B 1 156 ? -18.766 10.195 12.195 1 93.69 156 ARG B N 1
ATOM 3548 C CA . ARG B 1 156 ? -19.719 10.867 11.312 1 93.69 156 ARG B CA 1
ATOM 3549 C C . ARG B 1 156 ? -19.625 10.305 9.898 1 93.69 156 ARG B C 1
ATOM 3551 O O . ARG B 1 156 ? -18.531 10.172 9.344 1 93.69 156 ARG B O 1
ATOM 3558 N N . TYR B 1 157 ? -20.781 10.055 9.391 1 94.12 157 TYR B N 1
ATOM 3559 C CA . TYR B 1 157 ? -20.844 9.5 8.039 1 94.12 157 TYR B CA 1
ATOM 3560 C C . TYR B 1 157 ? -20.203 10.445 7.035 1 94.12 157 TYR B C 1
ATOM 3562 O O . TYR B 1 157 ? -20.5 11.648 7.031 1 94.12 157 TYR B O 1
ATOM 3570 N N . LEU B 1 158 ? -19.344 9.906 6.23 1 94.62 158 LEU B N 1
ATOM 3571 C CA . LEU B 1 158 ? -18.641 10.711 5.234 1 94.62 158 LEU B CA 1
ATOM 3572 C C . LEU B 1 158 ? -19.172 10.43 3.834 1 94.62 158 LEU B C 1
ATOM 3574 O O . LEU B 1 158 ? -19.781 11.305 3.211 1 94.62 158 LEU B O 1
ATOM 3578 N N . LEU B 1 159 ? -18.984 9.211 3.371 1 92.69 159 LEU B N 1
ATOM 3579 C CA . LEU B 1 159 ? -19.438 8.82 2.037 1 92.69 159 LEU B CA 1
ATOM 3580 C C . LEU B 1 159 ? -19.562 7.309 1.927 1 92.69 159 LEU B C 1
ATOM 3582 O O . LEU B 1 159 ? -19.203 6.578 2.854 1 92.69 159 LEU B O 1
ATOM 3586 N N . GLU B 1 160 ? -20.125 6.883 0.832 1 92.94 160 GLU B N 1
ATOM 3587 C CA . GLU B 1 160 ? -20.312 5.461 0.559 1 92.94 160 GLU B CA 1
ATOM 3588 C C . GLU B 1 160 ? -19.562 5.031 -0.696 1 92.94 160 GLU B C 1
ATOM 3590 O O . GLU B 1 160 ? -19.375 5.828 -1.619 1 92.94 160 GLU B O 1
ATOM 3595 N N . ASP B 1 161 ? -19.125 3.836 -0.651 1 92.38 161 ASP B N 1
ATOM 3596 C CA . ASP B 1 161 ? -18.406 3.193 -1.746 1 92.38 161 ASP B CA 1
ATOM 3597 C C . ASP B 1 161 ? -18.938 1.791 -2.012 1 92.38 161 ASP B C 1
ATOM 3599 O O . ASP B 1 161 ? -19.781 1.285 -1.252 1 92.38 161 ASP B O 1
ATOM 3603 N N . GLU B 1 162 ? -18.641 1.345 -3.205 1 95.12 162 GLU B N 1
ATOM 3604 C CA . GLU B 1 162 ? -19 -0.027 -3.549 1 95.12 162 GLU B CA 1
ATOM 3605 C C . GLU B 1 162 ? -17.766 -0.865 -3.848 1 95.12 162 GLU B C 1
ATOM 3607 O O . GLU B 1 162 ? -16.828 -0.393 -4.504 1 95.12 162 GLU B O 1
ATOM 3612 N N . ILE B 1 163 ? -17.812 -2 -3.262 1 96.25 163 ILE B N 1
ATOM 3613 C CA . ILE B 1 163 ? -16.828 -3.021 -3.619 1 96.25 163 ILE B CA 1
ATOM 3614 C C . ILE B 1 163 ? -17.469 -4.055 -4.539 1 96.25 163 ILE B C 1
ATOM 3616 O O . ILE B 1 163 ? -18.516 -4.617 -4.219 1 96.25 163 ILE B O 1
ATOM 3620 N N . LEU B 1 164 ? -16.828 -4.281 -5.707 1 95.88 164 LEU B N 1
ATOM 3621 C CA . LEU B 1 164 ? -17.438 -5.141 -6.707 1 95.88 164 LEU B CA 1
ATOM 3622 C C . LEU B 1 164 ? -16.391 -5.902 -7.5 1 95.88 164 LEU B C 1
ATOM 3624 O O . LEU B 1 164 ? -15.234 -5.469 -7.586 1 95.88 164 LEU B O 1
ATOM 3628 N N . PRO B 1 165 ? -16.781 -7.055 -8.016 1 96.88 165 PRO B N 1
ATOM 3629 C CA . PRO B 1 165 ? -15.852 -7.762 -8.891 1 96.88 165 PRO B CA 1
ATOM 3630 C C . PRO B 1 165 ? -15.672 -7.07 -10.242 1 96.88 165 PRO B C 1
ATOM 3632 O O . PRO B 1 165 ? -16.625 -6.473 -10.766 1 96.88 165 PRO B O 1
ATOM 3635 N N . VAL B 1 166 ? -14.422 -7.184 -10.758 1 97.31 166 VAL B N 1
ATOM 3636 C CA . VAL B 1 166 ? -14.125 -6.59 -12.055 1 97.31 166 VAL B CA 1
ATOM 3637 C C . VAL B 1 166 ? -13.312 -7.57 -12.898 1 97.31 166 VAL B C 1
ATOM 3639 O O . VAL B 1 166 ? -12.625 -8.438 -12.359 1 97.31 166 VAL B O 1
ATOM 3642 N N . VAL B 1 167 ? -13.484 -7.438 -14.141 1 96.19 167 VAL B N 1
ATOM 3643 C CA . VAL B 1 167 ? -12.703 -8.172 -15.133 1 96.19 167 VAL B CA 1
ATOM 3644 C C . VAL B 1 167 ? -12.172 -7.215 -16.188 1 96.19 167 VAL B C 1
ATOM 3646 O O . VAL B 1 167 ? -12.578 -6.047 -16.25 1 96.19 167 VAL B O 1
ATOM 3649 N N . GLN B 1 168 ? -11.133 -7.695 -16.922 1 95.75 168 GLN B N 1
ATOM 3650 C CA . GLN B 1 168 ? -10.641 -6.91 -18.047 1 95.75 168 GLN B CA 1
ATOM 3651 C C . GLN B 1 168 ? -11.766 -6.551 -19 1 95.75 168 GLN B C 1
ATOM 3653 O O . GLN B 1 168 ? -12.742 -7.301 -19.125 1 95.75 168 GLN B O 1
ATOM 3658 N N . ALA B 1 169 ? -11.43 -5.445 -19.688 1 91 169 ALA B N 1
ATOM 3659 C CA . ALA B 1 169 ? -12.398 -5.031 -20.703 1 91 169 ALA B CA 1
ATOM 3660 C C . ALA B 1 169 ? -12.594 -6.117 -21.75 1 91 169 ALA B C 1
ATOM 3662 O O . ALA B 1 169 ? -11.633 -6.773 -22.156 1 91 169 ALA B O 1
ATOM 3663 N N . ASN B 1 170 ? -13.711 -6.539 -22.109 1 86.94 170 ASN B N 1
ATOM 3664 C CA . ASN B 1 170 ? -14.062 -7.477 -23.172 1 86.94 170 ASN B CA 1
ATOM 3665 C C . ASN B 1 170 ? -14.078 -8.914 -22.672 1 86.94 170 ASN B C 1
ATOM 3667 O O . ASN B 1 170 ? -14.219 -9.852 -23.453 1 86.94 170 ASN B O 1
ATOM 3671 N N . ASP B 1 171 ? -13.742 -9.078 -21.438 1 92.56 171 ASP B N 1
ATOM 3672 C CA . ASP B 1 171 ? -13.898 -10.414 -20.859 1 92.56 171 ASP B CA 1
ATOM 3673 C C . ASP B 1 171 ? -15.32 -10.938 -21.062 1 92.56 171 ASP B C 1
ATOM 3675 O O . ASP B 1 171 ? -16.281 -10.18 -20.938 1 92.56 171 ASP B O 1
ATOM 3679 N N . ALA B 1 172 ? -15.484 -12.156 -21.312 1 88.81 172 ALA B N 1
ATOM 3680 C CA . ALA B 1 172 ? -16.781 -12.781 -21.562 1 88.81 172 ALA B CA 1
ATOM 3681 C C . ALA B 1 172 ? -17.719 -12.602 -20.359 1 88.81 172 ALA B C 1
ATOM 3683 O O . ALA B 1 172 ? -18.938 -12.523 -20.531 1 88.81 172 ALA B O 1
ATOM 3684 N N . LEU B 1 173 ? -17.172 -12.562 -19.25 1 90.69 173 LEU B N 1
ATOM 3685 C CA . LEU B 1 173 ? -17.984 -12.43 -18.031 1 90.69 173 LEU B CA 1
ATOM 3686 C C . LEU B 1 173 ? -18.672 -11.07 -17.984 1 90.69 173 LEU B C 1
ATOM 3688 O O . LEU B 1 173 ? -19.625 -10.891 -17.234 1 90.69 173 LEU B O 1
ATOM 3692 N N . ALA B 1 174 ? -18.156 -10.125 -18.656 1 84.81 174 ALA B N 1
ATOM 3693 C CA . ALA B 1 174 ? -18.75 -8.789 -18.656 1 84.81 174 ALA B CA 1
ATOM 3694 C C . ALA B 1 174 ? -20.125 -8.797 -19.312 1 84.81 174 ALA B C 1
ATOM 3696 O O . ALA B 1 174 ? -21.016 -8.055 -18.891 1 84.81 174 ALA B O 1
ATOM 3697 N N . THR B 1 175 ? -20.328 -9.617 -20.219 1 84.25 175 THR B N 1
ATOM 3698 C CA . THR B 1 175 ? -21.594 -9.68 -20.969 1 84.25 175 THR B CA 1
ATOM 3699 C C . THR B 1 175 ? -22.547 -10.664 -20.312 1 84.25 175 THR B C 1
ATOM 3701 O O . THR B 1 175 ? -23.766 -10.453 -20.328 1 84.25 175 THR B O 1
ATOM 3704 N N . ARG B 1 176 ? -22.047 -11.734 -19.75 1 85 176 ARG B N 1
ATOM 3705 C CA . ARG B 1 176 ? -22.859 -12.758 -19.109 1 85 176 ARG B CA 1
ATOM 3706 C C . ARG B 1 176 ? -22.297 -13.117 -17.734 1 85 176 ARG B C 1
ATOM 3708 O O . ARG B 1 176 ? -21.688 -14.18 -17.562 1 85 176 ARG B O 1
ATOM 3715 N N . PRO B 1 177 ? -22.656 -12.25 -16.797 1 86.06 177 PRO B N 1
ATOM 3716 C CA . PRO B 1 177 ? -22.109 -12.523 -15.461 1 86.06 177 PRO B CA 1
ATOM 3717 C C . PRO B 1 177 ? -22.844 -13.672 -14.75 1 86.06 177 PRO B C 1
ATOM 3719 O O . PRO B 1 177 ? -24.047 -13.594 -14.539 1 86.06 177 PRO B O 1
ATOM 3722 N N . GLU B 1 178 ? -22.172 -14.797 -14.625 1 87.31 178 GLU B N 1
ATOM 3723 C CA . GLU B 1 178 ? -22.672 -15.969 -13.906 1 87.31 178 GLU B CA 1
ATOM 3724 C C . GLU B 1 178 ? -21.672 -16.453 -12.867 1 87.31 178 GLU B C 1
ATOM 3726 O O . GLU B 1 178 ? -20.5 -16.641 -13.172 1 87.31 178 GLU B O 1
ATOM 3731 N N . TRP B 1 179 ? -22.188 -16.672 -11.734 1 88.25 179 TRP B N 1
ATOM 3732 C CA . TRP B 1 179 ? -21.344 -17.109 -10.633 1 88.25 179 TRP B CA 1
ATOM 3733 C C . TRP B 1 179 ? -20.625 -18.406 -11 1 88.25 179 TRP B C 1
ATOM 3735 O O . TRP B 1 179 ? -19.438 -18.562 -10.711 1 88.25 179 TRP B O 1
ATOM 3745 N N . GLU B 1 180 ? -21.328 -19.266 -11.688 1 87.88 180 GLU B N 1
ATOM 3746 C CA . GLU B 1 180 ? -20.766 -20.578 -12.023 1 87.88 180 GLU B CA 1
ATOM 3747 C C . GLU B 1 180 ? -19.547 -20.438 -12.93 1 87.88 180 GLU B C 1
ATOM 3749 O O . GLU B 1 180 ? -18.625 -21.25 -12.852 1 87.88 180 GLU B O 1
ATOM 3754 N N . LYS B 1 181 ? -19.594 -19.453 -13.703 1 89.19 181 LYS B N 1
ATOM 3755 C CA . LYS B 1 181 ? -18.453 -19.203 -14.57 1 89.19 181 LYS B CA 1
ATOM 3756 C C . LYS B 1 181 ? -17.312 -18.531 -13.805 1 89.19 181 LYS B C 1
ATOM 3758 O O . LYS B 1 181 ? -16.141 -18.781 -14.086 1 89.19 181 LYS B O 1
ATOM 3763 N N . MET B 1 182 ? -17.641 -17.766 -12.828 1 92.44 182 MET B N 1
ATOM 3764 C CA . MET B 1 182 ? -16.656 -17.016 -12.055 1 92.44 182 MET B CA 1
ATOM 3765 C C . MET B 1 182 ? -15.883 -17.922 -11.109 1 92.44 182 MET B C 1
ATOM 3767 O O . MET B 1 182 ? -14.695 -17.703 -10.852 1 92.44 182 MET B O 1
ATOM 3771 N N . ARG B 1 183 ? -16.516 -18.922 -10.664 1 90.38 183 ARG B N 1
ATOM 3772 C CA . ARG B 1 183 ? -15.953 -19.781 -9.633 1 90.38 183 ARG B CA 1
ATOM 3773 C C . ARG B 1 183 ? -14.711 -20.5 -10.141 1 90.38 183 ARG B C 1
ATOM 3775 O O . ARG B 1 183 ? -13.859 -20.922 -9.352 1 90.38 183 ARG B O 1
ATOM 3782 N N . HIS B 1 184 ? -14.539 -20.641 -11.438 1 89.75 184 HIS B N 1
ATOM 3783 C CA . HIS B 1 184 ? -13.43 -21.391 -12.016 1 89.75 184 HIS B CA 1
ATOM 3784 C C . HIS B 1 184 ? -12.328 -20.453 -12.5 1 89.75 184 HIS B C 1
ATOM 3786 O O . HIS B 1 184 ? -11.297 -20.906 -12.992 1 89.75 184 HIS B O 1
ATOM 3792 N N . ARG B 1 185 ? -12.516 -19.234 -12.227 1 93.38 185 ARG B N 1
ATOM 3793 C CA . ARG B 1 185 ? -11.539 -18.25 -12.688 1 93.38 185 ARG B CA 1
ATOM 3794 C C . ARG B 1 185 ? -10.414 -18.094 -11.672 1 93.38 185 ARG B C 1
ATOM 3796 O O . ARG B 1 185 ? -10.547 -18.516 -10.523 1 93.38 185 ARG B O 1
ATOM 3803 N N . ASP B 1 186 ? -9.266 -17.547 -12.164 1 94.06 186 ASP B N 1
ATOM 3804 C CA . ASP B 1 186 ? -8.195 -17.094 -11.289 1 94.06 186 ASP B CA 1
ATOM 3805 C C . ASP B 1 186 ? -8.578 -15.805 -10.57 1 94.06 186 ASP B C 1
ATOM 3807 O O . ASP B 1 186 ? -9.141 -14.898 -11.18 1 94.06 186 ASP B O 1
ATOM 3811 N N . TRP B 1 187 ? -8.273 -15.812 -9.273 1 96.5 187 TRP B N 1
ATOM 3812 C CA . TRP B 1 187 ? -8.656 -14.641 -8.492 1 96.5 187 TRP B CA 1
ATOM 3813 C C . TRP B 1 187 ? -7.43 -13.844 -8.07 1 96.5 187 TRP B C 1
ATOM 3815 O O . TRP B 1 187 ? -6.426 -14.414 -7.641 1 96.5 187 TRP B O 1
ATOM 3825 N N . ILE B 1 188 ? -7.504 -12.594 -8.289 1 96.56 188 ILE B N 1
ATOM 3826 C CA . ILE B 1 188 ? -6.562 -11.609 -7.773 1 96.56 188 ILE B CA 1
ATOM 3827 C C . ILE B 1 188 ? -7.172 -10.891 -6.57 1 96.56 188 ILE B C 1
ATOM 3829 O O . ILE B 1 188 ? -8.102 -10.094 -6.723 1 96.56 188 ILE B O 1
ATOM 3833 N N . LEU B 1 189 ? -6.605 -11.164 -5.406 1 95.62 189 LEU B N 1
ATOM 3834 C CA . LEU B 1 189 ? -7.191 -10.633 -4.18 1 95.62 189 LEU B CA 1
ATOM 3835 C C . LEU B 1 189 ? -6.168 -9.812 -3.398 1 95.62 189 LEU B C 1
ATOM 3837 O O . LEU B 1 189 ? -4.965 -9.922 -3.639 1 95.62 189 LEU B O 1
ATOM 3841 N N . PHE B 1 190 ? -6.691 -8.961 -2.574 1 91.5 190 PHE B N 1
ATOM 3842 C CA . PHE B 1 190 ? -5.816 -8.242 -1.65 1 91.5 190 PHE B CA 1
ATOM 3843 C C . PHE B 1 190 ? -5.344 -9.164 -0.531 1 91.5 190 PHE B C 1
ATOM 3845 O O . PHE B 1 190 ? -5.938 -10.219 -0.296 1 91.5 190 PHE B O 1
ATOM 3852 N N . GLN B 1 191 ? -4.336 -8.703 0.071 1 85.12 191 GLN B N 1
ATOM 3853 C CA . GLN B 1 191 ? -3.76 -9.492 1.158 1 85.12 191 GLN B CA 1
ATOM 3854 C C . GLN B 1 191 ? -4.688 -9.516 2.371 1 85.12 191 GLN B C 1
ATOM 3856 O O . GLN B 1 191 ? -5.477 -8.586 2.574 1 85.12 191 GLN B O 1
ATOM 3861 N N . PRO B 1 192 ? -4.543 -10.586 3.1 1 77.25 192 PRO B N 1
ATOM 3862 C CA . PRO B 1 192 ? -5.289 -10.609 4.359 1 77.25 192 PRO B CA 1
ATOM 3863 C C . PRO B 1 192 ? -5 -9.406 5.242 1 77.25 192 PRO B C 1
ATOM 3865 O O . PRO B 1 192 ? -3.859 -8.938 5.309 1 77.25 192 PRO B O 1
ATOM 3868 N N . GLY B 1 193 ? -6.055 -8.938 5.918 1 70.38 193 GLY B N 1
ATOM 3869 C CA . GLY B 1 193 ? -5.922 -7.738 6.734 1 70.38 193 GLY B CA 1
ATOM 3870 C C . GLY B 1 193 ? -6.441 -6.488 6.051 1 70.38 193 GLY B C 1
ATOM 3871 O O . GLY B 1 193 ? -6.734 -5.492 6.711 1 70.38 193 GLY B O 1
ATOM 3872 N N . SER B 1 194 ? -6.473 -6.609 4.785 1 79 194 SER B N 1
ATOM 3873 C CA . SER B 1 194 ? -7.055 -5.508 4.027 1 79 194 SER B CA 1
ATOM 3874 C C . SER B 1 194 ? -8.57 -5.457 4.199 1 79 194 SER B C 1
ATOM 3876 O O . SER B 1 194 ? -9.219 -6.496 4.324 1 79 194 SER B O 1
ATOM 3878 N N . ALA B 1 195 ? -9.125 -4.227 4.184 1 83 195 ALA B N 1
ATOM 3879 C CA . ALA B 1 195 ? -10.57 -4.055 4.27 1 83 195 ALA B CA 1
ATOM 3880 C C . ALA B 1 195 ? -11.266 -4.703 3.076 1 83 195 ALA B C 1
ATOM 3882 O O . ALA B 1 195 ? -12.32 -5.332 3.23 1 83 195 ALA B O 1
ATOM 3883 N N . ILE B 1 196 ? -10.656 -4.598 1.924 1 90.31 196 ILE B N 1
ATOM 3884 C CA . ILE B 1 196 ? -11.281 -5.148 0.727 1 90.31 196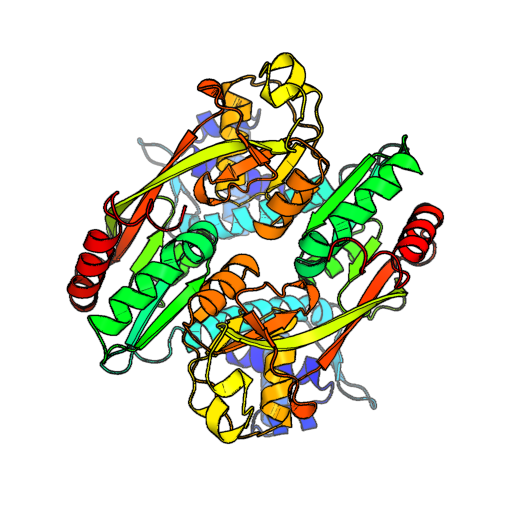 ILE B CA 1
ATOM 3885 C C . ILE B 1 196 ? -11.203 -6.676 0.759 1 90.31 196 ILE B C 1
ATOM 3887 O O . ILE B 1 196 ? -12.125 -7.359 0.312 1 90.31 196 ILE B O 1
ATOM 3891 N N . ARG B 1 197 ? -10.086 -7.172 1.245 1 89.06 197 ARG B N 1
ATOM 3892 C CA . ARG B 1 197 ? -9.984 -8.617 1.397 1 89.06 197 ARG B CA 1
ATOM 3893 C C . ARG B 1 197 ? -11.078 -9.148 2.32 1 89.06 197 ARG B C 1
ATOM 3895 O O . ARG B 1 197 ? -11.703 -10.172 2.027 1 89.06 197 ARG B O 1
ATOM 3902 N N . LYS B 1 198 ? -11.32 -8.477 3.424 1 85.19 198 LYS B N 1
ATOM 3903 C CA . LYS B 1 198 ? -12.367 -8.867 4.355 1 85.19 198 LYS B CA 1
ATOM 3904 C C . LYS B 1 198 ? -13.727 -8.906 3.664 1 85.19 198 LYS B C 1
ATOM 3906 O O . LYS B 1 198 ? -14.5 -9.852 3.848 1 85.19 198 LYS B O 1
ATOM 3911 N N . ILE B 1 199 ? -13.961 -7.977 2.912 1 92 199 ILE B N 1
ATOM 3912 C CA . ILE B 1 199 ? -15.234 -7.871 2.209 1 92 199 ILE B CA 1
ATOM 3913 C C . ILE B 1 199 ? -15.344 -8.984 1.173 1 92 199 ILE B C 1
ATOM 3915 O O . ILE B 1 199 ? -16.391 -9.633 1.055 1 92 199 ILE B O 1
ATOM 3919 N N . SER B 1 200 ? -14.281 -9.203 0.409 1 95.06 200 SER B N 1
ATOM 3920 C CA . SER B 1 200 ? -14.305 -10.258 -0.597 1 95.06 200 SER B CA 1
ATOM 3921 C C . SER B 1 200 ? -14.562 -11.625 0.038 1 95.06 200 SER B C 1
ATOM 3923 O O . SER B 1 200 ? -15.352 -12.422 -0.482 1 95.06 200 SER B O 1
ATOM 3925 N N . ASP B 1 201 ? -13.898 -11.82 1.138 1 91.81 201 ASP B N 1
ATOM 3926 C CA . ASP B 1 201 ? -14.102 -13.086 1.838 1 91.81 201 ASP B CA 1
ATOM 3927 C C . ASP B 1 201 ? -15.555 -13.242 2.289 1 91.81 201 ASP B C 1
ATOM 3929 O O . ASP B 1 201 ? -16.125 -14.328 2.188 1 91.81 201 ASP B O 1
ATOM 3933 N N . ALA B 1 202 ? -16.094 -12.211 2.793 1 91.88 202 ALA B N 1
ATOM 3934 C CA . ALA B 1 202 ? -17.5 -12.227 3.219 1 91.88 202 ALA B CA 1
ATOM 3935 C C . ALA B 1 202 ? -18.422 -12.5 2.039 1 91.88 202 ALA B C 1
ATOM 3937 O O . ALA B 1 202 ? -19.422 -13.219 2.176 1 91.88 202 ALA B O 1
ATOM 3938 N N . ILE B 1 203 ? -18.109 -11.969 0.93 1 93.62 203 ILE B N 1
ATOM 3939 C CA . ILE B 1 203 ? -18.906 -12.18 -0.273 1 93.62 203 ILE B CA 1
ATOM 3940 C C . ILE B 1 203 ? -18.859 -13.656 -0.674 1 93.62 203 ILE B C 1
ATOM 3942 O O . ILE B 1 203 ? -19.891 -14.273 -0.931 1 93.62 203 ILE B O 1
ATOM 3946 N N . PHE B 1 204 ? -17.656 -14.195 -0.692 1 93.81 204 PHE B N 1
ATOM 3947 C CA . PHE B 1 204 ? -17.5 -15.602 -1.054 1 93.81 204 PHE B CA 1
ATOM 3948 C C . PHE B 1 204 ? -18.312 -16.5 -0.127 1 93.81 204 PHE B C 1
ATOM 3950 O O . PHE B 1 204 ? -19.047 -17.375 -0.587 1 93.81 204 PHE B O 1
ATOM 3957 N N . SER B 1 205 ? -18.188 -16.203 1.133 1 92.31 205 SER B N 1
ATOM 3958 C CA . SER B 1 205 ? -18.891 -17 2.125 1 92.31 205 SER B CA 1
ATOM 3959 C C . SER B 1 205 ? -20.406 -16.859 1.989 1 92.31 205 SER B C 1
ATOM 3961 O O . SER B 1 205 ? -21.156 -17.797 2.277 1 92.31 205 SER B O 1
ATOM 3963 N N . GLY B 1 206 ? -20.891 -15.734 1.619 1 91.06 206 GLY B N 1
ATOM 3964 C CA . GLY B 1 206 ? -22.312 -15.469 1.453 1 91.06 206 GLY B CA 1
ATOM 3965 C C . GLY B 1 206 ? -22.906 -16.141 0.227 1 91.06 206 GLY B C 1
ATOM 3966 O O . GLY B 1 206 ? -24.062 -16.547 0.242 1 91.06 206 GLY B O 1
ATOM 3967 N N . VAL B 1 207 ? -22.188 -16.234 -0.81 1 90.12 207 VAL B N 1
ATOM 3968 C CA . VAL B 1 207 ? -22.688 -16.797 -2.059 1 90.12 207 VAL B CA 1
ATOM 3969 C C . VAL B 1 207 ? -22.578 -18.328 -2.023 1 90.12 207 VAL B C 1
ATOM 3971 O O . VAL B 1 207 ? -23.484 -19.016 -2.482 1 90.12 207 VAL B O 1
ATOM 3974 N N . ASP B 1 208 ? -21.469 -18.812 -1.561 1 89.5 208 ASP B N 1
ATOM 3975 C CA . ASP B 1 208 ? -21.219 -20.25 -1.464 1 89.5 208 ASP B CA 1
ATOM 3976 C C . ASP B 1 208 ? -20.219 -20.547 -0.344 1 89.5 208 ASP B C 1
ATOM 3978 O O . ASP B 1 208 ? -19.016 -20.359 -0.509 1 89.5 208 ASP B O 1
ATOM 3982 N N . ARG B 1 209 ? -20.625 -21.156 0.646 1 86.12 209 ARG B N 1
ATOM 3983 C CA . ARG B 1 209 ? -19.828 -21.406 1.84 1 86.12 209 ARG B CA 1
ATOM 3984 C C . ARG B 1 209 ? -18.719 -22.422 1.551 1 86.12 209 ARG B C 1
ATOM 3986 O O . ARG B 1 209 ? -17.703 -22.469 2.266 1 86.12 209 ARG B O 1
ATOM 3993 N N . LYS B 1 210 ? -18.875 -23.156 0.535 1 88.31 210 LYS B N 1
ATOM 3994 C CA . LYS B 1 210 ? -17.891 -24.203 0.225 1 88.31 210 LYS B CA 1
ATOM 3995 C C . LYS B 1 210 ? -16.891 -23.719 -0.811 1 88.31 210 LYS B C 1
ATOM 3997 O O . LYS B 1 210 ? -15.922 -24.422 -1.121 1 88.31 210 LYS B O 1
ATOM 4002 N N . PHE B 1 211 ? -17.109 -22.547 -1.271 1 90.69 211 PHE B N 1
ATOM 4003 C CA . PHE B 1 211 ? -16.234 -22.047 -2.33 1 90.69 211 PHE B CA 1
ATOM 4004 C C . PHE B 1 211 ? -14.891 -21.609 -1.769 1 90.69 211 PHE B C 1
ATOM 4006 O O . PHE B 1 211 ? -14.836 -20.891 -0.771 1 90.69 211 PHE B O 1
ATOM 4013 N N . THR B 1 212 ? -13.867 -22.094 -2.479 1 88.75 212 THR B N 1
ATOM 4014 C CA . THR B 1 212 ? -12.508 -21.609 -2.248 1 88.75 212 THR B CA 1
ATOM 4015 C C . THR B 1 212 ? -11.93 -21 -3.523 1 88.75 212 THR B C 1
ATOM 4017 O O . THR B 1 212 ? -11.703 -21.719 -4.504 1 88.75 212 THR B O 1
ATOM 4020 N N . PRO B 1 213 ? -11.625 -19.766 -3.449 1 91.88 213 PRO B N 1
ATOM 4021 C CA . PRO B 1 213 ? -11.094 -19.141 -4.672 1 91.88 213 PRO B CA 1
ATOM 4022 C C . PRO B 1 213 ? -9.695 -19.641 -5.02 1 91.88 213 PRO B C 1
ATOM 4024 O O . PRO B 1 213 ? -8.875 -19.875 -4.125 1 91.88 213 PRO B O 1
ATOM 4027 N N . ARG B 1 214 ? -9.477 -19.844 -6.262 1 90.12 214 ARG B N 1
ATOM 4028 C CA . ARG B 1 214 ? -8.117 -20.047 -6.746 1 90.12 214 ARG B CA 1
ATOM 4029 C C . ARG B 1 214 ? -7.352 -18.734 -6.816 1 90.12 214 ARG B C 1
ATOM 4031 O O . ARG B 1 214 ? -7.402 -18.031 -7.828 1 90.12 214 ARG B O 1
ATOM 4038 N N . ILE B 1 215 ? -6.594 -18.469 -5.793 1 91.12 215 ILE B N 1
ATOM 4039 C CA . ILE B 1 215 ? -5.898 -17.188 -5.684 1 91.12 215 ILE B CA 1
ATOM 4040 C C . ILE B 1 215 ? -4.547 -17.281 -6.391 1 91.12 215 ILE B C 1
ATOM 4042 O O . ILE B 1 215 ? -3.662 -18.016 -5.961 1 91.12 215 ILE B O 1
ATOM 4046 N N . VAL B 1 216 ? -4.391 -16.422 -7.398 1 91.06 216 VAL B N 1
ATOM 4047 C CA . VAL B 1 216 ? -3.148 -16.469 -8.164 1 91.06 216 VAL B CA 1
ATOM 4048 C C . VAL B 1 216 ? -2.26 -15.289 -7.793 1 91.06 216 VAL B C 1
ATOM 4050 O O . VAL B 1 216 ? -1.05 -15.312 -8.031 1 91.06 216 VAL B O 1
ATOM 4053 N N . MET B 1 217 ? -2.898 -14.281 -7.273 1 93 217 MET B N 1
ATOM 4054 C CA . MET B 1 217 ? -2.158 -13.109 -6.809 1 93 217 MET B CA 1
ATOM 4055 C C . MET B 1 217 ? -2.766 -12.555 -5.523 1 93 217 MET B C 1
ATOM 4057 O O . MET B 1 217 ? -3.988 -12.438 -5.41 1 93 217 MET B O 1
ATOM 4061 N N . GLU B 1 218 ? -1.908 -12.258 -4.629 1 92.12 218 GLU B N 1
ATOM 4062 C CA . GLU B 1 218 ? -2.264 -11.508 -3.428 1 92.12 218 GLU B CA 1
ATOM 4063 C C . GLU B 1 218 ? -1.482 -10.195 -3.34 1 92.12 218 GLU B C 1
ATOM 4065 O O . GLU B 1 218 ? -0.265 -10.211 -3.146 1 92.12 218 GLU B O 1
ATOM 4070 N N . LEU B 1 219 ? -2.23 -9.195 -3.445 1 91.12 219 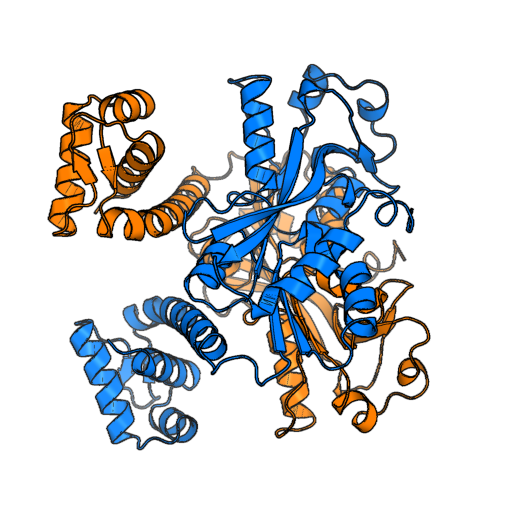LEU B N 1
ATOM 4071 C CA . LEU B 1 219 ? -1.594 -7.895 -3.602 1 91.12 219 LEU B CA 1
ATOM 4072 C C . LEU B 1 219 ? -1.963 -6.969 -2.449 1 91.12 219 LEU B C 1
ATOM 4074 O O . LEU B 1 219 ? -2.986 -7.164 -1.791 1 91.12 219 LEU B O 1
ATOM 4078 N N . SER B 1 220 ? -1.115 -5.996 -2.248 1 86 220 SER B N 1
ATOM 4079 C CA . SER B 1 220 ? -1.343 -5.066 -1.146 1 86 220 SER B CA 1
ATOM 4080 C C . SER B 1 220 ? -1.727 -3.684 -1.661 1 86 220 SER B C 1
ATOM 4082 O O . SER B 1 220 ? -2.248 -2.857 -0.909 1 86 220 SER B O 1
ATOM 4084 N N . SER B 1 221 ? -1.48 -3.455 -2.869 1 89 221 SER B N 1
ATOM 4085 C CA . SER B 1 221 ? -1.698 -2.113 -3.4 1 89 221 SER B CA 1
ATOM 4086 C C . SER B 1 221 ? -2.84 -2.1 -4.41 1 89 221 SER B C 1
ATOM 4088 O O . SER B 1 221 ? -3.02 -3.055 -5.168 1 89 221 SER B O 1
ATOM 4090 N N . VAL B 1 222 ? -3.527 -1.025 -4.41 1 88.88 222 VAL B N 1
ATOM 4091 C CA . VAL B 1 222 ? -4.613 -0.83 -5.367 1 88.88 222 VAL B CA 1
ATOM 4092 C C . VAL B 1 222 ? -4.047 -0.747 -6.781 1 88.88 222 VAL B C 1
ATOM 4094 O O . VAL B 1 222 ? -4.602 -1.329 -7.715 1 88.88 222 VAL B O 1
ATOM 4097 N N . ALA B 1 223 ? -2.945 -0.089 -6.93 1 88.19 223 ALA B N 1
ATOM 4098 C CA . ALA B 1 223 ? -2.33 0.036 -8.25 1 88.19 223 ALA B CA 1
ATOM 4099 C C . ALA B 1 223 ? -1.976 -1.334 -8.82 1 88.19 223 ALA B C 1
ATOM 4101 O O . ALA B 1 223 ? -2.262 -1.621 -9.984 1 88.19 223 ALA B O 1
ATOM 4102 N N . GLY B 1 224 ? -1.352 -2.104 -8 1 91.5 224 GLY B N 1
ATOM 4103 C CA . GLY B 1 224 ? -1.033 -3.453 -8.445 1 91.5 224 GLY B CA 1
ATOM 4104 C C . GLY B 1 224 ? -2.258 -4.254 -8.844 1 91.5 224 GLY B C 1
ATOM 4105 O O . GLY B 1 224 ? -2.266 -4.895 -9.898 1 91.5 224 GLY B O 1
ATOM 4106 N N . ALA B 1 225 ? -3.258 -4.191 -8.055 1 94 225 ALA B N 1
ATOM 4107 C CA . ALA B 1 225 ? -4.484 -4.934 -8.336 1 94 225 ALA B CA 1
ATOM 4108 C C . ALA B 1 225 ? -5.117 -4.469 -9.641 1 94 225 ALA B C 1
ATOM 4110 O O . ALA B 1 225 ? -5.441 -5.289 -10.508 1 94 225 ALA B O 1
ATOM 4111 N N . VAL B 1 226 ? -5.219 -3.246 -9.828 1 93.38 226 VAL B N 1
ATOM 4112 C CA . VAL B 1 226 ? -5.887 -2.676 -10.992 1 93.38 226 VAL B CA 1
ATOM 4113 C C . VAL B 1 226 ? -5.105 -3.027 -12.258 1 93.38 226 VAL B C 1
ATOM 4115 O O . VAL B 1 226 ? -5.684 -3.488 -13.25 1 93.38 226 VAL B O 1
ATOM 4118 N N . HIS B 1 227 ? -3.832 -2.881 -12.227 1 93.06 227 HIS B N 1
ATOM 4119 C CA . HIS B 1 227 ? -3.023 -3.133 -13.414 1 93.06 227 HIS B CA 1
ATOM 4120 C C . HIS B 1 227 ? -3.037 -4.609 -13.789 1 93.06 227 HIS B C 1
ATOM 4122 O O . HIS B 1 227 ? -3.08 -4.957 -14.969 1 93.06 227 HIS B O 1
ATOM 4128 N N . CYS B 1 228 ? -2.994 -5.426 -12.812 1 94.69 228 CYS B N 1
ATOM 4129 C CA . CYS B 1 228 ? -3.031 -6.859 -13.078 1 94.69 228 CYS B CA 1
ATOM 4130 C C . CYS B 1 228 ? -4.391 -7.277 -13.633 1 94.69 228 CYS B C 1
ATOM 4132 O O . CYS B 1 228 ? -4.469 -8.109 -14.539 1 94.69 228 CYS B O 1
ATOM 4134 N N . LEU B 1 229 ? -5.41 -6.707 -13.109 1 96.31 229 LEU B N 1
ATOM 4135 C CA . LEU B 1 229 ? -6.754 -6.996 -13.602 1 96.31 229 LEU B CA 1
ATOM 4136 C C . LEU B 1 229 ? -6.938 -6.477 -15.023 1 96.31 229 LEU B C 1
ATOM 4138 O O . LEU B 1 229 ? -7.52 -7.16 -15.867 1 96.31 229 LEU B O 1
ATOM 4142 N N . GLU B 1 230 ? -6.406 -5.281 -15.281 1 95 230 GLU B N 1
ATOM 4143 C CA . GLU B 1 230 ? -6.48 -4.711 -16.625 1 95 230 GLU B CA 1
ATOM 4144 C C . GLU B 1 230 ? -5.75 -5.586 -17.641 1 95 230 GLU B C 1
ATOM 4146 O O . GLU B 1 230 ? -6.121 -5.625 -18.812 1 95 230 GLU B O 1
ATOM 4151 N N . ALA B 1 231 ? -4.781 -6.25 -17.156 1 92.75 231 ALA B N 1
ATOM 4152 C CA . ALA B 1 231 ? -3.98 -7.109 -18.031 1 92.75 231 ALA B CA 1
ATOM 4153 C C . ALA B 1 231 ? -4.688 -8.438 -18.297 1 92.75 231 ALA B C 1
ATOM 4155 O O . ALA B 1 231 ? -4.195 -9.266 -19.047 1 92.75 231 ALA B O 1
ATOM 4156 N N . GLY B 1 232 ? -5.793 -8.633 -17.625 1 93.81 232 GLY B N 1
ATOM 4157 C CA . GLY B 1 232 ? -6.59 -9.828 -17.875 1 93.81 232 GLY B CA 1
ATOM 4158 C C . GLY B 1 232 ? -6.07 -11.055 -17.156 1 93.81 232 GLY B C 1
ATOM 4159 O O . GLY B 1 232 ? -6.258 -12.18 -17.609 1 93.81 232 GLY B O 1
ATOM 4160 N N . LEU B 1 233 ? -5.469 -10.859 -16.016 1 94.12 233 LEU B N 1
ATOM 4161 C CA . LEU B 1 233 ? -4.805 -11.969 -15.336 1 94.12 233 LEU B CA 1
ATOM 4162 C C . LEU B 1 233 ? -5.773 -12.711 -14.414 1 94.12 233 LEU B C 1
ATOM 4164 O O . LEU B 1 233 ? -5.434 -13.75 -13.859 1 94.12 233 LEU B O 1
ATOM 4168 N N . GLY B 1 234 ? -6.938 -12.164 -14.258 1 95.69 234 GLY B N 1
ATOM 4169 C CA . GLY B 1 234 ? -7.941 -12.789 -13.406 1 95.69 234 GLY B CA 1
ATOM 4170 C C . GLY B 1 234 ? -9.117 -11.883 -13.109 1 95.69 234 GLY B C 1
ATOM 4171 O O . GLY B 1 234 ? -9.344 -10.891 -13.812 1 95.69 234 GLY B O 1
ATOM 4172 N N . ILE B 1 235 ? -9.914 -12.336 -12.141 1 97 235 ILE B N 1
ATOM 4173 C CA . ILE B 1 235 ? -11.031 -11.57 -11.594 1 97 235 ILE B CA 1
ATOM 4174 C C . ILE B 1 235 ? -10.719 -11.156 -10.156 1 97 235 ILE B C 1
ATOM 4176 O O . ILE B 1 235 ? -10.008 -11.867 -9.438 1 97 235 ILE B O 1
ATOM 4180 N N . GLY B 1 236 ? -11.125 -10.008 -9.766 1 97.44 236 GLY B N 1
ATOM 4181 C CA . GLY B 1 236 ? -10.891 -9.531 -8.414 1 97.44 236 GLY B CA 1
ATOM 4182 C C . GLY B 1 236 ? -11.875 -8.461 -7.98 1 97.44 236 GLY B C 1
ATOM 4183 O O . GLY B 1 236 ? -12.703 -8.016 -8.773 1 97.44 236 GLY B O 1
ATOM 4184 N N . PHE B 1 237 ? -11.836 -8.117 -6.711 1 97.44 237 PHE B N 1
ATOM 4185 C CA . PHE B 1 237 ? -12.695 -7.086 -6.148 1 97.44 237 PHE B CA 1
ATOM 4186 C C . PHE B 1 237 ? -11.922 -5.785 -5.953 1 97.44 237 PHE B C 1
ATOM 4188 O O . PHE B 1 237 ? -10.812 -5.789 -5.43 1 97.44 237 PHE B O 1
ATOM 4195 N N . ILE B 1 238 ? -12.531 -4.715 -6.371 1 96.44 238 ILE B N 1
ATOM 4196 C CA . ILE B 1 238 ? -11.938 -3.406 -6.113 1 96.44 238 ILE B CA 1
ATOM 4197 C C . ILE B 1 238 ? -13.039 -2.416 -5.727 1 96.44 238 ILE B C 1
ATOM 4199 O O . ILE B 1 238 ? -14.227 -2.734 -5.801 1 96.44 238 ILE B O 1
ATOM 4203 N N . SER B 1 239 ? -12.609 -1.269 -5.223 1 94.88 239 SER B N 1
ATOM 4204 C CA . SER B 1 239 ? -13.508 -0.139 -5.016 1 94.88 239 SER B CA 1
ATOM 4205 C C . SER B 1 239 ? -14.008 0.419 -6.344 1 94.88 239 SER B C 1
ATOM 4207 O O . SER B 1 239 ? -13.242 0.54 -7.301 1 94.88 239 SER B O 1
ATOM 4209 N N . ALA B 1 240 ? -15.281 0.825 -6.383 1 94.75 240 ALA B N 1
ATOM 4210 C CA . ALA B 1 240 ? -15.82 1.479 -7.57 1 94.75 240 ALA B CA 1
ATOM 4211 C C . ALA B 1 240 ? -15.039 2.748 -7.902 1 94.75 240 ALA B C 1
ATOM 4213 O O . ALA B 1 240 ? -14.922 3.123 -9.07 1 94.75 240 ALA B O 1
ATOM 4214 N N . LEU B 1 241 ? -14.445 3.318 -6.93 1 90.88 241 LEU B N 1
ATOM 4215 C CA . LEU B 1 241 ? -13.672 4.543 -7.105 1 90.88 241 LEU B CA 1
ATOM 4216 C C . LEU B 1 241 ? -12.391 4.266 -7.883 1 90.88 241 LEU B C 1
ATOM 4218 O O . LEU B 1 241 ? -11.766 5.191 -8.406 1 90.88 241 LEU B O 1
ATOM 4222 N N . SER B 1 242 ? -12.016 3.014 -7.973 1 92.38 242 SER B N 1
ATOM 4223 C CA . SER B 1 242 ? -10.766 2.652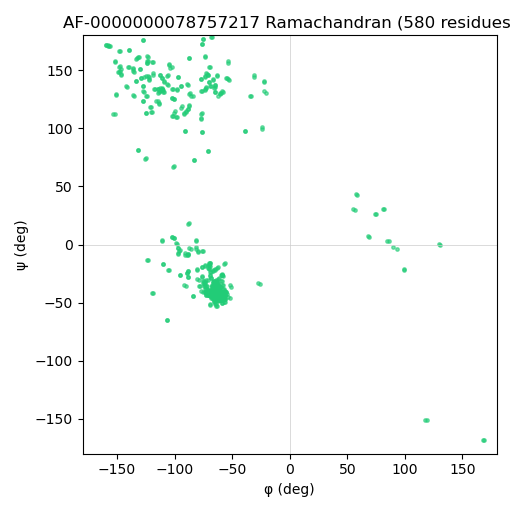 -8.617 1 92.38 242 SER B CA 1
ATOM 4224 C C . SER B 1 242 ? -11 2.113 -10.023 1 92.38 242 SER B C 1
ATOM 4226 O O . SER B 1 242 ? -10.07 1.649 -10.688 1 92.38 242 SER B O 1
ATOM 4228 N N . LEU B 1 243 ? -12.211 2.18 -10.469 1 93.62 243 LEU B N 1
ATOM 4229 C CA . LEU B 1 243 ? -12.531 1.666 -11.797 1 93.62 243 LEU B CA 1
ATOM 4230 C C . LEU B 1 243 ? -11.812 2.469 -12.883 1 93.62 243 LEU B C 1
ATOM 4232 O O . LEU B 1 243 ? -11.727 3.695 -12.789 1 93.62 243 LEU B O 1
ATOM 4236 N N . LYS B 1 244 ? -11.297 1.787 -13.812 1 91.31 244 LYS B N 1
ATOM 4237 C CA . LYS B 1 244 ? -10.641 2.34 -14.992 1 91.31 244 LYS B CA 1
ATOM 4238 C C . LYS B 1 244 ? -11.289 1.826 -16.281 1 91.31 244 LYS B C 1
ATOM 4240 O O . LYS B 1 244 ? -11.977 0.802 -16.266 1 91.31 244 LYS B O 1
ATOM 4245 N N . PRO B 1 245 ? -11.031 2.543 -17.391 1 90.81 245 PRO B N 1
ATOM 4246 C CA . PRO B 1 245 ? -11.641 2.133 -18.656 1 90.81 245 PRO B CA 1
ATOM 4247 C C . PRO B 1 245 ? -11.258 0.713 -19.062 1 90.81 245 PRO B C 1
ATOM 4249 O O . PRO B 1 245 ? -12.031 0.036 -19.75 1 90.81 245 PRO B O 1
ATOM 4252 N N . GLY B 1 246 ? -10.156 0.268 -18.625 1 93.81 246 GLY B N 1
ATOM 4253 C CA . GLY B 1 246 ? -9.719 -1.068 -19 1 93.81 246 GLY B CA 1
ATOM 4254 C C . GLY B 1 246 ? -10.359 -2.16 -18.156 1 93.81 246 GLY B C 1
ATOM 4255 O O . GLY B 1 246 ? -10.086 -3.346 -18.359 1 93.81 246 GLY B O 1
ATOM 4256 N N . LEU B 1 247 ? -11.25 -1.745 -17.281 1 96.12 247 LEU B N 1
ATOM 4257 C CA . LEU B 1 247 ? -11.922 -2.693 -16.406 1 96.12 247 LEU B CA 1
ATOM 4258 C C . LEU B 1 247 ? -13.438 -2.619 -16.578 1 96.12 247 LEU B C 1
ATOM 4260 O O . LEU B 1 247 ? -13.984 -1.537 -16.797 1 96.12 247 LEU B O 1
ATOM 4264 N N . THR B 1 248 ? -14.086 -3.732 -16.516 1 95.94 248 THR B N 1
ATOM 4265 C CA . THR B 1 248 ? -15.547 -3.811 -16.547 1 95.94 248 THR B CA 1
ATOM 4266 C C . THR B 1 248 ? -16.078 -4.375 -15.227 1 95.94 248 THR B C 1
ATOM 4268 O O . THR B 1 248 ? -15.719 -5.488 -14.836 1 95.94 248 THR B O 1
ATOM 4271 N N . PRO B 1 249 ? -16.938 -3.645 -14.586 1 95.56 249 PRO B N 1
ATOM 4272 C CA . PRO B 1 249 ? -17.516 -4.152 -13.352 1 95.56 249 PRO B CA 1
ATOM 4273 C C . PRO B 1 249 ? -18.609 -5.191 -13.594 1 95.56 249 PRO B C 1
ATOM 4275 O O . PRO B 1 249 ? -19.375 -5.078 -14.57 1 95.56 249 PRO B O 1
ATOM 4278 N N . ILE B 1 250 ? -18.656 -6.18 -12.773 1 94.06 250 ILE B N 1
ATOM 4279 C CA . ILE B 1 250 ? -19.734 -7.152 -12.742 1 94.06 250 ILE B CA 1
ATOM 4280 C C . ILE B 1 250 ? -20.734 -6.785 -11.648 1 94.06 250 ILE B C 1
ATOM 4282 O O . ILE B 1 250 ? -20.438 -6.914 -10.461 1 94.06 250 ILE B O 1
ATOM 4286 N N . ARG B 1 251 ? -21.875 -6.355 -12.102 1 89.94 251 ARG B N 1
ATOM 4287 C CA . ARG B 1 251 ? -22.828 -5.832 -11.141 1 89.94 251 ARG B CA 1
ATOM 4288 C C . ARG B 1 251 ? -23.906 -6.871 -10.82 1 89.94 251 ARG B C 1
ATOM 4290 O O . ARG B 1 251 ? -25.078 -6.695 -11.172 1 89.94 251 ARG B O 1
ATOM 4297 N N . VAL B 1 252 ? -23.594 -7.914 -10.195 1 90.25 252 VAL B N 1
ATOM 4298 C CA . VAL B 1 252 ? -24.469 -8.906 -9.602 1 90.25 252 VAL B CA 1
ATOM 4299 C C . VAL B 1 252 ? -24.688 -8.586 -8.117 1 90.25 252 VAL B C 1
ATOM 4301 O O . VAL B 1 252 ? -23.734 -8.547 -7.344 1 90.25 252 VAL B O 1
ATOM 4304 N N . PRO B 1 253 ? -25.859 -8.336 -7.789 1 90.38 253 PRO B N 1
ATOM 4305 C CA . PRO B 1 253 ? -26.141 -7.832 -6.441 1 90.38 253 PRO B CA 1
ATOM 4306 C C . PRO B 1 253 ? -25.5 -8.688 -5.352 1 90.38 253 PRO B C 1
ATOM 4308 O O . PRO B 1 253 ? -24.969 -8.156 -4.375 1 90.38 253 PRO B O 1
ATOM 4311 N N . ALA B 1 254 ? -25.453 -9.969 -5.539 1 92.19 254 ALA B N 1
ATOM 4312 C CA . ALA B 1 254 ? -24.922 -10.867 -4.523 1 92.19 254 ALA B CA 1
ATOM 4313 C C . ALA B 1 254 ? -23.406 -10.688 -4.367 1 92.19 254 ALA B C 1
ATOM 4315 O O . ALA B 1 254 ? -22.828 -11.094 -3.359 1 92.19 254 ALA B O 1
ATOM 4316 N N . LEU B 1 255 ? -22.812 -10.047 -5.348 1 94.38 255 LEU B N 1
ATOM 4317 C CA . LEU B 1 255 ? -21.359 -9.938 -5.352 1 94.38 255 LEU B CA 1
ATOM 4318 C C . LEU B 1 255 ? -20.922 -8.492 -5.098 1 94.38 255 LEU B C 1
ATOM 4320 O O . LEU B 1 255 ? -19.734 -8.18 -5.168 1 94.38 255 LEU B O 1
ATOM 4324 N N . VAL B 1 256 ? -21.828 -7.648 -4.855 1 94.94 256 VAL B N 1
ATOM 4325 C CA . VAL B 1 256 ? -21.547 -6.242 -4.594 1 94.94 256 VAL B CA 1
ATOM 4326 C C . VAL B 1 256 ? -21.844 -5.914 -3.135 1 94.94 256 VAL B C 1
ATOM 4328 O O . VAL B 1 256 ? -22.859 -6.355 -2.586 1 94.94 256 VAL B O 1
ATOM 4331 N N . ARG B 1 257 ? -20.891 -5.211 -2.502 1 95.62 257 ARG B N 1
ATOM 4332 C CA . ARG B 1 257 ? -21.078 -4.766 -1.127 1 95.62 257 ARG B CA 1
ATOM 4333 C C . ARG B 1 257 ? -20.828 -3.264 -0.999 1 95.62 257 ARG B C 1
ATOM 4335 O O . ARG B 1 257 ? -19.906 -2.727 -1.609 1 95.62 257 ARG B O 1
ATOM 4342 N N . ARG B 1 258 ? -21.719 -2.721 -0.269 1 93.38 258 ARG B N 1
ATOM 4343 C CA . ARG B 1 258 ? -21.531 -1.31 0.048 1 93.38 258 ARG B CA 1
ATOM 4344 C C . ARG B 1 258 ? -20.688 -1.14 1.313 1 93.38 258 ARG B C 1
ATOM 4346 O O . ARG B 1 258 ? -20.844 -1.908 2.268 1 93.38 258 ARG B O 1
ATOM 4353 N N . ARG B 1 259 ? -19.797 -0.199 1.21 1 91.19 259 ARG B N 1
ATOM 4354 C CA . ARG B 1 259 ? -19.047 0.173 2.4 1 91.19 259 ARG B CA 1
ATOM 4355 C C . ARG B 1 259 ? -19.172 1.666 2.684 1 91.19 259 ARG B C 1
ATOM 4357 O O . ARG B 1 259 ? -19.297 2.471 1.758 1 91.19 259 ARG B O 1
ATOM 4364 N N . ARG B 1 260 ? -19.203 1.944 3.959 1 92.19 260 ARG B N 1
ATOM 4365 C CA . ARG B 1 260 ? -19.312 3.332 4.398 1 92.19 260 ARG B CA 1
ATOM 4366 C C . ARG B 1 260 ? -18 3.814 5.02 1 92.19 260 ARG B C 1
ATOM 4368 O O . ARG B 1 260 ? -17.328 3.059 5.727 1 92.19 260 ARG B O 1
ATOM 4375 N N . PHE B 1 261 ? -17.719 5.047 4.68 1 94.56 261 PHE B N 1
ATOM 4376 C CA . PHE B 1 261 ? -16.594 5.715 5.328 1 94.56 261 PHE B CA 1
ATOM 4377 C C . PHE B 1 261 ? -17.078 6.73 6.352 1 94.56 261 PHE B C 1
ATOM 4379 O O . PHE B 1 261 ? -18.172 7.289 6.207 1 94.56 261 PHE B O 1
ATOM 4386 N N . TYR B 1 262 ? -16.219 7 7.324 1 94.44 262 TYR B N 1
ATOM 4387 C CA . TYR B 1 262 ? -16.562 7.906 8.414 1 94.44 262 TYR B CA 1
ATOM 4388 C C . TYR B 1 262 ? -15.406 8.859 8.711 1 94.44 262 TYR B C 1
ATOM 4390 O O . TYR B 1 262 ? -14.242 8.539 8.453 1 94.44 262 TYR B O 1
ATOM 4398 N N . VAL B 1 263 ? -15.812 10.023 9.148 1 95.31 263 VAL B N 1
ATOM 4399 C CA . VAL B 1 263 ? -14.852 10.828 9.898 1 95.31 263 VAL B CA 1
ATOM 4400 C C . VAL B 1 263 ? -14.922 10.477 11.383 1 95.31 263 VAL B C 1
ATOM 4402 O O . VAL B 1 263 ? -15.969 10.633 12.008 1 95.31 263 VAL B O 1
ATOM 4405 N N . SER B 1 264 ? -13.844 9.977 11.859 1 95 264 SER B N 1
ATOM 4406 C CA . SER B 1 264 ? -13.789 9.547 13.258 1 95 264 SER B CA 1
ATOM 4407 C C . SER B 1 264 ? -12.812 10.398 14.062 1 95 264 SER B C 1
ATOM 4409 O O . SER B 1 264 ? -11.672 10.625 13.633 1 95 264 SER B O 1
ATOM 4411 N N . TYR B 1 265 ? -13.242 10.859 15.148 1 91.56 265 TYR B N 1
ATOM 4412 C CA . TYR B 1 265 ? -12.414 11.711 16 1 91.56 265 TYR B CA 1
ATOM 4413 C C . TYR B 1 265 ? -12.812 11.57 17.469 1 91.56 265 TYR B C 1
ATOM 4415 O O . TYR B 1 265 ? -13.898 11.07 17.766 1 91.56 265 TYR B O 1
ATOM 4423 N N . ARG B 1 266 ? -11.859 11.898 18.328 1 87.75 266 ARG B N 1
ATOM 4424 C CA . ARG B 1 266 ? -12.125 11.828 19.766 1 87.75 266 ARG B CA 1
ATOM 4425 C C . ARG B 1 266 ? -13.234 12.805 20.156 1 87.75 266 ARG B C 1
ATOM 4427 O O . ARG B 1 266 ? -13.266 13.938 19.688 1 87.75 266 ARG B O 1
ATOM 4434 N N . LYS B 1 267 ? -13.914 12.258 21.109 1 83.06 267 LYS B N 1
ATOM 4435 C CA . LYS B 1 267 ? -14.969 13.133 21.625 1 83.06 267 LYS B CA 1
ATOM 4436 C C . LYS B 1 267 ? -14.383 14.367 22.297 1 83.06 267 LYS B C 1
ATOM 4438 O O . LYS B 1 267 ? -13.305 14.297 22.906 1 83.06 267 LYS B O 1
ATOM 4443 N N . ASN B 1 268 ? -14.836 15.539 22.109 1 72.19 268 ASN B N 1
ATOM 4444 C CA . ASN B 1 268 ? -14.453 16.812 22.734 1 72.19 268 ASN B CA 1
ATOM 4445 C C . ASN B 1 268 ? -13.258 17.438 22.031 1 72.19 268 ASN B C 1
ATOM 4447 O O . ASN B 1 268 ? -12.578 18.281 22.609 1 72.19 268 ASN B O 1
ATOM 4451 N N . HIS B 1 269 ? -12.898 16.75 21.016 1 74.5 269 HIS B N 1
ATOM 4452 C CA . HIS B 1 269 ? -11.844 17.391 20.234 1 74.5 269 HIS B CA 1
ATOM 4453 C C . HIS B 1 269 ? -12.383 18.609 19.484 1 74.5 269 HIS B C 1
ATOM 4455 O O . HIS B 1 269 ? -12.523 18.562 18.25 1 74.5 269 HIS B O 1
ATOM 4461 N N . GLU B 1 270 ? -12.516 19.672 20.109 1 65.88 270 GLU B N 1
ATOM 4462 C CA . GLU B 1 270 ? -13.133 20.891 19.594 1 65.88 270 GLU B CA 1
ATOM 4463 C C . GLU B 1 270 ? -12.297 21.484 18.469 1 65.88 270 GLU B C 1
ATOM 4465 O O . GLU B 1 270 ? -12.852 22.031 17.5 1 65.88 270 GLU B O 1
ATOM 4470 N N . ARG B 1 271 ? -11.055 21.312 18.547 1 67.94 271 ARG B N 1
ATOM 4471 C CA . ARG B 1 271 ? -10.156 21.938 17.578 1 67.94 271 ARG B CA 1
ATOM 4472 C C . ARG B 1 271 ? -10.336 21.328 16.188 1 67.94 271 ARG B C 1
ATOM 4474 O O . ARG B 1 271 ? -10.117 22 15.18 1 67.94 271 ARG B O 1
ATOM 4481 N N . ALA B 1 272 ? -10.812 20.188 16.203 1 76.75 272 ALA B N 1
ATOM 4482 C CA . ALA B 1 272 ? -10.938 19.5 14.922 1 76.75 272 ALA B CA 1
ATOM 4483 C C . ALA B 1 272 ? -12.297 19.766 14.281 1 76.75 272 ALA B C 1
ATOM 4485 O O . ALA B 1 272 ? -12.484 19.547 13.086 1 76.75 272 ALA B O 1
ATOM 4486 N N . LEU B 1 273 ? -13.203 20.375 14.953 1 82.06 273 LEU B N 1
ATOM 4487 C CA . LEU B 1 273 ? -14.602 20.391 14.555 1 82.06 273 LEU B CA 1
ATOM 4488 C C . LEU B 1 273 ? -14.797 21.234 13.297 1 82.06 273 LEU B C 1
ATOM 4490 O O . LEU B 1 273 ? -15.477 20.812 12.359 1 82.06 273 LEU B O 1
ATOM 4494 N N . PRO B 1 274 ? -14.164 22.422 13.211 1 84.06 274 PRO B N 1
ATOM 4495 C CA . PRO B 1 274 ? -14.352 23.188 11.977 1 84.06 274 PRO B CA 1
ATOM 4496 C C . PRO B 1 274 ? -13.828 22.453 10.742 1 84.06 274 PRO B C 1
ATOM 4498 O O . PRO B 1 274 ? -14.414 22.562 9.664 1 84.06 274 PRO B O 1
ATOM 4501 N N . ILE B 1 275 ? -12.805 21.766 10.922 1 89.25 275 ILE B N 1
ATOM 4502 C CA . ILE B 1 275 ? -12.203 21.031 9.812 1 89.25 275 ILE B CA 1
ATOM 4503 C C . ILE B 1 275 ? -13.062 19.812 9.469 1 89.25 275 ILE B C 1
ATOM 4505 O O . ILE B 1 275 ? -13.312 19.547 8.289 1 89.25 275 ILE B O 1
ATOM 4509 N N . VAL B 1 276 ? -13.547 19.156 10.461 1 89.56 276 VAL B N 1
ATOM 4510 C CA . VAL B 1 276 ? -14.422 18 10.266 1 89.56 276 VAL B CA 1
ATOM 4511 C C . VAL B 1 276 ? -15.68 18.438 9.516 1 89.56 276 VAL B C 1
ATOM 4513 O O . VAL B 1 276 ? -16.109 17.781 8.562 1 89.56 276 VAL B O 1
ATOM 4516 N N . GLU B 1 277 ? -16.203 19.562 9.867 1 88.38 277 GLU B N 1
ATOM 4517 C CA . GLU B 1 277 ? -17.391 20.094 9.195 1 88.38 277 GLU B CA 1
ATOM 4518 C C . GLU B 1 277 ? -17.094 20.422 7.738 1 88.38 277 GLU B C 1
ATOM 4520 O O . GLU B 1 277 ? -17.922 20.156 6.859 1 88.38 277 GLU B O 1
ATOM 4525 N N . ALA B 1 278 ? -15.984 20.969 7.523 1 89.12 278 ALA B N 1
ATOM 4526 C CA . ALA B 1 278 ? -15.586 21.281 6.152 1 89.12 278 ALA B CA 1
ATOM 4527 C C . ALA B 1 278 ? -15.43 20.016 5.316 1 89.12 278 ALA B C 1
ATOM 4529 O O . ALA B 1 278 ? -15.789 20 4.137 1 89.12 278 ALA B O 1
ATOM 4530 N N . ILE B 1 279 ? -14.898 18.969 5.922 1 93.06 279 ILE B N 1
ATOM 4531 C CA . ILE B 1 279 ? -14.711 17.703 5.23 1 93.06 279 ILE B CA 1
ATOM 4532 C C . ILE B 1 279 ? -16.078 17.109 4.867 1 93.06 279 ILE B C 1
ATOM 4534 O O . ILE B 1 279 ? -16.281 16.672 3.736 1 93.06 279 ILE B O 1
ATOM 4538 N N . LEU B 1 280 ? -16.953 17.172 5.781 1 91.38 280 LEU B N 1
ATOM 4539 C CA . LEU B 1 280 ? -18.281 16.609 5.57 1 91.38 280 LEU B CA 1
ATOM 4540 C C . LEU B 1 280 ? -19.031 17.375 4.496 1 91.38 280 LEU B C 1
ATOM 4542 O O . LEU B 1 280 ? -19.797 16.781 3.73 1 91.38 280 LEU B O 1
ATOM 4546 N N . ALA B 1 281 ? -18.797 18.609 4.41 1 86.19 281 ALA B N 1
ATOM 4547 C CA . ALA B 1 281 ? -19.453 19.453 3.408 1 86.19 281 ALA B CA 1
ATOM 4548 C C . ALA B 1 281 ? -18.953 19.109 2.004 1 86.19 281 ALA B C 1
ATOM 4550 O O . ALA B 1 281 ? -19.672 19.344 1.02 1 86.19 281 ALA B O 1
ATOM 4551 N N . ASN B 1 282 ? -17.734 18.594 1.908 1 82 282 ASN B N 1
ATOM 4552 C CA . ASN B 1 282 ? -17.141 18.266 0.616 1 82 282 ASN B CA 1
ATOM 4553 C C . ASN B 1 282 ? -17.484 16.844 0.179 1 82 282 ASN B C 1
ATOM 4555 O O . ASN B 1 282 ? -17.141 16.438 -0.931 1 82 282 ASN B O 1
ATOM 4559 N N . ALA B 1 283 ? -17.828 15.961 1.111 1 79.69 283 ALA B N 1
ATOM 4560 C CA . ALA B 1 283 ? -18.156 14.57 0.783 1 79.69 283 ALA B CA 1
ATOM 4561 C C . ALA B 1 283 ? -19.484 14.477 0.043 1 79.69 283 ALA B C 1
ATOM 4563 O O . ALA B 1 283 ? -19.781 13.453 -0.584 1 79.69 283 ALA B O 1
ATOM 4564 N N . THR B 1 284 ? -20.359 15.414 0.04 1 58.84 284 THR B N 1
ATOM 4565 C CA . THR B 1 284 ? -21.688 15.336 -0.544 1 58.84 284 THR B CA 1
ATOM 4566 C C . THR B 1 284 ? -21.609 15.023 -2.035 1 58.84 284 THR B C 1
ATOM 4568 O O . THR B 1 284 ? -20.641 15.406 -2.705 1 58.84 284 THR B O 1
ATOM 4571 N N . PRO B 1 285 ? -22.375 14.078 -2.51 1 51.66 285 PRO B N 1
ATOM 4572 C CA . PRO B 1 285 ? -22.5 13.445 -3.826 1 51.66 285 PRO B CA 1
ATOM 4573 C C . PRO B 1 285 ? -22.094 14.375 -4.969 1 51.66 285 PRO B C 1
ATOM 4575 O O . PRO B 1 285 ? -21.609 13.914 -6 1 51.66 285 PRO B O 1
ATOM 4578 N N . ASP B 1 286 ? -22.234 15.555 -5.016 1 42 286 ASP B N 1
ATOM 4579 C CA . ASP B 1 286 ? -21.922 16.391 -6.168 1 42 286 ASP B CA 1
ATOM 4580 C C . ASP B 1 286 ? -20.422 16.406 -6.445 1 42 286 ASP B C 1
ATOM 4582 O O . ASP B 1 286 ? -20 16.516 -7.598 1 42 286 ASP B O 1
ATOM 4586 N N . ALA B 1 287 ? -19.609 16.453 -5.625 1 40.22 287 ALA B N 1
ATOM 4587 C CA . ALA B 1 287 ? -18.172 16.625 -5.773 1 40.22 287 ALA B CA 1
ATOM 4588 C C . ALA B 1 287 ? -17.516 15.336 -6.27 1 40.22 287 ALA B C 1
ATOM 4590 O O . ALA B 1 287 ? -16.438 15.375 -6.871 1 40.22 287 ALA B O 1
ATOM 4591 N N . GLN B 1 288 ? -17.812 14.195 -5.883 1 42.34 288 GLN B N 1
ATOM 4592 C CA . GLN B 1 288 ? -17.25 12.906 -6.266 1 42.34 288 GLN B CA 1
ATOM 4593 C C . GLN B 1 288 ? -17.359 12.68 -7.77 1 42.34 288 GLN B C 1
ATOM 4595 O O . GLN B 1 288 ? -16.516 12 -8.367 1 42.34 288 GLN B O 1
ATOM 4600 N N . ILE B 1 289 ? -18.516 13.062 -8.43 1 36.38 289 ILE B N 1
ATOM 4601 C CA . ILE B 1 289 ? -18.828 12.828 -9.836 1 36.38 289 ILE B CA 1
ATOM 4602 C C . ILE B 1 289 ? -18.047 13.812 -10.711 1 36.38 289 ILE B C 1
ATOM 4604 O O . ILE B 1 289 ? -18.078 13.711 -11.938 1 36.38 289 ILE B O 1
ATOM 4608 N N . ALA B 1 290 ? -17.562 14.844 -10.281 1 33.94 290 ALA B N 1
ATOM 4609 C CA . ALA B 1 290 ? -17.062 15.812 -11.258 1 33.94 290 ALA B CA 1
ATOM 4610 C C . ALA B 1 290 ? -15.867 15.25 -12.023 1 33.94 290 ALA B C 1
ATOM 4612 O O . ALA B 1 290 ? -15.523 15.742 -13.102 1 33.94 290 ALA B O 1
ATOM 4613 N N . ARG B 1 291 ? -14.859 14.539 -11.547 1 35.12 291 ARG B N 1
ATOM 4614 C CA . ARG B 1 291 ? -13.727 14.219 -12.406 1 35.12 291 ARG B CA 1
ATOM 4615 C C . ARG B 1 291 ? -13.977 12.914 -13.164 1 35.12 291 ARG B C 1
ATOM 4617 O O . ARG B 1 291 ? -13.227 11.945 -13 1 35.12 291 ARG B O 1
ATOM 4624 N N . ARG B 1 292 ? -15.172 12.344 -13.336 1 28.27 292 ARG B N 1
ATOM 4625 C CA . ARG B 1 292 ? -15.344 11.445 -14.477 1 28.27 292 ARG B CA 1
ATOM 4626 C C . ARG B 1 292 ? -15.219 12.195 -15.797 1 28.27 292 ARG B C 1
ATOM 4628 O O . ARG B 1 292 ? -15.727 13.312 -15.93 1 28.27 292 ARG B O 1
#

Solvent-accessible surface area (backbone atoms only — not comparable to full-atom values): 31124 Å² total; per-residue (Å²): 137,54,72,67,47,39,54,48,50,49,40,26,65,72,63,26,22,59,60,61,25,12,58,74,67,75,43,52,45,69,59,47,52,48,46,50,50,49,49,22,57,76,65,70,44,64,39,60,41,83,51,101,86,30,42,41,67,29,75,56,21,57,61,42,46,64,53,34,49,52,49,45,51,47,41,47,46,40,45,64,32,56,41,73,72,56,57,95,41,45,47,34,32,28,28,30,64,70,44,38,36,70,43,42,35,65,49,50,59,52,46,46,69,76,36,70,74,46,45,57,32,39,35,50,32,55,70,67,57,37,51,50,31,48,74,70,55,47,25,62,34,30,48,28,75,50,77,68,93,44,89,62,38,44,68,40,81,41,48,76,48,40,36,28,35,34,31,16,58,85,39,70,53,64,80,57,77,43,67,80,65,53,65,76,39,44,26,40,40,50,32,87,88,37,72,65,28,52,50,51,52,50,37,44,48,69,75,37,73,83,64,72,78,46,66,36,31,33,29,78,45,69,51,27,47,50,41,27,28,46,63,53,71,29,36,30,69,44,51,60,84,68,65,47,88,48,42,34,70,43,90,45,73,79,54,46,44,78,44,48,31,21,42,34,30,52,64,86,48,64,84,46,45,68,57,52,52,52,49,45,67,58,42,46,74,72,59,76,61,62,85,110,138,53,72,68,47,40,55,50,50,49,40,26,65,71,63,25,22,59,62,60,25,11,57,75,67,74,43,52,45,69,59,47,51,48,45,52,50,49,49,23,57,76,64,71,43,64,37,60,41,82,52,102,87,30,41,41,67,29,74,56,20,56,62,41,46,63,52,34,49,52,49,45,50,48,40,47,48,40,45,64,32,56,39,74,72,54,58,95,42,45,47,34,32,29,26,29,65,71,44,38,36,70,44,40,36,65,49,50,59,52,46,47,68,76,37,69,73,47,45,57,31,39,34,51,31,56,71,68,56,38,53,50,30,48,74,70,56,47,25,63,33,27,50,29,74,51,78,67,92,44,90,60,40,44,67,40,81,41,47,75,48,41,37,28,35,34,30,18,56,86,39,68,51,66,81,56,75,44,69,79,66,53,64,76,39,42,26,39,40,48,33,87,89,36,72,65,28,54,50,52,52,50,36,43,49,70,73,37,73,82,63,70,79,47,67,35,31,32,30,77,45,69,52,27,48,50,38,28,26,46,62,54,72,29,36,31,70,43,49,61,86,67,66,46,88,48,42,33,70,44,88,44,72,78,54,48,43,78,44,49,30,20,43,32,29,52,63,86,48,65,85,46,45,67,58,52,51,54,52,48,66,58,41,46,73,72,60,76,60,60,86,110

Secondary structure (DSSP, 8-state):
--HHHHHHHHHHHHHS-HHHHHHHTT--HHHHHHHHHHHHHHHTS--EEEETTEEEE-HHHHHHHHHHHHHHHHHHHHHHHHSSS--TTEEEEEE-HHHHHHTHHHHHHHHHHH-TT-EEEEEE--HHHHHHHHHTTSSSEEEESS----TTEEEEEEEEEEEEEEEETT-HHHHS--HHHHTTSEEEEEPTT-HHHHHHHHHHHHH-TT---EEEEEES-HHHHHHHHHTTS-EEEEEGGG--TTEEE---GGG-EEEEEEEEEETT-GGGHHHHHHHHHHHSTTTTSTT-/--HHHHHHHHHHHHHS-HHHHHHHTT--HHHHHHHHHHHHHHHTS--EEEETTEEEE-HHHHHHHHHHHHHHHHHHHHHHHHSSS--TTEEEEEE-HHHHHHTHHHHHHHHHHH-TT-EEEEEE--HHHHHHHHHTTSSSEEEESS----TTEEEEEEEEEEEEEEEETT-HHHHS--HHHHTTSEEEEEPTT-HHHHHHHHHHHHH-TT---EEEEEES-HHHHHHHHHTTS-EEEEEGGG--TTEEE---GGG-EEEEEEEEEETT-GGGHHHHHHHHHHHSHHHHSTT-

Nearest PDB structures (foldseek):
  8sbf-assembly1_D  TM=6.053E-01  e=1.498E-22  Acinetobacter baylyi ADP1
  6g1d-assembly1_D  TM=5.938E-01  e=4.209E-21  Corynebacterium glutamicum
  5z49-assembly1_A  TM=8.943E-01  e=1.960E-16  Synechococcus elongatus PCC 7942 = FACHB-805
  6g1d-assembly1_B  TM=5.683E-01  e=2.525E-20  Corynebacterium glutamicum
  6g1b-assembly1_J-2  TM=5.222E-01  e=6.377E-20  Corynebacterium glutamicum

Sequence (584 aa):
MEIRQFRYFAEVYRTGSLSLAAENLSMTQPALSQQIALLERELKTRLFDRSRKGMTATEAGEAFAPRAALILAQITDLETTLRPKAEPGEVTFAVGETLAAHFVPALMKKLKVRFPETRFRVRESNLTEMKTALREGQVDFALSPEMIDDRAYTNRYLLEDEILPVVQANDALATRPEWEKMRHRDWILFQPGSAIRKISDAIFSGVDRKFTPRIVMELSSVAGAVHCLEAGLGIGFISALSLKPGLTPIRVPALVRRRRFYVSYRKNHERALPIVEAILANATPDAQIARRMEIRQFRYFAEVYRTGSLSLAAENLSMTQPALSQQIALLERELKTRLFDRSRKGMTATEAGEAFAPRAALILAQITDLETTLRPKAEPGEVTFAVGETLAAHFVPALMKKLKVRFPETRFRVRESNLTEMKTALREGQVDFALSPEMIDDRAYTNRYLLEDEILPVVQANDALATRPEWEKMRHRDWILFQPGSAIRKISDAIFSGVDRKFTPRIVMELSSVAGAVHCLEAGLGIGFISALSLKPGLTPIRVPALVRRRRFYVSYRKNHERALPIVEAILANATPDAQIARR